Protein AF-A0A7C6CAZ0-F1 (afdb_monomer_lite)

Structure (mmCIF, N/CA/C/O backbone):
data_AF-A0A7C6CAZ0-F1
#
_entry.id   AF-A0A7C6CAZ0-F1
#
loop_
_atom_site.group_PDB
_atom_site.id
_atom_site.type_symbol
_atom_site.label_atom_id
_atom_site.label_alt_id
_atom_site.label_comp_id
_atom_site.label_asym_id
_atom_site.label_entity_id
_atom_site.label_seq_id
_atom_site.pdbx_PDB_ins_code
_atom_site.Cartn_x
_atom_site.Cartn_y
_atom_site.Cartn_z
_atom_site.occupancy
_atom_site.B_iso_or_equiv
_atom_site.auth_seq_id
_atom_site.auth_comp_id
_atom_site.auth_asym_id
_atom_site.auth_atom_id
_atom_site.pdbx_PDB_model_num
ATOM 1 N N . MET A 1 1 ? -10.155 5.302 -15.483 1.00 59.91 1 MET A N 1
ATOM 2 C CA . MET A 1 1 ? -9.581 3.969 -15.195 1.00 59.91 1 MET A CA 1
ATOM 3 C C . MET A 1 1 ? -8.285 4.154 -14.426 1.00 59.91 1 MET A C 1
ATOM 5 O O . MET A 1 1 ? -7.528 5.058 -14.760 1.00 59.91 1 MET A O 1
ATOM 9 N N . LYS A 1 2 ? -8.072 3.362 -13.373 1.00 79.25 2 LYS A N 1
ATOM 10 C CA . LYS A 1 2 ? -6.857 3.361 -12.543 1.00 79.25 2 LYS A CA 1
ATOM 11 C C . LYS A 1 2 ? -5.691 2.712 -13.308 1.00 79.25 2 LYS A C 1
ATOM 13 O O . LYS A 1 2 ? -5.922 1.847 -14.146 1.00 79.25 2 LYS A O 1
ATOM 18 N N . LYS A 1 3 ? -4.447 3.109 -13.013 1.00 86.25 3 LYS A N 1
ATOM 19 C CA . LYS A 1 3 ? -3.251 2.341 -13.405 1.00 86.25 3 LYS A CA 1
ATOM 20 C C . LYS A 1 3 ? -3.133 1.128 -12.485 1.00 86.25 3 LYS A C 1
ATOM 22 O O . LYS A 1 3 ? -2.878 1.273 -11.290 1.00 86.25 3 LYS A O 1
ATOM 27 N N . ASN A 1 4 ? -3.337 -0.053 -13.039 1.00 91.75 4 ASN A N 1
ATOM 28 C CA . ASN A 1 4 ? -3.312 -1.313 -12.319 1.00 91.75 4 ASN A CA 1
ATOM 29 C C . ASN A 1 4 ? -1.864 -1.787 -12.148 1.00 91.75 4 ASN A C 1
ATOM 31 O O . ASN A 1 4 ? -1.300 -2.415 -13.039 1.00 91.75 4 ASN A O 1
ATOM 35 N N . VAL A 1 5 ? -1.234 -1.469 -11.020 1.00 94.25 5 VAL A N 1
ATOM 36 C CA . VAL A 1 5 ? 0.117 -1.950 -10.690 1.00 94.25 5 VAL A CA 1
ATOM 37 C C . VAL A 1 5 ? 0.124 -3.471 -10.677 1.00 94.25 5 VAL A C 1
ATOM 39 O O . VAL A 1 5 ? -0.687 -4.097 -9.999 1.00 94.25 5 VAL A O 1
ATOM 42 N N . LEU A 1 6 ? 1.045 -4.047 -11.444 1.00 94.88 6 LEU A N 1
ATOM 43 C CA . LEU A 1 6 ? 1.251 -5.486 -11.555 1.00 94.88 6 LEU A CA 1
ATOM 44 C C . LEU A 1 6 ? 2.452 -5.923 -10.721 1.00 94.88 6 LEU A C 1
ATOM 46 O O . LEU A 1 6 ? 2.400 -6.957 -10.064 1.00 94.88 6 LEU A O 1
ATOM 50 N N . LYS A 1 7 ? 3.545 -5.151 -10.755 1.00 95.81 7 LYS A N 1
ATOM 51 C CA . LYS A 1 7 ? 4.794 -5.506 -10.077 1.00 95.81 7 LYS A CA 1
ATOM 52 C C . LYS A 1 7 ? 5.660 -4.287 -9.798 1.00 95.81 7 LYS A C 1
ATOM 54 O O . LYS A 1 7 ? 5.768 -3.395 -10.639 1.00 95.81 7 LYS A O 1
ATOM 59 N N . ILE A 1 8 ? 6.314 -4.299 -8.642 1.00 96.94 8 ILE A N 1
ATOM 60 C CA . ILE A 1 8 ? 7.331 -3.324 -8.249 1.00 96.94 8 ILE A CA 1
ATOM 61 C C . ILE A 1 8 ? 8.593 -4.086 -7.860 1.00 96.94 8 ILE A C 1
ATOM 63 O O . ILE A 1 8 ? 8.530 -5.078 -7.132 1.00 96.94 8 ILE A O 1
ATOM 67 N N . ILE A 1 9 ? 9.735 -3.611 -8.342 1.00 96.75 9 ILE A N 1
ATOM 68 C CA . ILE A 1 9 ? 11.057 -4.075 -7.930 1.00 96.75 9 ILE A CA 1
ATOM 69 C C . ILE A 1 9 ? 11.899 -2.848 -7.607 1.00 96.75 9 ILE A C 1
ATOM 71 O O . ILE A 1 9 ? 11.939 -1.904 -8.395 1.00 96.75 9 ILE A O 1
ATOM 75 N N . VAL A 1 10 ? 12.575 -2.873 -6.469 1.00 94.81 10 VAL A N 1
ATOM 76 C CA . VAL A 1 10 ? 13.517 -1.848 -6.031 1.00 94.81 10 VAL A CA 1
ATOM 77 C C . VAL A 1 10 ? 14.834 -2.547 -5.720 1.00 94.81 10 VAL A C 1
ATOM 79 O O . VAL A 1 10 ? 14.896 -3.384 -4.826 1.00 94.81 10 VAL A O 1
ATOM 82 N N . GLU A 1 11 ? 15.867 -2.251 -6.496 1.00 93.94 11 GLU A N 1
ATOM 83 C CA . GLU A 1 11 ? 17.212 -2.818 -6.384 1.00 93.94 11 GLU A CA 1
ATOM 84 C C . GLU A 1 11 ? 18.188 -1.759 -5.859 1.00 93.94 11 GLU A C 1
ATOM 86 O O . GLU A 1 11 ? 17.946 -0.555 -5.991 1.00 93.94 11 GLU A O 1
ATOM 91 N N . ASN A 1 12 ? 19.311 -2.219 -5.306 1.00 90.19 12 ASN A N 1
ATOM 92 C CA . ASN A 1 12 ? 20.301 -1.395 -4.607 1.00 90.19 12 ASN A CA 1
ATOM 93 C C . ASN A 1 12 ? 19.714 -0.710 -3.364 1.00 90.19 12 ASN A C 1
ATOM 95 O O . ASN A 1 12 ? 20.025 0.440 -3.055 1.00 90.19 12 ASN A O 1
ATOM 99 N N . ILE A 1 13 ? 18.844 -1.433 -2.653 1.00 88.00 13 ILE A N 1
ATOM 100 C CA . ILE A 1 13 ? 18.227 -0.973 -1.414 1.00 88.00 13 ILE A CA 1
ATOM 101 C C . ILE A 1 13 ? 18.873 -1.641 -0.199 1.00 88.00 13 ILE A C 1
ATOM 103 O O . ILE A 1 13 ? 18.902 -2.864 -0.075 1.00 88.00 13 ILE A O 1
ATOM 107 N N . ASN A 1 14 ? 19.385 -0.823 0.715 1.00 84.62 14 ASN A N 1
ATOM 108 C CA . ASN A 1 14 ? 20.040 -1.285 1.930 1.00 84.62 14 ASN A CA 1
ATOM 109 C C . ASN A 1 14 ? 19.057 -1.998 2.859 1.00 84.62 14 ASN A C 1
ATOM 111 O O . ASN A 1 14 ? 17.861 -1.706 2.879 1.00 84.62 14 ASN A O 1
ATOM 115 N N . PHE A 1 15 ? 19.602 -2.865 3.711 1.00 86.62 15 PHE A N 1
ATOM 116 C CA . PHE A 1 15 ? 18.874 -3.644 4.715 1.00 86.62 15 PHE A CA 1
ATOM 117 C C . PHE A 1 15 ? 17.953 -4.728 4.166 1.00 86.62 15 PHE A C 1
ATOM 119 O O . PHE A 1 15 ? 17.386 -5.429 4.991 1.00 86.62 15 PHE A O 1
ATOM 126 N N . PHE A 1 16 ? 17.799 -4.898 2.852 1.00 91.75 16 PHE A N 1
ATOM 127 C CA . PHE A 1 16 ? 17.069 -6.028 2.273 1.00 91.75 16 PHE A CA 1
ATOM 128 C C . PHE A 1 16 ? 18.027 -7.133 1.842 1.00 91.75 16 PHE A C 1
ATOM 130 O O . PHE A 1 16 ? 19.149 -6.859 1.415 1.00 91.75 16 PHE A O 1
ATOM 137 N N . GLU A 1 17 ? 17.570 -8.381 1.930 1.00 92.00 17 GLU A N 1
ATOM 138 C CA . GLU A 1 17 ? 18.291 -9.515 1.349 1.00 92.00 17 GLU A CA 1
ATOM 139 C C . GLU A 1 17 ? 18.523 -9.267 -0.153 1.00 92.00 17 GLU A C 1
ATOM 141 O O . GLU A 1 17 ? 17.668 -8.709 -0.846 1.00 92.00 17 GLU A O 1
ATOM 146 N N . ASP A 1 18 ? 19.716 -9.614 -0.640 1.00 92.44 18 ASP A N 1
ATOM 147 C CA . ASP A 1 18 ? 20.167 -9.366 -2.019 1.00 92.44 18 ASP A CA 1
ATOM 148 C C . ASP A 1 18 ? 20.097 -7.887 -2.467 1.00 92.44 18 ASP A C 1
ATOM 150 O O . ASP A 1 18 ? 20.113 -7.592 -3.663 1.00 92.44 18 ASP A O 1
ATOM 154 N N . ASN A 1 19 ? 20.024 -6.943 -1.516 1.00 91.88 19 ASN A N 1
ATOM 155 C CA . ASN A 1 19 ? 19.787 -5.514 -1.752 1.00 91.88 19 ASN A CA 1
ATOM 156 C C . ASN A 1 19 ? 18.566 -5.247 -2.648 1.00 91.88 19 ASN A C 1
ATOM 158 O O . ASN A 1 19 ? 18.587 -4.344 -3.495 1.00 91.88 19 ASN A O 1
ATOM 162 N N . LYS A 1 20 ? 17.509 -6.056 -2.495 1.00 93.50 20 LYS A N 1
ATOM 163 C CA . LYS A 1 20 ? 16.346 -6.041 -3.382 1.00 93.50 20 LYS A CA 1
ATOM 164 C C . LYS A 1 20 ? 15.032 -6.185 -2.617 1.00 93.50 20 LYS A C 1
ATOM 166 O O . LYS A 1 20 ? 14.824 -7.122 -1.855 1.00 93.50 20 LYS A O 1
ATOM 171 N N . PHE A 1 21 ? 14.091 -5.296 -2.912 1.00 93.94 21 PHE A N 1
ATOM 172 C CA . PHE A 1 21 ? 12.690 -5.417 -2.527 1.00 93.94 21 PHE A CA 1
ATOM 173 C C . PHE A 1 21 ? 11.834 -5.702 -3.765 1.00 93.94 21 PHE A C 1
ATOM 175 O O . PHE A 1 21 ? 11.963 -5.040 -4.794 1.00 93.94 21 PHE A O 1
ATOM 182 N N . GLU A 1 22 ? 10.951 -6.695 -3.679 1.00 95.00 22 GLU A N 1
ATOM 183 C CA . GLU A 1 22 ? 10.066 -7.092 -4.773 1.00 95.00 22 GLU A CA 1
ATOM 184 C C . GLU A 1 22 ? 8.658 -7.374 -4.253 1.00 95.00 22 GLU A C 1
ATOM 186 O O . GLU A 1 22 ? 8.478 -8.044 -3.234 1.00 95.00 22 GLU A O 1
ATOM 191 N N . ILE A 1 23 ? 7.659 -6.892 -4.994 1.00 94.81 23 ILE A N 1
ATOM 192 C CA . ILE A 1 23 ? 6.258 -7.216 -4.754 1.00 94.81 23 ILE A CA 1
ATOM 193 C C . ILE A 1 23 ? 5.491 -7.422 -6.059 1.00 94.81 23 ILE A C 1
ATOM 195 O O . ILE A 1 23 ? 5.600 -6.642 -7.006 1.00 94.81 23 ILE A O 1
ATOM 199 N N . ASP A 1 24 ? 4.703 -8.492 -6.089 1.00 93.06 24 ASP A N 1
ATOM 200 C CA . ASP A 1 24 ? 3.818 -8.867 -7.187 1.00 93.06 24 ASP A CA 1
ATOM 201 C C . ASP A 1 24 ? 2.364 -8.708 -6.724 1.00 93.06 24 ASP A C 1
ATOM 203 O O . ASP A 1 24 ? 1.963 -9.260 -5.699 1.00 93.06 24 ASP A O 1
ATOM 207 N N . PHE A 1 25 ? 1.589 -7.926 -7.471 1.00 93.50 25 PHE A N 1
ATOM 208 C CA . PHE A 1 25 ? 0.182 -7.634 -7.191 1.00 93.50 25 PHE A CA 1
ATOM 209 C C . PHE A 1 25 ? -0.766 -8.627 -7.879 1.00 93.50 25 PHE A C 1
ATOM 211 O O . PHE A 1 25 ? -1.982 -8.576 -7.669 1.00 93.50 25 PHE A O 1
ATOM 218 N N . THR A 1 26 ? -0.233 -9.524 -8.711 1.00 91.44 26 THR A N 1
ATOM 219 C CA . THR A 1 26 ? -1.006 -10.537 -9.428 1.00 91.44 26 THR A CA 1
ATOM 220 C C . THR A 1 26 ? -1.245 -11.786 -8.575 1.00 91.44 26 THR A C 1
ATOM 222 O O . THR A 1 26 ? -0.488 -12.103 -7.654 1.00 91.44 26 THR A O 1
ATOM 225 N N . ASN A 1 27 ? -2.310 -12.530 -8.881 1.00 88.19 27 ASN A N 1
ATOM 226 C CA . ASN A 1 27 ? -2.658 -13.775 -8.193 1.00 88.19 27 ASN A CA 1
ATOM 227 C C . ASN A 1 27 ? -1.542 -14.811 -8.293 1.00 88.19 27 ASN A C 1
ATOM 229 O O . ASN A 1 27 ? -1.218 -15.221 -9.398 1.00 88.19 27 ASN A O 1
ATOM 233 N N . GLN A 1 28 ? -0.995 -15.312 -7.186 1.00 83.81 28 GLN A N 1
ATOM 234 C CA . GLN A 1 28 ? 0.051 -16.347 -7.215 1.00 83.81 28 GLN A CA 1
ATOM 235 C C . GLN A 1 28 ? -0.533 -17.752 -7.352 1.00 83.81 28 GLN A C 1
ATOM 237 O O . GLN A 1 28 ? 0.041 -18.594 -8.041 1.00 83.81 28 GLN A O 1
ATOM 242 N N . LEU A 1 29 ? -1.713 -17.974 -6.780 1.00 82.31 29 LEU A N 1
ATOM 243 C CA . LEU A 1 29 ? -2.457 -19.221 -6.891 1.00 82.31 29 LEU A CA 1
ATOM 244 C C . LEU A 1 29 ? -3.486 -19.144 -8.026 1.00 82.31 29 LEU A C 1
ATOM 246 O O . LEU A 1 29 ? -3.957 -18.065 -8.409 1.00 82.31 29 LEU A O 1
ATOM 250 N N . GLN A 1 30 ? -3.877 -20.306 -8.552 1.00 79.56 30 GLN A N 1
ATOM 251 C CA . GLN A 1 30 ? -4.957 -20.389 -9.532 1.00 79.56 30 GLN A CA 1
ATOM 252 C C . GLN A 1 30 ? -6.262 -19.832 -8.935 1.00 79.56 30 GLN A C 1
ATOM 254 O O . GLN A 1 30 ? -6.552 -19.984 -7.746 1.00 79.56 30 GLN A O 1
ATOM 259 N N . VAL A 1 31 ? -7.036 -19.141 -9.765 1.00 77.00 31 VAL A N 1
ATOM 260 C CA . VAL A 1 31 ? -8.363 -18.628 -9.417 1.00 77.00 31 VAL A CA 1
ATOM 261 C C . VAL A 1 31 ? -9.386 -19.514 -10.118 1.00 77.00 31 VAL A C 1
ATOM 263 O O . VAL A 1 31 ? -9.344 -19.635 -11.342 1.00 77.00 31 VAL A O 1
ATOM 266 N N . THR A 1 32 ? -10.230 -20.193 -9.340 1.00 68.50 32 THR A N 1
ATOM 267 C CA . THR A 1 32 ? -11.207 -21.179 -9.836 1.00 68.50 32 THR A CA 1
ATOM 268 C C . THR A 1 32 ? -12.660 -20.759 -9.627 1.00 68.50 32 THR A C 1
ATOM 270 O O . THR A 1 32 ? -13.518 -21.257 -10.345 1.00 68.50 32 THR A O 1
ATOM 273 N N . ASN A 1 33 ? -12.933 -19.844 -8.690 1.00 62.81 33 ASN A N 1
ATOM 274 C CA . ASN A 1 33 ? -14.274 -19.327 -8.406 1.00 62.81 33 ASN A CA 1
ATOM 275 C C . ASN A 1 33 ? -14.365 -17.858 -8.839 1.00 62.81 33 ASN A C 1
ATOM 277 O O . ASN A 1 33 ? -13.387 -17.119 -8.726 1.00 62.81 33 ASN A O 1
ATOM 281 N N . HIS A 1 34 ? -15.531 -17.444 -9.335 1.00 58.00 34 HIS A N 1
ATOM 282 C CA . HIS A 1 34 ? -15.759 -16.125 -9.942 1.00 58.00 34 HIS A CA 1
ATOM 283 C C . HIS A 1 34 ? -16.915 -15.356 -9.282 1.00 58.00 34 HIS A C 1
ATOM 285 O O . HIS A 1 34 ? -17.530 -14.508 -9.923 1.00 58.00 34 HIS A O 1
ATOM 291 N N . ASP A 1 35 ? -17.228 -15.661 -8.021 1.00 55.44 35 ASP A N 1
ATOM 292 C CA . ASP A 1 35 ? -18.330 -15.016 -7.303 1.00 55.44 35 ASP A CA 1
ATOM 293 C C . ASP A 1 35 ? -18.059 -13.521 -7.060 1.00 55.44 35 ASP A C 1
ATOM 295 O O . ASP A 1 35 ? -16.911 -13.074 -7.004 1.00 55.44 35 ASP A O 1
ATOM 299 N N . SER A 1 36 ? -19.125 -12.740 -6.872 1.00 52.75 36 SER A N 1
ATOM 300 C CA . SER A 1 36 ? -19.076 -11.282 -6.666 1.00 52.75 36 SER A CA 1
ATOM 301 C C . SER A 1 36 ? -18.347 -10.834 -5.386 1.00 52.75 36 SER A C 1
ATOM 303 O O . SER A 1 36 ? -18.092 -9.648 -5.198 1.00 52.75 36 SER A O 1
ATOM 305 N N . THR A 1 37 ? -17.969 -11.765 -4.515 1.00 57.31 37 THR A N 1
ATOM 306 C CA . THR A 1 37 ? -17.176 -11.518 -3.301 1.00 57.31 37 THR A CA 1
ATOM 307 C C . THR A 1 37 ? -15.724 -11.971 -3.448 1.00 57.31 37 THR A C 1
ATOM 309 O O . THR A 1 37 ? -14.979 -12.025 -2.471 1.00 57.31 37 THR A O 1
ATOM 312 N N . HIS A 1 38 ? -15.286 -12.325 -4.662 1.00 69.69 38 HIS A N 1
ATOM 313 C CA . HIS A 1 38 ? -13.930 -12.812 -4.861 1.00 69.69 38 HIS A CA 1
ATOM 314 C C . HIS A 1 38 ? -12.911 -11.701 -4.518 1.00 69.69 38 HIS A C 1
ATOM 316 O O . HIS A 1 38 ? -13.009 -10.586 -5.047 1.00 69.69 38 HIS A O 1
ATOM 322 N N . PRO A 1 39 ? -11.870 -11.979 -3.704 1.00 73.38 39 PRO A N 1
ATOM 323 C CA . PRO A 1 39 ? -10.922 -10.969 -3.205 1.00 73.38 39 PRO A CA 1
ATOM 324 C C . PRO A 1 39 ? -9.915 -10.494 -4.272 1.00 73.38 39 PRO A C 1
ATOM 326 O O . PRO A 1 39 ? -8.884 -9.888 -3.973 1.00 73.38 39 PRO A O 1
ATOM 329 N N . TYR A 1 40 ? -10.229 -10.754 -5.541 1.00 80.50 40 TYR A N 1
ATOM 330 C CA . TYR A 1 40 ? -9.456 -10.321 -6.688 1.00 80.50 40 TYR A CA 1
ATOM 331 C C . TYR A 1 40 ? -10.313 -9.531 -7.662 1.00 80.50 40 TYR A C 1
ATOM 333 O O . TYR A 1 40 ? -11.500 -9.788 -7.833 1.00 80.50 40 TYR A O 1
ATOM 341 N N . TYR A 1 41 ? -9.658 -8.627 -8.370 1.00 84.62 41 TYR A N 1
ATOM 342 C CA . TYR A 1 41 ? -10.178 -8.023 -9.580 1.00 84.62 41 TYR A CA 1
ATOM 343 C C . TYR A 1 41 ? -9.687 -8.793 -10.803 1.00 84.62 41 TYR A C 1
ATOM 345 O O . TYR A 1 41 ? -8.490 -9.052 -10.940 1.00 84.62 41 TYR A O 1
ATOM 353 N N . HIS A 1 42 ? -10.605 -9.179 -11.687 1.00 88.44 42 HIS A N 1
ATOM 354 C CA . HIS A 1 42 ? -10.253 -9.794 -12.964 1.00 88.44 42 HIS A CA 1
ATOM 355 C C . HIS A 1 42 ? -9.706 -8.723 -13.910 1.00 88.44 42 HIS A C 1
ATOM 357 O O . HIS A 1 42 ? -10.401 -7.759 -14.212 1.00 88.44 42 HIS A O 1
ATOM 363 N N . LEU A 1 43 ? -8.450 -8.880 -14.335 1.00 86.12 43 LEU A N 1
ATOM 364 C CA . LEU A 1 43 ? -7.800 -7.936 -15.241 1.00 86.12 43 LEU A CA 1
ATOM 365 C C . LEU A 1 43 ? -8.061 -8.315 -16.703 1.00 86.12 43 LEU A C 1
ATOM 367 O O . LEU A 1 43 ? -8.657 -7.550 -17.449 1.00 86.12 43 LEU A O 1
ATOM 371 N N . GLU A 1 44 ? -7.581 -9.491 -17.111 1.00 84.75 44 GLU A N 1
ATOM 372 C CA . GLU A 1 44 ? -7.793 -10.086 -18.435 1.00 84.75 44 GLU A CA 1
ATOM 373 C C . GLU A 1 44 ? -7.338 -11.554 -18.395 1.00 84.75 44 GLU A C 1
ATOM 375 O O . GLU A 1 44 ? -6.404 -11.913 -17.670 1.00 84.75 44 GLU A O 1
ATOM 380 N N . SER A 1 45 ? -7.950 -12.421 -19.206 1.00 81.25 45 SER A N 1
ATOM 381 C CA . SER A 1 45 ? -7.591 -13.846 -19.280 1.00 81.25 45 SER A CA 1
ATOM 382 C C . SER A 1 45 ? -7.582 -14.527 -17.892 1.00 81.25 45 SER A C 1
ATOM 384 O O . SER A 1 45 ? -8.591 -14.496 -17.191 1.00 81.25 45 SER A O 1
ATOM 386 N N . ARG A 1 46 ? -6.473 -15.155 -17.471 1.00 82.19 46 ARG A N 1
ATOM 387 C CA . ARG A 1 46 ? -6.293 -15.753 -16.128 1.00 82.19 46 ARG A CA 1
ATOM 388 C C . ARG A 1 46 ? -5.478 -14.874 -15.170 1.00 82.19 46 ARG A C 1
ATOM 390 O O . ARG A 1 46 ? -4.853 -15.399 -14.246 1.00 82.19 46 ARG A O 1
ATOM 397 N N . ILE A 1 47 ? -5.437 -13.568 -15.418 1.00 87.00 47 ILE A N 1
ATOM 398 C CA . ILE A 1 47 ? -4.681 -12.605 -14.621 1.00 87.00 47 ILE A CA 1
ATOM 399 C C . ILE A 1 47 ? -5.654 -11.850 -13.725 1.00 87.00 47 ILE A C 1
ATOM 401 O O . ILE A 1 47 ? -6.621 -11.246 -14.188 1.00 87.00 47 ILE A O 1
ATOM 405 N N . TYR A 1 48 ? -5.363 -11.886 -12.435 1.00 89.81 48 TYR A N 1
ATOM 406 C CA . TYR A 1 48 ? -6.174 -11.282 -11.398 1.00 89.81 48 TYR A CA 1
ATOM 407 C C . TYR A 1 48 ? -5.292 -10.418 -10.503 1.00 89.81 48 TYR A C 1
ATOM 409 O O . TYR A 1 48 ? -4.149 -10.783 -10.232 1.00 89.81 48 TYR A O 1
ATOM 417 N N . LEU A 1 49 ? -5.829 -9.300 -10.019 1.00 91.19 49 LEU A N 1
ATOM 418 C CA . LEU A 1 49 ? -5.139 -8.367 -9.129 1.00 91.19 49 LEU A CA 1
ATOM 419 C C . LEU A 1 49 ? -5.701 -8.422 -7.720 1.00 91.19 49 LEU A C 1
ATOM 421 O O . LEU A 1 49 ? -6.916 -8.476 -7.536 1.00 91.19 49 LEU A O 1
ATOM 425 N N . ALA A 1 50 ? -4.809 -8.408 -6.737 1.00 90.75 50 ALA A N 1
ATOM 426 C CA . ALA A 1 50 ? -5.185 -8.409 -5.336 1.00 90.75 50 ALA A CA 1
ATOM 427 C C . ALA A 1 50 ? -5.956 -7.122 -4.979 1.00 90.75 50 ALA A C 1
ATOM 429 O O . ALA A 1 50 ? -5.486 -6.013 -5.250 1.00 90.75 50 ALA A O 1
ATOM 430 N N . LYS A 1 51 ? -7.127 -7.262 -4.341 1.00 91.19 51 LYS A N 1
ATOM 431 C CA . LYS A 1 51 ? -7.882 -6.125 -3.771 1.00 91.19 51 LYS A CA 1
ATOM 432 C C . LYS A 1 51 ? -7.280 -5.641 -2.449 1.00 91.19 51 LYS A C 1
ATOM 434 O O . LYS A 1 51 ? -7.466 -4.491 -2.061 1.00 91.19 51 LYS A O 1
ATOM 439 N N . TYR A 1 52 ? -6.502 -6.495 -1.791 1.00 92.12 52 TYR A N 1
ATOM 440 C CA . TYR A 1 52 ? -5.695 -6.131 -0.635 1.00 92.12 52 TYR A CA 1
ATOM 441 C C . TYR A 1 52 ? -4.382 -6.922 -0.571 1.00 92.12 52 TYR A C 1
ATOM 443 O O . TYR A 1 52 ? -4.302 -8.033 -1.099 1.00 92.12 52 TYR A O 1
ATOM 451 N N . LEU A 1 53 ? -3.370 -6.358 0.090 1.00 93.62 53 LEU A N 1
ATOM 452 C CA . LEU A 1 53 ? -2.090 -6.989 0.410 1.00 93.62 53 LEU A CA 1
ATOM 453 C C . LEU A 1 53 ? -1.751 -6.728 1.879 1.00 93.62 53 LEU A C 1
ATOM 455 O O . LEU A 1 53 ? -1.621 -5.576 2.296 1.00 93.62 53 LEU A O 1
ATOM 459 N N . ALA A 1 54 ? -1.607 -7.808 2.644 1.00 94.00 54 ALA A N 1
ATOM 460 C CA . ALA A 1 54 ? -1.325 -7.766 4.070 1.00 94.00 54 ALA A CA 1
ATOM 461 C C . ALA A 1 54 ? 0.141 -8.117 4.338 1.00 94.00 54 ALA A C 1
ATOM 463 O O . ALA A 1 54 ? 0.587 -9.238 4.083 1.00 94.00 54 ALA A O 1
ATOM 464 N N . PHE A 1 55 ? 0.876 -7.164 4.893 1.00 93.81 55 PHE A N 1
ATOM 465 C CA . PHE A 1 55 ? 2.253 -7.320 5.331 1.00 93.81 55 PHE A CA 1
ATOM 466 C C . PHE A 1 55 ? 2.308 -7.644 6.821 1.00 93.81 55 PHE A C 1
ATOM 468 O O . PHE A 1 55 ? 2.041 -6.788 7.666 1.00 93.81 55 PHE A O 1
ATOM 475 N N . VAL A 1 56 ? 2.676 -8.877 7.159 1.00 91.38 56 VAL A N 1
ATOM 476 C CA . VAL A 1 56 ? 2.640 -9.361 8.544 1.00 91.38 56 VAL A CA 1
ATOM 477 C C . VAL A 1 56 ? 4.030 -9.674 9.054 1.00 91.38 56 VAL A C 1
ATOM 479 O O . VAL A 1 56 ? 4.823 -10.326 8.385 1.00 91.38 56 VAL A O 1
ATOM 482 N N . GLY A 1 57 ? 4.342 -9.218 10.258 1.00 87.25 57 GLY A N 1
ATOM 483 C CA . GLY A 1 57 ? 5.635 -9.469 10.877 1.00 87.25 57 GLY A CA 1
ATOM 484 C C . GLY A 1 57 ? 5.702 -8.927 12.295 1.00 87.25 57 GLY A C 1
ATOM 485 O O . GLY A 1 57 ? 4.868 -8.122 12.717 1.00 87.25 57 GLY A O 1
ATOM 486 N N . VAL A 1 58 ? 6.713 -9.357 13.044 1.00 82.94 58 VAL A N 1
ATOM 487 C CA . VAL A 1 58 ? 6.944 -8.892 14.417 1.00 82.94 58 VAL A CA 1
ATOM 488 C C . VAL A 1 58 ? 7.359 -7.424 14.453 1.00 82.94 58 VAL A C 1
ATOM 490 O O . VAL A 1 58 ? 7.616 -6.783 13.427 1.00 82.94 58 VAL A O 1
ATOM 493 N N . ASN A 1 59 ? 7.409 -6.849 15.649 1.00 79.06 59 ASN A N 1
ATOM 494 C CA . ASN A 1 59 ? 7.918 -5.494 15.826 1.00 79.06 59 ASN A CA 1
ATOM 495 C C . ASN A 1 59 ? 9.361 -5.398 15.314 1.00 79.06 59 ASN A C 1
ATOM 497 O O . ASN A 1 59 ? 10.149 -6.329 15.464 1.00 79.06 59 ASN A O 1
ATOM 501 N N . ALA A 1 60 ? 9.684 -4.274 14.668 1.00 78.62 60 ALA A N 1
ATOM 502 C CA . ALA A 1 60 ? 10.985 -4.018 14.042 1.00 78.62 60 ALA A CA 1
ATOM 503 C C . ALA A 1 60 ? 11.416 -5.003 12.923 1.00 78.62 60 ALA A C 1
ATOM 505 O O . ALA A 1 60 ? 12.589 -5.010 12.525 1.00 78.62 60 ALA A O 1
ATOM 506 N N . SER A 1 61 ? 10.488 -5.787 12.352 1.00 85.00 61 SER A N 1
ATOM 507 C CA . SER A 1 61 ? 10.789 -6.683 11.224 1.00 85.00 61 SER A CA 1
ATOM 508 C C . SER A 1 61 ? 11.044 -5.957 9.897 1.00 85.00 61 SER A C 1
ATOM 510 O O . SER A 1 61 ? 11.719 -6.509 9.038 1.00 85.00 61 SER A O 1
ATOM 512 N N . GLY A 1 62 ? 10.548 -4.723 9.737 1.00 87.31 62 GLY A N 1
ATOM 513 C CA . GLY A 1 62 ? 10.642 -3.950 8.487 1.00 87.31 62 GLY A CA 1
ATOM 514 C C . GLY A 1 62 ? 9.298 -3.531 7.875 1.00 87.31 62 GLY A C 1
ATOM 515 O O . GLY A 1 62 ? 9.285 -3.016 6.764 1.00 87.31 62 GLY A O 1
ATOM 516 N N . LYS A 1 63 ? 8.177 -3.724 8.588 1.00 90.00 63 LYS A N 1
ATOM 517 C CA . LYS A 1 63 ? 6.813 -3.341 8.164 1.00 90.00 63 LYS A CA 1
ATOM 518 C C . LYS A 1 63 ? 6.705 -1.889 7.682 1.00 90.00 63 LYS A C 1
ATOM 520 O O . LYS A 1 63 ? 6.456 -1.663 6.501 1.00 90.00 63 LYS A O 1
ATOM 525 N N . THR A 1 64 ? 6.998 -0.932 8.561 1.00 88.25 64 THR A N 1
ATOM 526 C CA . THR A 1 64 ? 6.966 0.503 8.243 1.00 88.25 64 THR A CA 1
ATOM 527 C C . THR A 1 64 ? 7.898 0.857 7.087 1.00 88.25 64 THR A C 1
ATOM 529 O O . THR A 1 64 ? 7.518 1.602 6.194 1.00 88.25 64 THR A O 1
ATOM 532 N N . THR A 1 65 ? 9.096 0.263 7.047 1.00 89.12 65 THR A N 1
ATOM 533 C CA . THR A 1 65 ? 10.056 0.449 5.946 1.00 89.12 65 THR A CA 1
ATOM 534 C C . THR A 1 65 ? 9.446 0.093 4.590 1.00 89.12 65 THR A C 1
ATOM 536 O O . THR A 1 65 ? 9.633 0.825 3.625 1.00 89.12 65 THR A O 1
ATOM 539 N N . ILE A 1 66 ? 8.701 -1.010 4.501 1.00 91.50 66 ILE A N 1
ATOM 540 C CA . ILE A 1 66 ? 8.064 -1.425 3.247 1.00 91.50 66 ILE A CA 1
ATOM 541 C C . ILE A 1 66 ? 6.961 -0.447 2.824 1.00 91.50 66 ILE A C 1
ATOM 543 O O . ILE A 1 66 ? 6.877 -0.127 1.638 1.00 91.50 66 ILE A O 1
ATOM 547 N N . ILE A 1 67 ? 6.157 0.066 3.762 1.00 90.19 67 ILE A N 1
ATOM 548 C CA . ILE A 1 67 ? 5.153 1.100 3.461 1.00 90.19 67 ILE A CA 1
ATOM 549 C C . ILE A 1 67 ? 5.821 2.390 2.977 1.00 90.19 67 ILE A C 1
ATOM 551 O O . ILE A 1 67 ? 5.413 2.910 1.942 1.00 90.19 67 ILE A O 1
ATOM 555 N N . GLU A 1 68 ? 6.890 2.844 3.638 1.00 87.19 68 GLU A N 1
ATOM 556 C CA . GLU A 1 68 ? 7.659 4.026 3.219 1.00 87.19 68 GLU A CA 1
ATOM 557 C C . GLU A 1 68 ? 8.217 3.864 1.789 1.00 87.19 68 GLU A C 1
ATOM 559 O O . GLU A 1 68 ? 8.139 4.789 0.982 1.00 87.19 68 GLU A O 1
ATOM 564 N N . ILE A 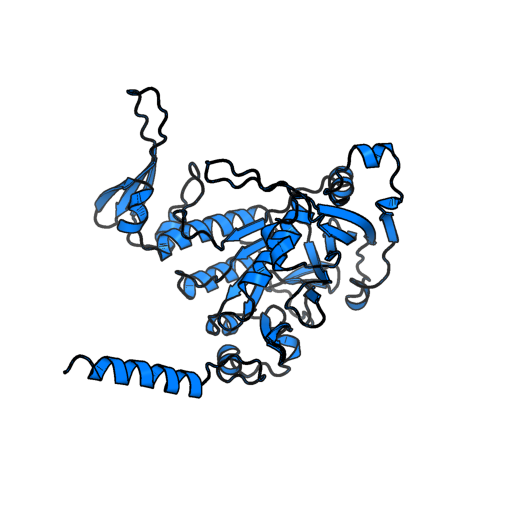1 69 ? 8.746 2.682 1.441 1.00 89.81 69 ILE A N 1
ATOM 565 C CA . ILE A 1 69 ? 9.262 2.398 0.089 1.00 89.81 69 ILE A CA 1
ATOM 566 C C . ILE A 1 69 ? 8.137 2.409 -0.946 1.00 89.81 69 ILE A C 1
ATOM 568 O O . ILE A 1 69 ? 8.288 3.012 -2.008 1.00 89.81 69 ILE A O 1
ATOM 572 N N . LEU A 1 70 ? 7.013 1.743 -0.664 1.00 91.69 70 LEU A N 1
ATOM 573 C CA . LEU A 1 70 ? 5.870 1.710 -1.578 1.00 91.69 70 LEU A CA 1
ATOM 574 C C . LEU A 1 70 ? 5.278 3.103 -1.787 1.00 91.69 70 LEU A C 1
ATOM 576 O O . LEU A 1 70 ? 4.986 3.461 -2.927 1.00 91.69 70 LEU A O 1
ATOM 580 N N . SER A 1 71 ? 5.161 3.888 -0.715 1.00 87.81 71 SER A N 1
ATOM 581 C CA . SER A 1 71 ? 4.723 5.280 -0.778 1.00 87.81 71 SER A CA 1
ATOM 582 C C . SER A 1 71 ? 5.651 6.101 -1.673 1.00 87.81 71 SER A C 1
ATOM 584 O O . SER A 1 71 ? 5.184 6.708 -2.632 1.00 87.81 71 SER A O 1
ATOM 586 N N . ALA A 1 72 ? 6.972 6.002 -1.481 1.00 86.75 72 ALA A N 1
ATOM 587 C CA . ALA A 1 72 ? 7.951 6.707 -2.310 1.00 86.75 72 ALA A CA 1
ATOM 588 C C . ALA A 1 72 ? 7.870 6.332 -3.797 1.00 86.75 72 ALA A C 1
ATOM 590 O O . ALA A 1 72 ? 7.907 7.199 -4.667 1.00 86.75 72 ALA A O 1
ATOM 591 N N . VAL A 1 73 ? 7.738 5.036 -4.099 1.00 91.31 73 VAL A N 1
ATOM 592 C CA . VAL A 1 73 ? 7.590 4.548 -5.478 1.00 91.31 73 VAL A CA 1
ATOM 593 C C . VAL A 1 73 ? 6.292 5.067 -6.101 1.00 91.31 73 VAL A C 1
ATOM 595 O O . VAL A 1 73 ? 6.280 5.460 -7.268 1.00 91.31 73 VAL A O 1
ATOM 598 N N . PHE A 1 74 ? 5.195 5.085 -5.346 1.00 89.69 74 PHE A N 1
ATOM 599 C CA . PHE A 1 74 ? 3.923 5.613 -5.824 1.00 89.69 74 PHE A CA 1
ATOM 600 C C . PHE A 1 74 ? 3.937 7.131 -6.004 1.00 89.69 74 PHE A C 1
ATOM 602 O O . PHE A 1 74 ? 3.453 7.606 -7.029 1.00 89.69 74 PHE A O 1
ATOM 609 N N . ASP A 1 75 ? 4.530 7.885 -5.083 1.00 84.44 75 ASP A N 1
ATOM 610 C CA . ASP A 1 75 ? 4.770 9.320 -5.238 1.00 84.44 75 ASP A CA 1
ATOM 611 C C . ASP A 1 75 ? 5.563 9.603 -6.523 1.00 84.44 75 ASP A C 1
ATOM 613 O O . ASP A 1 75 ? 5.145 10.423 -7.350 1.00 84.44 75 ASP A O 1
ATOM 617 N N . PHE A 1 76 ? 6.632 8.840 -6.756 1.00 87.19 76 PHE A N 1
ATOM 618 C CA . PHE A 1 76 ? 7.471 8.965 -7.942 1.00 87.19 76 PHE A CA 1
ATOM 619 C C . PHE A 1 76 ? 6.715 8.702 -9.247 1.00 87.19 76 PHE A C 1
ATOM 621 O O . PHE A 1 76 ? 6.706 9.553 -10.136 1.00 87.19 76 PHE A O 1
ATOM 628 N N . TYR A 1 77 ? 6.026 7.567 -9.379 1.00 90.06 77 TYR A N 1
ATOM 629 C CA . TYR A 1 77 ? 5.384 7.212 -10.650 1.00 90.06 77 TYR A CA 1
ATOM 630 C C . TYR A 1 77 ? 3.988 7.820 -10.846 1.00 90.06 77 TYR A C 1
ATOM 632 O O . TYR A 1 77 ? 3.587 8.088 -11.981 1.00 90.06 77 TYR A O 1
ATOM 640 N N . PHE A 1 78 ? 3.203 8.035 -9.789 1.00 85.69 78 PHE A N 1
ATOM 641 C CA . PHE A 1 78 ? 1.831 8.537 -9.929 1.00 85.69 78 PHE A CA 1
ATOM 642 C C . PHE A 1 78 ? 1.708 10.044 -9.813 1.00 85.69 78 PHE A C 1
ATOM 644 O O . PHE A 1 78 ? 0.864 10.612 -10.509 1.00 85.69 78 PHE A O 1
ATOM 651 N N . TYR A 1 79 ? 2.542 10.678 -8.992 1.00 80.62 79 TYR A N 1
ATOM 652 C CA . TYR A 1 79 ? 2.494 12.119 -8.762 1.00 80.62 79 TYR A CA 1
ATOM 653 C C . TYR A 1 79 ? 3.674 12.866 -9.376 1.00 80.62 79 TYR A C 1
ATOM 655 O O . TYR A 1 79 ? 3.718 14.089 -9.264 1.00 80.62 79 TYR A O 1
ATOM 663 N N . ASN A 1 80 ? 4.609 12.149 -10.017 1.00 78.38 80 ASN A N 1
ATOM 664 C CA . ASN A 1 80 ? 5.881 12.703 -10.481 1.00 78.38 80 ASN A CA 1
ATOM 665 C C . ASN A 1 80 ? 6.595 13.463 -9.355 1.00 78.38 80 ASN A C 1
ATOM 667 O O . ASN A 1 80 ? 7.173 14.530 -9.557 1.00 78.38 80 ASN A O 1
ATOM 671 N N . ARG A 1 81 ? 6.468 12.941 -8.132 1.00 79.38 81 ARG A N 1
ATOM 672 C CA . ARG A 1 81 ? 7.074 13.543 -6.961 1.00 79.38 81 ARG A CA 1
ATOM 673 C C . ARG A 1 81 ? 8.446 12.953 -6.731 1.00 79.38 81 ARG A C 1
ATOM 675 O O . ARG A 1 81 ? 8.620 11.740 -6.826 1.00 79.38 81 ARG A O 1
ATOM 682 N N . PRO A 1 82 ? 9.408 13.795 -6.369 1.00 73.25 82 PRO A N 1
ATOM 683 C CA . PRO A 1 82 ? 10.719 13.305 -6.065 1.00 73.25 82 PRO A CA 1
ATOM 684 C C . PRO A 1 82 ? 10.757 12.316 -4.899 1.00 73.25 82 PRO A C 1
ATOM 686 O O . PRO A 1 82 ? 10.062 12.509 -3.903 1.00 73.25 82 PRO A O 1
ATOM 689 N N . PHE A 1 83 ? 11.593 11.270 -5.012 1.00 73.88 83 PHE A N 1
ATOM 690 C CA . PHE A 1 83 ? 11.975 10.464 -3.851 1.00 73.88 83 PHE A CA 1
ATOM 691 C C . PHE A 1 83 ? 12.480 11.410 -2.759 1.00 73.88 83 PHE A C 1
ATOM 693 O O . PHE A 1 83 ? 13.397 12.197 -2.986 1.00 73.88 83 PHE A O 1
ATOM 700 N N . ASN A 1 84 ? 11.863 11.339 -1.583 1.00 68.56 84 ASN A N 1
ATOM 701 C CA . ASN A 1 84 ? 12.230 12.173 -0.445 1.00 68.56 84 ASN A CA 1
ATOM 702 C C . ASN A 1 84 ? 13.674 11.864 -0.008 1.00 68.56 84 ASN A C 1
ATOM 704 O O . ASN A 1 84 ? 14.019 10.691 0.155 1.00 68.56 84 ASN A O 1
ATOM 708 N N . GLU A 1 85 ? 14.495 12.890 0.239 1.00 65.44 85 GLU A N 1
ATOM 709 C CA . GLU A 1 85 ? 15.863 12.747 0.752 1.00 65.44 85 GLU A CA 1
ATOM 710 C C . GLU A 1 85 ? 15.946 11.854 1.999 1.00 65.44 85 GLU A C 1
ATOM 712 O O . GLU A 1 85 ? 16.858 11.039 2.127 1.00 65.44 85 GLU A O 1
ATOM 717 N N . ARG A 1 86 ? 14.963 11.915 2.904 1.00 68.00 86 ARG A N 1
ATOM 718 C CA . ARG A 1 86 ? 14.892 11.020 4.068 1.00 68.00 86 ARG A CA 1
ATOM 719 C C . ARG A 1 86 ? 14.844 9.551 3.654 1.00 68.00 86 ARG A C 1
ATOM 721 O O . ARG A 1 86 ? 15.447 8.713 4.312 1.00 68.00 86 ARG A O 1
ATOM 728 N N . ILE A 1 87 ? 14.124 9.228 2.585 1.00 70.00 87 ILE A N 1
ATOM 729 C CA . ILE A 1 87 ? 14.001 7.865 2.057 1.00 70.00 87 ILE A CA 1
ATOM 730 C C . ILE A 1 87 ? 15.291 7.509 1.304 1.00 70.00 87 ILE A C 1
ATOM 732 O O . ILE A 1 87 ? 15.851 6.441 1.553 1.00 70.00 87 ILE A O 1
ATOM 736 N N . LEU A 1 88 ? 15.811 8.436 0.484 1.00 70.69 88 LEU A N 1
ATOM 737 C CA . LEU A 1 88 ? 17.092 8.322 -0.226 1.00 70.69 88 LEU A CA 1
ATOM 738 C C . LEU A 1 88 ? 18.262 8.016 0.728 1.00 70.69 88 LEU A C 1
ATOM 740 O O . LEU A 1 88 ? 18.897 6.973 0.634 1.00 70.69 88 LEU A O 1
ATOM 744 N N . SER A 1 89 ? 18.490 8.867 1.721 1.00 69.88 89 SER A N 1
ATOM 745 C CA . SER A 1 89 ? 19.565 8.737 2.715 1.00 69.88 89 SER A CA 1
ATOM 746 C C . SER A 1 89 ? 19.418 7.524 3.643 1.00 69.88 89 SER A C 1
ATOM 748 O O . SER A 1 89 ? 20.423 6.925 4.054 1.00 69.88 89 SER A O 1
ATOM 750 N N . LYS A 1 90 ? 18.175 7.149 3.983 1.00 73.31 90 LYS A N 1
ATOM 751 C CA . LYS A 1 90 ? 17.880 6.008 4.859 1.00 73.31 90 LYS A CA 1
ATOM 752 C C . LYS A 1 90 ? 18.127 4.684 4.151 1.00 73.31 90 LYS A C 1
ATOM 754 O O . LYS A 1 90 ? 18.732 3.803 4.753 1.00 73.31 90 LYS A O 1
ATOM 759 N N . PHE A 1 91 ? 17.694 4.536 2.901 1.00 72.44 91 PHE A N 1
ATOM 760 C CA . PHE A 1 91 ? 17.672 3.233 2.233 1.00 72.44 91 PHE A CA 1
ATOM 761 C C . PHE A 1 91 ? 18.668 3.082 1.083 1.00 72.44 91 PHE A C 1
ATOM 763 O O . PHE A 1 91 ? 18.951 1.954 0.692 1.00 72.44 91 PHE A O 1
ATOM 770 N N . PHE A 1 92 ? 19.256 4.164 0.576 1.00 72.50 92 PHE A N 1
ATOM 771 C CA . PHE A 1 92 ? 20.047 4.137 -0.654 1.00 72.50 92 PHE A CA 1
ATOM 772 C C . PHE A 1 92 ? 21.386 4.852 -0.428 1.00 72.50 92 PHE A C 1
ATOM 774 O O . PHE A 1 92 ? 21.510 6.066 -0.565 1.00 72.50 92 PHE A O 1
ATOM 781 N N . ARG A 1 93 ? 22.416 4.095 -0.024 1.00 67.06 93 ARG A N 1
ATOM 782 C CA . ARG A 1 93 ? 23.772 4.636 0.195 1.00 67.06 93 ARG A CA 1
ATOM 783 C C . ARG A 1 93 ? 24.741 4.109 -0.853 1.00 67.06 93 ARG A C 1
ATOM 785 O O . ARG A 1 93 ? 24.874 2.903 -1.020 1.00 67.06 93 ARG A O 1
ATOM 792 N N . GLY A 1 94 ? 25.462 5.024 -1.500 1.00 66.25 94 GLY A N 1
ATOM 793 C CA . GLY A 1 94 ? 26.672 4.719 -2.270 1.00 66.25 94 GLY A CA 1
ATOM 794 C C . GLY A 1 94 ? 26.476 4.038 -3.629 1.00 66.25 94 GLY A C 1
ATOM 795 O O . GLY A 1 94 ? 27.466 3.796 -4.309 1.00 66.25 94 GLY A O 1
ATOM 796 N N . SER A 1 95 ? 25.242 3.749 -4.053 1.00 77.69 95 SER A N 1
ATOM 797 C CA . SER A 1 95 ? 24.954 3.213 -5.389 1.00 77.69 95 SER A CA 1
ATOM 798 C C . SER A 1 95 ? 23.655 3.794 -5.960 1.00 77.69 95 SER A C 1
ATOM 800 O O . SER A 1 95 ? 22.757 4.130 -5.183 1.00 77.69 95 SER A O 1
ATOM 802 N N . PRO A 1 96 ? 23.540 3.939 -7.296 1.00 87.12 96 PRO A N 1
ATOM 803 C CA . PRO A 1 96 ? 22.298 4.378 -7.918 1.00 87.12 96 PRO A CA 1
ATOM 804 C C . PRO A 1 96 ? 21.163 3.399 -7.622 1.00 87.12 96 PRO A C 1
ATOM 806 O O . PRO A 1 96 ? 21.299 2.194 -7.833 1.00 87.12 96 PRO A O 1
ATOM 809 N N . LEU A 1 97 ? 20.030 3.926 -7.180 1.00 90.06 97 LEU A N 1
ATOM 810 C CA . LEU A 1 97 ? 18.792 3.185 -7.011 1.00 90.06 97 LEU A CA 1
ATOM 811 C C . LEU A 1 97 ? 18.275 2.733 -8.379 1.00 90.06 97 LEU A C 1
ATOM 813 O O . LEU A 1 97 ? 18.232 3.522 -9.323 1.00 90.06 97 LEU A O 1
ATOM 817 N N . LYS A 1 98 ? 17.833 1.479 -8.490 1.00 93.62 98 LYS A N 1
ATOM 818 C CA . LYS A 1 98 ? 17.157 0.987 -9.694 1.00 93.62 98 LYS A CA 1
ATOM 819 C C . LYS A 1 98 ? 15.742 0.542 -9.355 1.00 93.62 98 LYS A C 1
ATOM 821 O O . LYS A 1 98 ? 15.545 -0.361 -8.548 1.00 93.62 98 LYS A O 1
ATOM 826 N N . THR A 1 99 ? 14.754 1.144 -10.002 1.00 95.50 99 THR A N 1
ATOM 827 C CA . THR A 1 99 ? 13.341 0.791 -9.839 1.00 95.50 99 THR A CA 1
ATOM 828 C C . THR A 1 99 ? 12.797 0.180 -11.121 1.00 95.50 99 THR A C 1
ATOM 830 O O . THR A 1 99 ? 13.062 0.659 -12.220 1.00 95.50 99 THR A O 1
ATOM 833 N N . THR A 1 100 ? 12.024 -0.896 -10.991 1.00 97.56 100 THR A N 1
ATOM 834 C CA . THR A 1 100 ? 11.207 -1.458 -12.070 1.00 97.56 100 THR A CA 1
ATOM 835 C C . THR A 1 100 ? 9.745 -1.376 -11.664 1.00 97.56 100 THR A C 1
ATOM 837 O O . THR A 1 100 ? 9.333 -2.004 -10.690 1.00 97.56 100 THR A O 1
ATOM 840 N N . PHE A 1 101 ? 8.959 -0.628 -12.427 1.00 96.75 101 PHE A N 1
ATOM 841 C CA . PHE A 1 101 ? 7.539 -0.411 -12.188 1.00 96.75 101 PHE A CA 1
ATOM 842 C C . PHE A 1 101 ? 6.728 -0.935 -13.366 1.00 96.75 101 PHE A C 1
ATOM 844 O O . PHE A 1 101 ? 6.876 -0.465 -14.496 1.00 96.75 101 PHE A O 1
ATOM 851 N N . ILE A 1 102 ? 5.896 -1.943 -13.111 1.00 96.00 102 ILE A N 1
ATOM 852 C CA . ILE A 1 102 ? 5.064 -2.582 -14.128 1.00 96.00 102 ILE A CA 1
ATOM 853 C C . ILE A 1 102 ? 3.604 -2.336 -13.784 1.00 96.00 102 ILE A C 1
ATOM 855 O O . ILE A 1 102 ? 3.150 -2.713 -12.703 1.00 96.00 102 ILE A O 1
ATOM 859 N N . TYR A 1 103 ? 2.861 -1.744 -14.713 1.00 94.19 103 TYR A N 1
ATOM 860 C CA . TYR A 1 103 ? 1.438 -1.471 -14.548 1.00 94.19 103 TYR A CA 1
ATOM 861 C C . TYR A 1 103 ? 0.664 -1.719 -15.841 1.00 94.19 103 TYR A C 1
ATOM 863 O O . TYR A 1 103 ? 1.209 -1.644 -16.942 1.00 94.19 103 TYR A O 1
ATOM 871 N N . GLU A 1 104 ? -0.619 -2.015 -15.699 1.00 92.81 104 GLU A N 1
ATOM 872 C CA . GLU A 1 104 ? -1.582 -2.081 -16.786 1.00 92.81 104 GLU A CA 1
ATOM 873 C C . GLU A 1 104 ? -2.416 -0.795 -16.833 1.00 92.81 104 GLU A C 1
ATOM 875 O O . GLU A 1 104 ? -2.770 -0.213 -15.803 1.00 92.81 104 GLU A O 1
ATOM 880 N N . TYR A 1 105 ? -2.690 -0.327 -18.049 1.00 90.06 105 TYR A N 1
ATOM 881 C CA . TYR A 1 105 ? -3.653 0.729 -18.315 1.00 90.06 105 TYR A CA 1
ATOM 882 C C . TYR A 1 105 ? -4.243 0.572 -19.723 1.00 90.06 105 TYR A C 1
ATOM 884 O O . TYR A 1 105 ? -3.502 0.554 -20.709 1.00 90.06 105 TYR A O 1
ATOM 892 N N . ASN A 1 106 ? -5.574 0.526 -19.826 1.00 87.75 106 ASN A N 1
ATOM 893 C CA . ASN A 1 106 ? -6.321 0.401 -21.085 1.00 87.75 106 ASN A CA 1
ATOM 894 C C . ASN A 1 106 ? -5.840 -0.764 -21.979 1.00 87.75 106 ASN A C 1
ATOM 896 O O . ASN A 1 106 ? -5.527 -0.569 -23.156 1.00 87.75 106 ASN A O 1
ATOM 900 N N . ALA A 1 107 ? -5.772 -1.974 -21.418 1.00 88.69 107 ALA A N 1
ATOM 901 C CA . ALA A 1 107 ? -5.327 -3.211 -22.066 1.00 88.69 107 ALA A CA 1
ATOM 902 C C . ALA A 1 107 ? -3.880 -3.169 -22.598 1.00 88.69 107 ALA A C 1
ATOM 904 O O . ALA A 1 107 ? -3.491 -3.940 -23.481 1.00 88.69 107 ALA A O 1
ATOM 905 N N . LYS A 1 108 ? -3.050 -2.275 -22.056 1.00 91.19 108 LYS A N 1
ATOM 906 C CA . LYS A 1 108 ? -1.611 -2.219 -22.316 1.00 91.19 108 LYS A CA 1
ATOM 907 C C . LYS A 1 108 ? -0.846 -2.386 -21.021 1.00 91.19 108 LYS A C 1
ATOM 909 O O . LYS A 1 108 ? -1.221 -1.819 -20.003 1.00 91.19 108 LYS A O 1
ATOM 914 N N . VAL A 1 109 ? 0.254 -3.123 -21.084 1.00 93.94 109 VAL A N 1
ATOM 915 C CA . VAL A 1 109 ? 1.188 -3.278 -19.973 1.00 93.94 109 VAL A CA 1
ATOM 916 C C . VAL A 1 109 ? 2.419 -2.438 -20.258 1.00 93.94 109 VAL A C 1
ATOM 918 O O . VAL A 1 109 ? 3.084 -2.617 -21.281 1.00 93.94 109 VAL A O 1
ATOM 921 N N . PHE A 1 110 ? 2.729 -1.546 -19.330 1.00 94.44 110 PHE A N 1
ATOM 922 C CA . PHE A 1 110 ? 3.914 -0.709 -19.355 1.00 94.44 110 PHE A CA 1
ATOM 923 C C . PHE A 1 110 ? 4.913 -1.224 -18.327 1.00 94.44 110 PHE A C 1
ATOM 925 O O . PHE A 1 110 ? 4.536 -1.592 -17.216 1.00 94.44 110 PHE A O 1
ATOM 932 N N . LYS A 1 111 ? 6.190 -1.244 -18.701 1.00 96.88 111 LYS A N 1
ATOM 933 C CA . LYS A 1 111 ? 7.313 -1.523 -17.803 1.00 96.88 111 LYS A CA 1
ATOM 934 C C . LYS A 1 111 ? 8.261 -0.339 -17.863 1.00 96.88 111 LYS A C 1
ATOM 936 O O . LYS A 1 111 ? 8.813 -0.063 -18.924 1.00 96.88 111 LYS A O 1
ATOM 941 N N . ILE A 1 112 ? 8.456 0.329 -16.737 1.00 96.38 112 ILE A N 1
ATOM 942 C CA . ILE A 1 112 ? 9.384 1.449 -16.602 1.00 96.38 112 ILE A CA 1
ATOM 943 C C . ILE A 1 112 ? 10.556 0.986 -15.749 1.00 96.38 112 ILE A C 1
ATOM 945 O O . ILE A 1 112 ? 10.346 0.451 -14.663 1.00 96.38 112 ILE A O 1
ATOM 949 N N . ILE A 1 113 ? 11.773 1.150 -16.260 1.00 97.62 113 ILE A N 1
ATOM 950 C CA . ILE A 1 113 ? 13.009 0.896 -15.519 1.00 97.62 113 ILE A CA 1
ATOM 951 C C . ILE A 1 113 ? 13.712 2.236 -15.352 1.00 97.62 113 ILE A C 1
ATOM 953 O O . ILE A 1 113 ? 14.120 2.811 -16.359 1.00 97.62 113 ILE A O 1
ATOM 957 N N . SER A 1 114 ? 13.858 2.709 -14.117 1.00 95.44 114 SER A N 1
ATOM 958 C CA . SER A 1 114 ? 14.481 3.998 -13.794 1.00 95.44 114 SER A CA 1
ATOM 959 C C . SER A 1 114 ? 15.758 3.761 -12.979 1.00 95.44 114 SER A C 1
ATOM 961 O O . SER A 1 114 ? 15.754 2.972 -12.035 1.00 95.44 114 SER A O 1
ATOM 963 N N . ILE A 1 115 ? 16.855 4.420 -13.356 1.00 94.06 115 ILE A N 1
ATOM 964 C CA . ILE A 1 115 ? 18.124 4.450 -12.618 1.00 94.06 115 ILE A CA 1
ATOM 965 C C . ILE A 1 115 ? 18.275 5.850 -12.033 1.00 94.06 115 ILE A C 1
ATOM 967 O O . ILE A 1 115 ? 18.340 6.829 -12.773 1.00 94.06 115 ILE A O 1
ATOM 971 N N . ILE A 1 116 ? 18.315 5.942 -10.711 1.00 89.25 116 ILE A N 1
ATOM 972 C CA . ILE A 1 116 ? 18.200 7.185 -9.952 1.00 89.25 116 ILE A CA 1
ATOM 973 C C . ILE A 1 116 ? 19.453 7.343 -9.097 1.00 89.25 116 ILE A C 1
ATOM 975 O O . ILE A 1 116 ? 19.817 6.437 -8.353 1.00 89.25 116 ILE A O 1
ATOM 979 N N . THR A 1 117 ? 20.119 8.489 -9.193 1.00 85.69 117 THR A N 1
ATOM 980 C CA . THR A 1 117 ? 21.295 8.803 -8.375 1.00 85.69 117 THR A CA 1
ATOM 981 C C . THR A 1 117 ? 21.003 9.976 -7.460 1.00 85.69 117 THR A C 1
ATOM 983 O O . THR A 1 117 ? 20.337 10.919 -7.874 1.00 85.69 117 THR A O 1
ATOM 986 N N . ASN A 1 118 ? 21.529 9.924 -6.239 1.00 78.00 118 ASN A N 1
ATOM 987 C CA . ASN A 1 118 ? 21.554 11.063 -5.330 1.00 78.00 118 ASN A CA 1
ATOM 988 C C . ASN A 1 118 ? 22.889 11.804 -5.497 1.00 78.00 118 ASN A C 1
ATOM 990 O O . ASN A 1 118 ? 23.943 11.165 -5.529 1.00 78.00 118 ASN A O 1
ATOM 994 N N . HIS A 1 119 ? 22.850 13.126 -5.612 1.00 71.00 119 HIS A N 1
ATOM 995 C CA . HIS A 1 119 ? 24.019 13.998 -5.634 1.00 71.00 119 HIS A CA 1
ATOM 996 C C . HIS A 1 119 ? 24.234 14.494 -4.207 1.00 71.00 119 HIS A C 1
ATOM 998 O O . HIS A 1 119 ? 23.435 15.257 -3.675 1.00 71.00 119 HIS A O 1
ATOM 1004 N N . ASN A 1 120 ? 25.304 14.029 -3.566 1.00 55.12 120 ASN A N 1
ATOM 1005 C CA . ASN A 1 120 ? 25.583 14.261 -2.142 1.00 55.12 120 ASN A CA 1
ATOM 1006 C C . ASN A 1 120 ? 25.993 15.712 -1.788 1.00 55.12 120 ASN A C 1
ATOM 1008 O O . ASN A 1 120 ? 26.616 15.921 -0.751 1.00 55.12 120 ASN A O 1
ATOM 1012 N N . GLU A 1 121 ? 25.678 16.710 -2.614 1.00 50.19 121 GLU A N 1
ATOM 1013 C CA . GLU A 1 121 ? 26.044 18.111 -2.376 1.00 50.19 121 GLU A CA 1
ATOM 1014 C C . GLU A 1 121 ? 24.816 19.019 -2.510 1.00 50.19 121 GLU A C 1
ATOM 1016 O O . GLU A 1 121 ? 24.484 19.451 -3.609 1.00 50.19 121 GLU A O 1
ATOM 1021 N N . ALA A 1 122 ? 24.132 19.318 -1.402 1.00 46.44 122 ALA A N 1
ATOM 1022 C CA . ALA A 1 122 ? 23.369 20.559 -1.245 1.00 46.44 122 ALA A CA 1
ATOM 1023 C C . ALA A 1 122 ? 23.301 20.976 0.226 1.00 46.44 122 ALA A C 1
ATOM 1025 O O . ALA A 1 122 ? 23.038 20.165 1.114 1.00 46.44 122 ALA A O 1
ATOM 1026 N N . ASP A 1 123 ? 23.535 22.268 0.443 1.00 41.53 123 ASP A N 1
ATOM 1027 C CA . ASP A 1 123 ? 23.411 22.965 1.714 1.00 41.53 123 ASP A CA 1
ATOM 1028 C C . ASP A 1 123 ? 21.994 22.850 2.289 1.00 41.53 123 ASP A C 1
ATOM 1030 O O . ASP A 1 123 ? 20.990 23.086 1.612 1.00 41.53 123 ASP A O 1
ATOM 1034 N N . VAL A 1 124 ? 21.920 22.529 3.580 1.00 43.53 124 VAL A N 1
ATOM 1035 C CA . VAL A 1 124 ? 20.680 22.561 4.355 1.00 43.53 124 VAL A CA 1
ATOM 1036 C C . VAL A 1 124 ? 20.250 24.021 4.506 1.00 43.53 124 VAL A C 1
ATOM 1038 O O . VAL A 1 124 ? 20.840 24.762 5.293 1.00 43.53 124 VAL A O 1
ATOM 1041 N N . ILE A 1 125 ? 19.209 24.449 3.793 1.00 45.97 125 ILE A N 1
ATOM 1042 C CA . ILE A 1 125 ? 18.549 25.724 4.092 1.00 45.97 125 ILE A CA 1
ATOM 1043 C C . ILE A 1 125 ? 17.448 25.443 5.117 1.00 45.97 125 ILE A C 1
ATOM 1045 O O . ILE A 1 125 ? 16.349 25.016 4.772 1.00 45.97 1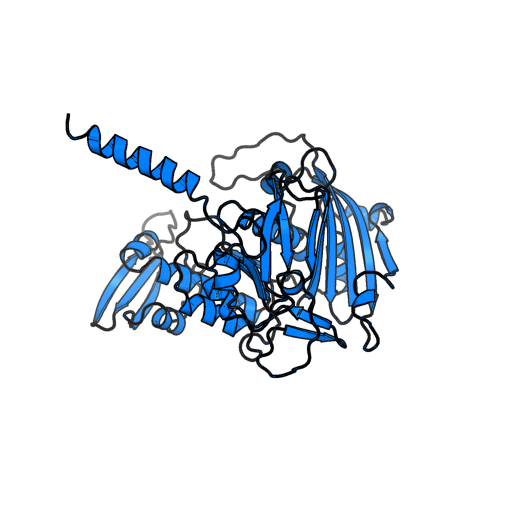25 ILE A O 1
ATOM 1049 N N . LEU A 1 126 ? 17.765 25.653 6.396 1.00 38.09 126 LEU A N 1
ATOM 1050 C CA . LEU A 1 126 ? 16.777 25.652 7.473 1.00 38.09 126 LEU A CA 1
ATOM 1051 C C . LEU A 1 126 ? 15.945 26.938 7.369 1.00 38.09 126 LEU A C 1
ATOM 1053 O O . LEU A 1 126 ? 16.488 28.032 7.524 1.00 38.09 126 LEU A O 1
ATOM 1057 N N . PHE A 1 127 ? 14.640 26.821 7.134 1.00 41.09 127 PHE A N 1
ATOM 1058 C CA . PHE A 1 127 ? 13.694 27.909 7.387 1.00 41.09 127 PHE A CA 1
ATOM 1059 C C . PHE A 1 127 ? 12.920 27.602 8.675 1.00 41.09 127 PHE A C 1
ATOM 1061 O O . PHE A 1 127 ? 12.533 26.463 8.907 1.00 41.09 127 PHE A O 1
ATOM 1068 N N . GLU A 1 128 ? 12.712 28.615 9.521 1.00 39.91 128 GLU A N 1
ATOM 1069 C CA . GLU A 1 128 ? 12.134 28.508 10.877 1.00 39.91 128 GLU A CA 1
ATOM 1070 C C . GLU A 1 128 ? 10.618 28.212 10.938 1.00 39.91 128 GLU A C 1
ATOM 1072 O O . GLU A 1 128 ? 10.015 28.331 12.002 1.00 39.91 128 GLU A O 1
ATOM 1077 N N . ASP A 1 129 ? 9.988 27.785 9.845 1.00 41.50 129 ASP A N 1
ATOM 1078 C CA . ASP A 1 129 ? 8.596 27.328 9.855 1.00 41.50 129 ASP A CA 1
ATOM 1079 C C . ASP A 1 129 ? 8.568 25.815 9.607 1.00 41.50 129 ASP A C 1
ATOM 1081 O O . ASP A 1 129 ? 9.295 25.341 8.745 1.00 41.50 129 ASP A O 1
ATOM 1085 N N . ASP A 1 130 ? 7.713 25.080 10.337 1.00 45.38 130 ASP A N 1
ATOM 1086 C CA . ASP A 1 130 ? 7.522 23.607 10.426 1.00 45.38 130 ASP A CA 1
ATOM 1087 C C . ASP A 1 130 ? 7.402 22.794 9.095 1.00 45.38 130 ASP A C 1
ATOM 1089 O O . ASP A 1 130 ? 6.971 21.637 9.099 1.00 45.38 130 ASP A O 1
ATOM 1093 N N . ASN A 1 131 ? 7.754 23.361 7.942 1.00 42.28 131 ASN A N 1
ATOM 1094 C CA . ASN A 1 131 ? 7.934 22.689 6.664 1.00 42.28 131 ASN A CA 1
ATOM 1095 C C . ASN A 1 131 ? 9.416 22.720 6.256 1.00 42.28 131 ASN A C 1
ATOM 1097 O O . ASN A 1 131 ? 9.851 23.640 5.562 1.00 42.28 131 ASN A O 1
ATOM 1101 N N . ASP A 1 132 ? 10.167 21.679 6.619 1.00 42.16 132 ASP A N 1
ATOM 1102 C CA . ASP A 1 132 ? 11.490 21.426 6.041 1.00 42.16 132 ASP A CA 1
ATOM 1103 C C . ASP A 1 132 ? 11.357 21.282 4.508 1.00 42.16 132 ASP A C 1
ATOM 1105 O O . ASP A 1 132 ? 10.869 20.268 3.996 1.00 42.16 132 ASP A O 1
ATOM 1109 N N . TYR A 1 133 ? 11.757 22.310 3.754 1.00 42.00 133 TYR A N 1
ATOM 1110 C CA . TYR A 1 133 ? 11.903 22.239 2.299 1.00 42.00 133 TYR A CA 1
ATOM 1111 C C . TYR A 1 133 ? 13.297 21.702 1.974 1.00 42.00 133 TYR A C 1
ATOM 1113 O O . TYR A 1 133 ? 14.257 22.455 1.837 1.00 42.00 133 TYR A O 1
ATOM 1121 N N . TYR A 1 134 ? 13.409 20.383 1.840 1.00 47.56 134 TYR A N 1
ATOM 1122 C CA . TYR A 1 134 ? 14.621 19.754 1.319 1.00 47.56 134 TYR A CA 1
ATOM 1123 C C . TYR A 1 134 ? 14.758 20.058 -0.180 1.00 47.56 134 TYR A C 1
ATOM 1125 O O . TYR A 1 134 ? 13.847 19.776 -0.968 1.00 47.56 134 TYR A O 1
ATOM 1133 N N . ILE A 1 135 ? 15.898 20.619 -0.594 1.00 49.59 135 ILE A N 1
ATOM 1134 C CA . ILE A 1 135 ? 16.274 20.675 -2.010 1.00 49.59 135 ILE A CA 1
ATOM 1135 C C . ILE A 1 135 ? 16.723 19.262 -2.390 1.00 49.59 135 ILE A C 1
ATOM 1137 O O . ILE A 1 135 ? 17.840 18.843 -2.106 1.00 49.59 135 ILE A O 1
ATOM 1141 N N . ASN A 1 136 ? 15.809 18.495 -2.987 1.00 54.59 136 ASN A N 1
ATOM 1142 C CA . ASN A 1 136 ? 16.094 17.139 -3.447 1.00 54.59 136 ASN A CA 1
ATOM 1143 C C . ASN A 1 136 ? 17.112 17.175 -4.595 1.00 54.59 136 ASN A C 1
ATOM 1145 O O . ASN A 1 136 ? 16.751 17.457 -5.738 1.00 54.59 136 ASN A O 1
ATOM 1149 N N . ASN A 1 137 ? 18.355 16.808 -4.304 1.00 66.50 137 ASN A N 1
ATOM 1150 C CA . ASN A 1 137 ? 19.431 16.712 -5.284 1.00 66.50 137 ASN A CA 1
ATOM 1151 C C . ASN A 1 137 ? 19.563 15.294 -5.854 1.00 66.50 137 ASN A C 1
ATOM 1153 O O . ASN A 1 137 ? 20.632 14.705 -5.826 1.00 66.50 137 ASN A O 1
ATOM 1157 N N . TYR A 1 138 ? 18.495 14.714 -6.405 1.00 79.31 138 TYR A N 1
ATOM 1158 C CA . TYR A 1 138 ? 18.628 13.483 -7.197 1.00 79.31 138 TYR A CA 1
ATOM 1159 C C . TYR A 1 138 ? 18.373 13.757 -8.678 1.00 79.31 138 TYR A C 1
ATOM 1161 O O . TYR A 1 138 ? 17.602 14.646 -9.038 1.00 79.31 138 TYR A O 1
ATOM 1169 N N . SER A 1 139 ? 18.965 12.937 -9.544 1.00 86.38 139 SER A N 1
ATOM 1170 C CA . SER A 1 139 ? 18.611 12.901 -10.962 1.00 86.38 139 SER A CA 1
ATOM 1171 C C . SER A 1 139 ? 18.372 11.477 -11.455 1.00 86.38 139 SER A C 1
ATOM 1173 O O . SER A 1 139 ? 18.891 10.492 -10.922 1.00 86.38 139 SER A O 1
ATOM 1175 N N . ILE A 1 140 ? 17.539 11.359 -12.484 1.00 90.62 140 ILE A N 1
ATOM 1176 C CA . ILE A 1 140 ? 17.303 10.104 -13.192 1.00 90.62 140 ILE A CA 1
ATOM 1177 C C . ILE A 1 140 ? 18.395 9.969 -14.258 1.00 90.62 140 ILE A C 1
ATOM 1179 O O . ILE A 1 140 ? 18.358 10.632 -15.294 1.00 90.62 140 ILE A O 1
ATOM 1183 N N . VAL A 1 141 ? 19.379 9.110 -14.010 1.00 91.44 141 VAL A N 1
ATOM 1184 C CA . VAL A 1 141 ? 20.531 8.895 -14.901 1.00 91.44 141 VAL A CA 1
ATOM 1185 C C . VAL A 1 141 ? 20.090 8.283 -16.229 1.00 91.44 141 VAL A C 1
ATOM 1187 O O . VAL A 1 141 ? 20.525 8.695 -17.299 1.00 91.44 141 VAL A O 1
ATOM 1190 N N . GLU A 1 142 ? 19.201 7.298 -16.165 1.00 95.06 142 GLU A N 1
ATOM 1191 C CA . GLU A 1 142 ? 18.598 6.672 -17.334 1.00 95.06 142 GLU A CA 1
ATOM 1192 C C . GLU A 1 142 ? 17.206 6.185 -16.957 1.00 95.06 142 GLU A C 1
ATOM 1194 O O . GLU A 1 142 ? 16.953 5.761 -15.829 1.00 95.06 142 GLU A O 1
ATOM 1199 N N . GLU A 1 143 ? 16.300 6.217 -17.921 1.00 96.38 143 GLU A N 1
ATOM 1200 C CA . GLU A 1 143 ? 14.996 5.599 -17.768 1.00 96.38 143 GLU A CA 1
ATOM 1201 C C . GLU A 1 143 ? 14.563 5.011 -19.102 1.00 96.38 143 GLU A C 1
ATOM 1203 O O . GLU A 1 143 ? 14.772 5.608 -20.160 1.00 96.38 143 GLU A O 1
ATOM 1208 N N . VAL A 1 144 ? 13.980 3.818 -19.062 1.00 97.50 144 VAL A N 1
ATOM 1209 C CA . VAL A 1 144 ? 13.505 3.119 -20.254 1.00 97.50 144 VAL A CA 1
ATOM 1210 C C . VAL A 1 144 ? 12.075 2.672 -20.026 1.00 97.50 144 VAL A C 1
ATOM 1212 O O . VAL A 1 144 ? 11.777 1.983 -19.050 1.00 97.50 144 VAL A O 1
ATOM 1215 N N . ILE A 1 145 ? 11.197 3.050 -20.948 1.00 96.50 145 ILE A N 1
ATOM 1216 C CA . ILE A 1 145 ? 9.796 2.652 -20.949 1.00 96.50 145 ILE A CA 1
ATOM 1217 C C . ILE A 1 145 ? 9.598 1.623 -22.049 1.00 96.50 145 ILE A C 1
ATOM 1219 O O . ILE A 1 145 ? 9.885 1.874 -23.222 1.00 96.50 145 ILE A O 1
ATOM 1223 N N . TYR A 1 146 ? 9.033 0.489 -21.660 1.00 96.44 146 TYR A N 1
ATOM 1224 C CA . TYR A 1 146 ? 8.580 -0.552 -22.558 1.00 96.44 146 TYR A CA 1
ATOM 1225 C C . TYR A 1 146 ? 7.058 -0.669 -22.533 1.00 96.44 146 TYR A C 1
ATOM 1227 O O . TYR A 1 146 ? 6.430 -0.466 -21.494 1.00 96.44 146 TYR A O 1
ATOM 1235 N N . GLU A 1 147 ? 6.475 -1.070 -23.656 1.00 94.94 147 GLU A N 1
ATOM 1236 C CA . GLU A 1 147 ? 5.045 -1.331 -23.816 1.00 94.94 147 GLU A CA 1
ATOM 1237 C C . GLU A 1 147 ? 4.820 -2.733 -24.392 1.00 94.94 147 GLU A C 1
ATOM 1239 O O . GLU A 1 147 ? 5.600 -3.221 -25.213 1.00 94.94 147 GLU A O 1
ATOM 1244 N N . LYS A 1 148 ? 3.713 -3.365 -24.000 1.00 93.38 148 LYS A N 1
ATOM 1245 C CA . LYS A 1 148 ? 3.088 -4.448 -24.761 1.00 93.38 148 LYS A CA 1
ATOM 1246 C C . LYS A 1 148 ? 1.570 -4.428 -24.630 1.00 93.38 148 LYS A C 1
ATOM 1248 O O . LYS A 1 148 ? 1.025 -3.821 -23.710 1.00 93.38 148 LYS A O 1
ATOM 1253 N N . ARG A 1 149 ? 0.876 -5.130 -25.526 1.00 90.25 149 ARG A N 1
ATOM 1254 C CA . ARG A 1 149 ? -0.581 -5.313 -25.445 1.00 90.25 149 ARG A CA 1
ATOM 1255 C C . ARG A 1 149 ? -0.947 -6.511 -24.580 1.00 90.25 149 ARG A C 1
ATOM 1257 O O . ARG A 1 149 ? -0.276 -7.543 -24.622 1.00 90.25 149 ARG A O 1
ATOM 1264 N N . LEU A 1 150 ? -2.021 -6.353 -23.817 1.00 87.19 150 LEU A N 1
ATOM 1265 C CA . LEU A 1 150 ? -2.660 -7.416 -23.065 1.00 87.19 150 LEU A CA 1
ATOM 1266 C C . LEU A 1 150 ? -3.776 -8.009 -23.926 1.00 87.19 150 LEU A C 1
ATOM 1268 O O . LEU A 1 150 ? -4.697 -7.302 -24.327 1.00 87.19 150 LEU A O 1
ATOM 1272 N N . ASN A 1 151 ? -3.678 -9.301 -24.228 1.00 82.12 151 ASN A N 1
ATOM 1273 C CA . ASN A 1 151 ? -4.638 -10.005 -25.071 1.00 82.12 151 ASN A CA 1
ATOM 1274 C C . ASN A 1 151 ? -5.208 -11.212 -24.311 1.00 82.12 151 ASN A C 1
ATOM 1276 O O . ASN A 1 151 ? -4.593 -11.728 -23.381 1.00 82.12 151 ASN A O 1
ATOM 1280 N N . LYS A 1 152 ? -6.341 -11.755 -24.773 1.00 80.06 152 LYS A N 1
ATOM 1281 C CA . LYS A 1 152 ? -6.969 -12.948 -24.168 1.00 80.06 152 LYS A CA 1
ATOM 1282 C C . LYS A 1 152 ? -6.047 -14.176 -24.105 1.00 80.06 152 LYS A C 1
ATOM 1284 O O . LYS A 1 152 ? -6.195 -15.011 -23.216 1.00 80.06 152 LYS A O 1
ATOM 1289 N N . SER A 1 153 ? -5.089 -14.281 -25.027 1.00 78.38 153 SER A N 1
ATOM 1290 C CA . SER A 1 153 ? -4.084 -15.350 -25.073 1.00 78.38 153 SER A CA 1
ATOM 1291 C C . SER A 1 153 ? -2.858 -15.101 -24.185 1.00 78.38 153 SER A C 1
ATOM 1293 O O . SER A 1 153 ? -1.981 -15.961 -24.121 1.00 78.38 153 SER A O 1
ATOM 1295 N N . THR A 1 154 ? -2.756 -13.947 -23.515 1.00 78.69 154 THR A N 1
ATOM 1296 C CA . THR A 1 154 ? -1.608 -13.632 -22.661 1.00 78.69 154 THR A CA 1
ATOM 1297 C C . THR A 1 154 ? -1.536 -14.605 -21.486 1.00 78.69 154 THR A C 1
ATOM 1299 O O . THR A 1 154 ? -2.443 -14.690 -20.659 1.00 78.69 154 THR A O 1
ATOM 1302 N N . VAL A 1 155 ? -0.421 -15.330 -21.401 1.00 79.56 155 VAL A N 1
ATOM 1303 C CA . VAL A 1 155 ? -0.139 -16.262 -20.307 1.00 79.56 155 VAL A CA 1
ATOM 1304 C C . VAL A 1 155 ? 0.497 -15.502 -19.145 1.00 79.56 155 VAL A C 1
ATOM 1306 O O . VAL A 1 155 ? 1.379 -14.668 -19.342 1.00 79.56 155 VAL A O 1
ATOM 1309 N N . LYS A 1 156 ? 0.090 -15.818 -17.910 1.00 78.50 156 LYS A N 1
ATOM 1310 C CA . LYS A 1 156 ? 0.615 -15.169 -16.697 1.00 78.50 156 LYS A CA 1
ATOM 1311 C C . LYS A 1 156 ? 2.150 -15.227 -16.608 1.00 78.50 156 LYS A C 1
ATOM 1313 O O . LYS A 1 156 ? 2.767 -14.236 -16.235 1.00 78.50 156 LYS A O 1
ATOM 1318 N N . SER A 1 157 ? 2.771 -16.347 -16.990 1.00 78.38 157 SER A N 1
ATOM 1319 C CA . SER A 1 157 ? 4.233 -16.513 -16.947 1.00 78.38 157 SER A CA 1
ATOM 1320 C C . SER A 1 157 ? 4.985 -15.532 -17.850 1.00 78.38 157 SER A C 1
ATOM 1322 O O . SER A 1 157 ? 6.075 -15.101 -17.489 1.00 78.38 157 SER A O 1
ATOM 1324 N N . SER A 1 158 ? 4.404 -15.126 -18.984 1.00 81.19 158 SER A N 1
ATOM 1325 C CA . SER A 1 158 ? 5.021 -14.150 -19.886 1.00 81.19 158 SER A CA 1
ATOM 1326 C C . SER A 1 158 ? 4.600 -12.709 -19.592 1.00 81.19 158 SER A C 1
ATOM 1328 O O . SER A 1 158 ? 5.237 -11.780 -20.089 1.00 81.19 158 SER A O 1
ATOM 1330 N N . LEU A 1 159 ? 3.569 -12.480 -18.764 1.00 84.44 159 LEU A N 1
ATOM 1331 C CA . LEU A 1 159 ? 3.023 -11.149 -18.460 1.00 84.44 159 LEU A CA 1
ATOM 1332 C C . LEU A 1 159 ? 4.092 -10.163 -17.974 1.00 84.44 159 LEU A C 1
ATOM 1334 O O . LEU A 1 159 ? 4.092 -9.012 -18.400 1.00 84.44 159 LEU A O 1
ATOM 1338 N N . LEU A 1 160 ? 5.026 -10.617 -17.145 1.00 85.50 160 LEU A N 1
ATOM 1339 C CA . LEU A 1 160 ? 6.010 -9.750 -16.492 1.00 85.50 160 LEU A CA 1
ATOM 1340 C C . LEU A 1 160 ? 7.420 -9.866 -17.094 1.00 85.50 160 LEU A C 1
ATOM 1342 O O . LEU A 1 160 ? 8.310 -9.126 -16.685 1.00 85.50 160 LEU A O 1
ATOM 1346 N N . VAL A 1 161 ? 7.617 -10.763 -18.067 1.00 82.31 161 VAL A N 1
ATOM 1347 C CA . VAL A 1 161 ? 8.948 -11.143 -18.571 1.00 82.31 161 VAL A CA 1
ATOM 1348 C C . VAL A 1 161 ? 9.128 -10.732 -20.034 1.00 82.31 161 VAL A C 1
ATOM 1350 O O . VAL A 1 161 ? 9.953 -9.867 -20.331 1.00 82.31 161 VAL A O 1
ATOM 1353 N N . ASP A 1 162 ? 8.285 -11.254 -20.930 1.00 82.25 162 ASP A N 1
ATOM 1354 C CA . ASP A 1 162 ? 8.524 -11.218 -22.379 1.00 82.25 162 ASP A CA 1
ATOM 1355 C C . ASP A 1 162 ? 7.546 -10.319 -23.149 1.00 82.25 162 ASP A C 1
ATOM 1357 O O . ASP A 1 162 ? 6.533 -9.848 -22.622 1.00 82.25 162 ASP A O 1
ATOM 1361 N N . GLY A 1 163 ? 7.840 -10.101 -24.437 1.00 86.12 163 GLY A N 1
ATOM 1362 C CA . GLY A 1 163 ? 6.947 -9.429 -25.392 1.00 86.12 163 GLY A CA 1
ATOM 1363 C C . GLY A 1 163 ? 6.896 -7.905 -25.273 1.00 86.12 163 GLY A C 1
ATOM 1364 O O . GLY A 1 163 ? 6.016 -7.281 -25.856 1.00 86.12 163 GLY A O 1
ATOM 1365 N N . PHE A 1 164 ? 7.811 -7.315 -24.506 1.00 93.12 164 PHE A N 1
ATOM 1366 C CA . PHE A 1 164 ? 7.941 -5.873 -24.323 1.00 93.12 164 PHE A CA 1
ATOM 1367 C C . PHE A 1 164 ? 8.734 -5.226 -25.461 1.00 93.12 164 PHE A C 1
ATOM 1369 O O . PHE A 1 164 ? 9.804 -5.707 -25.825 1.00 93.12 164 PHE A O 1
ATOM 1376 N N . VAL A 1 165 ? 8.240 -4.094 -25.960 1.00 95.44 165 VAL A N 1
ATOM 1377 C CA . VAL A 1 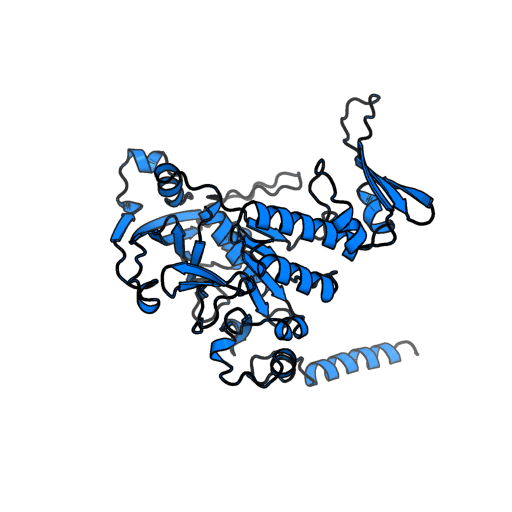165 ? 8.908 -3.258 -26.967 1.00 95.44 165 VAL A CA 1
ATOM 1378 C C . VAL A 1 165 ? 9.324 -1.938 -26.320 1.00 95.44 165 VAL A C 1
ATOM 1380 O O . VAL A 1 165 ? 8.514 -1.315 -25.638 1.00 95.44 165 VAL A O 1
ATOM 1383 N N . GLU A 1 166 ? 10.577 -1.514 -26.506 1.00 96.62 166 GLU A N 1
ATOM 1384 C CA . GLU A 1 166 ? 11.070 -0.205 -26.039 1.00 96.62 166 GLU A CA 1
ATOM 1385 C C . GLU A 1 166 ? 10.351 0.916 -26.803 1.00 96.62 166 GLU A C 1
ATOM 1387 O O . GLU A 1 166 ? 10.372 0.934 -28.032 1.00 96.62 166 GLU A O 1
ATOM 1392 N N . ILE A 1 167 ? 9.720 1.844 -26.079 1.00 94.62 167 ILE A N 1
ATOM 1393 C CA . ILE A 1 167 ? 9.014 2.994 -26.669 1.00 94.62 167 ILE A CA 1
ATOM 1394 C C . ILE A 1 167 ? 9.669 4.334 -26.336 1.00 94.62 167 ILE A C 1
ATOM 1396 O O . ILE A 1 167 ? 9.604 5.255 -27.147 1.00 94.62 167 ILE A O 1
ATOM 1400 N N . PHE A 1 168 ? 10.327 4.446 -25.180 1.00 94.50 168 PHE A N 1
ATOM 1401 C CA . PHE A 1 168 ? 11.132 5.612 -24.823 1.00 94.50 168 PHE A CA 1
ATOM 1402 C C . PHE A 1 168 ? 12.389 5.190 -24.083 1.00 94.50 168 PHE A C 1
ATOM 1404 O O . PHE A 1 168 ? 12.377 4.244 -23.294 1.00 94.50 168 PHE A O 1
ATOM 1411 N N . ARG A 1 169 ? 13.448 5.966 -24.290 1.00 95.88 169 ARG A N 1
ATOM 1412 C CA . ARG A 1 169 ? 14.686 5.901 -23.527 1.00 95.88 169 ARG A CA 1
ATOM 1413 C C . ARG A 1 169 ? 15.186 7.316 -23.295 1.00 95.88 169 ARG A C 1
ATOM 1415 O O . ARG A 1 169 ? 15.345 8.055 -24.267 1.00 95.88 169 ARG A O 1
ATOM 1422 N N . ARG A 1 170 ? 15.459 7.666 -22.039 1.00 94.00 170 ARG A N 1
ATOM 1423 C CA . ARG A 1 170 ? 15.806 9.031 -21.625 1.00 94.00 170 ARG A CA 1
ATOM 1424 C C . ARG A 1 170 ? 17.026 9.559 -22.372 1.00 94.00 170 ARG A C 1
ATOM 1426 O O . ARG A 1 170 ? 16.973 10.646 -22.947 1.00 94.00 170 ARG A O 1
ATOM 1433 N N . SER A 1 171 ? 18.086 8.756 -22.470 1.00 93.94 171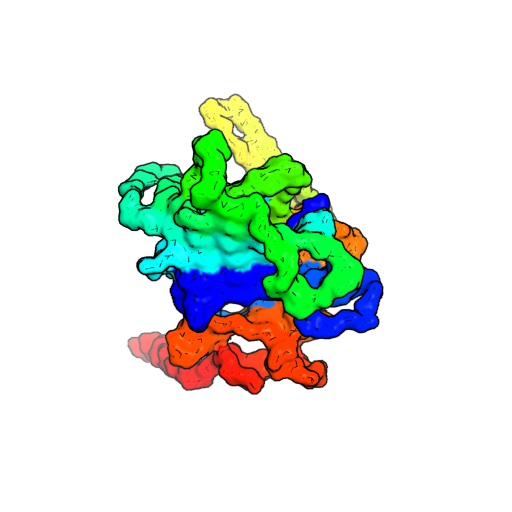 SER A N 1
ATOM 1434 C CA . SER A 1 171 ? 19.311 9.120 -23.202 1.00 93.94 171 SER A CA 1
ATOM 1435 C C . SER A 1 171 ? 19.081 9.436 -24.691 1.00 93.94 171 SER A C 1
ATOM 1437 O O . SER A 1 171 ? 19.767 10.297 -25.251 1.00 93.94 171 SER A O 1
ATOM 1439 N N . LYS A 1 172 ? 18.070 8.817 -25.318 1.00 94.81 172 LYS A N 1
ATOM 1440 C CA . LYS A 1 172 ? 17.720 8.965 -26.743 1.00 94.81 172 LYS A CA 1
ATOM 1441 C C . LYS A 1 172 ? 16.605 9.983 -27.021 1.00 94.81 172 LYS A C 1
ATOM 1443 O O . LYS A 1 172 ? 16.186 10.098 -28.170 1.00 94.81 172 LYS A O 1
ATOM 1448 N N . LEU A 1 173 ? 16.106 10.699 -26.010 1.00 90.50 173 LEU A N 1
ATOM 1449 C CA . LEU A 1 173 ? 15.120 11.761 -26.229 1.00 90.50 173 LEU A CA 1
ATOM 1450 C C . LEU A 1 173 ? 15.721 12.901 -27.067 1.00 90.50 173 LEU A C 1
ATOM 1452 O O . LEU A 1 173 ? 16.907 13.226 -26.934 1.00 90.50 173 LEU A O 1
ATOM 1456 N N . ASP A 1 174 ? 14.889 13.510 -27.910 1.00 87.88 174 ASP A N 1
ATOM 1457 C CA . ASP A 1 174 ? 15.246 14.706 -28.668 1.00 87.88 174 ASP A CA 1
ATOM 1458 C C . ASP A 1 174 ? 15.455 15.913 -27.737 1.00 87.88 174 ASP A C 1
ATOM 1460 O O . ASP A 1 174 ? 14.930 15.957 -26.622 1.00 87.88 174 ASP A O 1
ATOM 1464 N N . GLU A 1 175 ? 16.223 16.905 -28.193 1.00 83.62 175 GLU A N 1
ATOM 1465 C CA . GLU A 1 175 ? 16.582 18.069 -27.373 1.00 83.62 175 GLU A CA 1
ATOM 1466 C C . GLU A 1 175 ? 15.364 18.850 -26.878 1.00 83.62 175 GLU A C 1
ATOM 1468 O O . GLU A 1 175 ? 15.354 19.287 -25.730 1.00 83.62 175 GLU A O 1
ATOM 1473 N N . LYS A 1 176 ? 14.306 18.979 -27.692 1.00 83.69 176 LYS A N 1
ATOM 1474 C CA . LYS A 1 176 ? 13.099 19.699 -27.271 1.00 83.69 176 LYS A CA 1
ATOM 1475 C C . LYS A 1 176 ? 12.442 18.981 -26.099 1.00 83.69 176 LYS A C 1
ATOM 1477 O O . LYS A 1 176 ? 12.156 19.618 -25.094 1.00 83.69 176 LYS A O 1
ATOM 1482 N N . THR A 1 177 ? 12.251 17.665 -26.192 1.00 81.38 177 THR A N 1
ATOM 1483 C CA . THR A 1 177 ? 11.672 16.879 -25.092 1.00 81.38 177 THR A CA 1
ATOM 1484 C C . THR A 1 177 ? 12.554 16.904 -23.838 1.00 81.38 177 THR A C 1
ATOM 1486 O O . THR A 1 177 ? 12.021 16.993 -22.735 1.00 81.38 177 THR A O 1
ATOM 1489 N N . LYS A 1 178 ? 13.888 16.885 -23.985 1.00 79.31 178 LYS A N 1
ATOM 1490 C CA . LYS A 1 178 ? 14.832 16.983 -22.855 1.00 79.31 178 LYS A CA 1
ATOM 1491 C C . LYS A 1 178 ? 14.730 18.309 -22.100 1.00 79.31 178 LYS A C 1
ATOM 1493 O O . LYS A 1 178 ? 14.841 18.302 -20.885 1.00 79.31 178 LYS A O 1
ATOM 1498 N N . VAL A 1 179 ? 14.483 19.422 -22.793 1.00 79.38 179 VAL A N 1
ATOM 1499 C CA . VAL A 1 179 ? 14.331 20.745 -22.156 1.00 79.38 179 VAL A CA 1
ATOM 1500 C C . VAL A 1 179 ? 13.066 20.831 -21.291 1.00 79.38 179 VAL A C 1
ATOM 1502 O O . VAL A 1 179 ? 13.062 21.538 -20.289 1.00 79.38 179 VAL A O 1
ATOM 1505 N N . PHE A 1 180 ? 11.998 20.113 -21.654 1.00 81.50 180 PHE A N 1
ATOM 1506 C CA . PHE A 1 180 ? 10.720 20.145 -20.927 1.00 81.50 180 PHE A CA 1
ATOM 1507 C C . PHE A 1 180 ? 10.561 19.048 -19.866 1.00 81.50 180 PHE A C 1
ATOM 1509 O O . PHE A 1 180 ? 9.564 19.067 -19.150 1.00 81.50 180 PHE A O 1
ATOM 1516 N N . LEU A 1 181 ? 11.492 18.095 -19.778 1.00 85.69 181 LEU A N 1
ATOM 1517 C CA . LEU A 1 181 ? 11.485 17.044 -18.762 1.00 85.69 181 LEU A CA 1
ATOM 1518 C C . LEU A 1 181 ? 12.608 17.315 -17.759 1.00 85.69 181 LEU A C 1
ATOM 1520 O O . LEU A 1 181 ? 13.781 17.146 -18.092 1.00 85.69 181 LEU A O 1
ATOM 1524 N N . GLY A 1 182 ? 12.253 17.710 -16.536 1.00 83.56 182 GLY A N 1
ATOM 1525 C CA . GLY A 1 182 ? 13.233 18.000 -15.488 1.00 83.56 182 GLY A CA 1
ATOM 1526 C C . GLY A 1 182 ? 14.126 16.796 -15.176 1.00 83.56 182 GLY A C 1
ATOM 1527 O O . GLY A 1 182 ? 13.721 15.645 -15.332 1.00 83.56 182 GLY A O 1
ATOM 1528 N N . GLU A 1 183 ? 15.357 17.016 -14.709 1.00 85.50 183 GLU A N 1
ATOM 1529 C CA . GLU A 1 183 ? 16.329 15.933 -14.473 1.00 85.50 183 GLU A CA 1
ATOM 1530 C C . GLU A 1 183 ? 15.863 14.879 -13.457 1.00 85.50 183 GLU A C 1
ATOM 1532 O O . GLU A 1 183 ? 16.297 13.727 -13.524 1.00 85.50 183 GLU A O 1
ATOM 1537 N N . ASN A 1 184 ? 14.946 15.259 -12.573 1.00 83.88 184 ASN A N 1
ATOM 1538 C CA . ASN A 1 184 ? 14.327 14.446 -11.534 1.00 83.88 184 ASN A CA 1
ATOM 1539 C C . ASN A 1 184 ? 12.919 13.933 -11.906 1.00 83.88 184 ASN A C 1
ATOM 1541 O O . ASN A 1 184 ? 12.328 13.184 -11.127 1.00 83.88 184 ASN A O 1
ATOM 1545 N N . GLU A 1 185 ? 12.392 14.290 -13.080 1.00 87.50 185 GLU A N 1
ATOM 1546 C CA . GLU A 1 185 ? 11.050 13.916 -13.534 1.00 87.50 185 GLU A CA 1
ATOM 1547 C C . GLU A 1 185 ? 11.053 12.650 -14.394 1.00 87.50 185 GLU A C 1
ATOM 1549 O O . GLU A 1 185 ? 11.839 12.507 -15.343 1.00 87.50 185 GLU A O 1
ATOM 1554 N N . SER A 1 186 ? 10.127 11.739 -14.089 1.00 90.94 186 SER A N 1
ATOM 1555 C CA . SER A 1 186 ? 9.966 10.497 -14.842 1.00 90.94 186 SER A CA 1
ATOM 1556 C C . SER A 1 186 ? 9.289 10.755 -16.192 1.00 90.94 186 SER A C 1
ATOM 1558 O O . SER A 1 186 ? 8.290 11.470 -16.313 1.00 90.94 186 SER A O 1
ATOM 1560 N N . MET A 1 187 ? 9.769 10.067 -17.228 1.00 91.69 187 MET A N 1
ATOM 1561 C CA . MET A 1 187 ? 9.162 9.984 -18.555 1.00 91.69 187 MET A CA 1
ATOM 1562 C C . MET A 1 187 ? 7.743 9.398 -18.525 1.00 91.69 187 MET A C 1
ATOM 1564 O O . MET A 1 187 ? 7.039 9.468 -19.537 1.00 91.69 187 MET A O 1
ATOM 1568 N N . ILE A 1 188 ? 7.267 8.861 -17.392 1.00 88.50 188 ILE A N 1
ATOM 1569 C CA . ILE A 1 188 ? 5.850 8.521 -17.236 1.00 88.50 188 ILE A CA 1
ATOM 1570 C C . ILE A 1 188 ? 4.943 9.742 -17.454 1.00 88.50 188 ILE A C 1
ATOM 1572 O O . ILE A 1 188 ? 3.824 9.572 -17.928 1.00 88.50 188 ILE A O 1
ATOM 1576 N N . ASN A 1 189 ? 5.415 10.975 -17.229 1.00 84.75 189 ASN A N 1
ATOM 1577 C CA . ASN A 1 189 ? 4.667 12.185 -17.586 1.00 84.75 189 ASN A CA 1
ATOM 1578 C C . ASN A 1 189 ? 4.380 12.274 -19.086 1.00 84.75 189 ASN A C 1
ATOM 1580 O O . ASN A 1 189 ? 3.259 12.597 -19.483 1.00 84.75 189 ASN A O 1
ATOM 1584 N N . ILE A 1 190 ? 5.352 11.909 -19.927 1.00 84.88 190 ILE A N 1
ATOM 1585 C CA . ILE A 1 190 ? 5.176 11.858 -21.384 1.00 84.88 190 ILE A CA 1
ATOM 1586 C C . ILE A 1 190 ? 4.057 10.868 -21.725 1.00 84.88 190 ILE A C 1
ATOM 1588 O O . ILE A 1 190 ? 3.180 11.175 -22.539 1.00 84.88 190 ILE A O 1
ATOM 1592 N N . LEU A 1 191 ? 4.040 9.699 -21.071 1.00 83.25 191 LEU A N 1
ATOM 1593 C CA . LEU A 1 191 ? 2.949 8.735 -21.222 1.00 83.25 191 LEU A CA 1
ATOM 1594 C C . LEU A 1 191 ? 1.621 9.303 -20.731 1.00 83.25 191 LEU A C 1
ATOM 1596 O O . LEU A 1 191 ? 0.629 9.195 -21.450 1.00 83.25 191 LEU A O 1
ATOM 1600 N N . ASN A 1 192 ? 1.589 9.913 -19.546 1.00 82.38 192 ASN A N 1
ATOM 1601 C CA . ASN A 1 192 ? 0.375 10.443 -18.936 1.00 82.38 192 ASN A CA 1
ATOM 1602 C C . ASN A 1 192 ? -0.285 11.487 -19.839 1.00 82.38 192 ASN A C 1
ATOM 1604 O O . ASN A 1 192 ? -1.480 11.381 -20.113 1.00 82.38 192 ASN A O 1
ATOM 1608 N N . HIS A 1 193 ? 0.499 12.419 -20.388 1.00 77.81 193 HIS A N 1
ATOM 1609 C CA . HIS A 1 193 ? 0.020 13.405 -21.355 1.00 77.81 193 HIS A CA 1
ATOM 1610 C C . HIS A 1 193 ? -0.473 12.755 -22.652 1.00 77.81 193 HIS A C 1
ATOM 1612 O O . HIS A 1 193 ? -1.577 13.060 -23.106 1.00 77.81 193 HIS A O 1
ATOM 1618 N N . LYS A 1 194 ? 0.297 11.824 -23.236 1.00 72.94 194 LYS A N 1
ATOM 1619 C CA . LYS A 1 194 ? -0.089 11.150 -24.491 1.00 72.94 194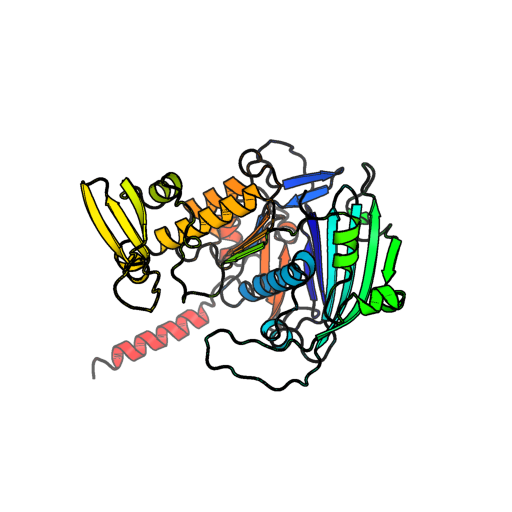 LYS A CA 1
ATOM 1620 C C . LYS A 1 194 ? -1.353 10.304 -24.354 1.00 72.94 194 LYS A C 1
ATOM 1622 O O . LYS A 1 194 ? -2.126 10.196 -25.301 1.00 72.94 194 LYS A O 1
ATOM 1627 N N . THR A 1 195 ? -1.557 9.687 -23.196 1.00 65.62 195 THR A N 1
ATOM 1628 C CA . THR A 1 195 ? -2.641 8.720 -22.960 1.00 65.62 195 THR A CA 1
ATOM 1629 C C . THR A 1 195 ? -3.802 9.284 -22.142 1.00 65.62 195 THR A C 1
ATOM 1631 O O . THR A 1 195 ? -4.777 8.569 -21.925 1.00 65.62 195 THR A O 1
ATOM 1634 N N . LYS A 1 196 ? -3.718 10.551 -21.708 1.00 62.72 196 LYS A N 1
ATOM 1635 C CA . LYS A 1 196 ? -4.683 11.209 -20.809 1.00 62.72 196 LYS A CA 1
ATOM 1636 C C . LYS A 1 196 ? -4.934 10.404 -19.522 1.00 62.72 196 LYS A C 1
ATOM 1638 O O . LYS A 1 196 ? -6.059 10.340 -19.030 1.00 62.72 196 LYS A O 1
ATOM 1643 N N . GLN A 1 197 ? -3.888 9.768 -18.989 1.00 63.16 197 GLN A N 1
ATOM 1644 C CA . GLN A 1 197 ? -3.964 9.021 -17.731 1.00 63.16 197 GLN A CA 1
ATOM 1645 C C . GLN A 1 197 ? -4.186 9.988 -16.564 1.00 63.16 197 GLN A C 1
ATOM 1647 O O . GLN A 1 197 ? -3.442 10.953 -16.401 1.00 63.16 197 GLN A O 1
ATOM 1652 N N . THR A 1 198 ? -5.189 9.713 -15.730 1.00 56.50 198 THR A N 1
ATOM 1653 C CA . THR A 1 198 ? -5.418 10.460 -14.490 1.00 56.50 198 THR A CA 1
ATOM 1654 C C . THR A 1 198 ? -4.406 10.057 -13.418 1.00 56.50 198 THR A C 1
ATOM 1656 O O . THR A 1 198 ? -3.879 8.938 -13.414 1.00 56.50 198 THR A O 1
ATOM 1659 N N . VAL A 1 199 ? -4.139 10.980 -12.495 1.00 58.47 199 VAL A N 1
ATOM 1660 C CA . VAL A 1 199 ? -3.374 10.703 -11.275 1.00 58.47 199 VAL A CA 1
ATOM 1661 C C . VAL A 1 199 ? -4.129 9.650 -10.461 1.00 58.47 199 VAL A C 1
ATOM 1663 O O . VAL A 1 199 ? -5.350 9.722 -10.326 1.00 58.47 199 VAL A O 1
ATOM 1666 N N . VAL A 1 200 ? -3.412 8.637 -9.979 1.00 64.25 200 VAL A N 1
ATOM 1667 C CA . VAL A 1 200 ? -3.975 7.580 -9.131 1.00 64.25 200 VAL A CA 1
ATOM 1668 C C . VAL A 1 200 ? -4.002 8.100 -7.703 1.00 64.25 200 VAL A C 1
ATOM 1670 O O . VAL A 1 200 ? -2.994 8.636 -7.256 1.00 64.25 200 VAL A O 1
ATOM 1673 N N . SER A 1 201 ? -5.124 7.955 -6.993 1.00 60.38 201 SER A N 1
ATOM 1674 C CA . SER A 1 201 ? -5.174 8.330 -5.582 1.00 60.38 201 SER A CA 1
ATOM 1675 C C . SER A 1 201 ? -4.334 7.357 -4.754 1.00 60.38 201 SER A C 1
ATOM 1677 O O . SER A 1 201 ? -4.484 6.135 -4.834 1.00 60.38 201 SER A O 1
ATOM 1679 N N . VAL A 1 202 ? -3.414 7.916 -3.981 1.00 63.34 202 VAL A N 1
ATOM 1680 C CA . VAL A 1 202 ? -2.605 7.226 -2.989 1.00 63.34 202 VAL A CA 1
ATOM 1681 C C . VAL A 1 202 ? -2.815 7.976 -1.695 1.00 63.34 202 VAL A C 1
ATOM 1683 O O . VAL A 1 202 ? -2.531 9.171 -1.608 1.00 63.34 202 VAL A O 1
ATOM 1686 N N . ILE A 1 203 ? -3.374 7.288 -0.711 1.00 64.69 203 ILE A N 1
ATOM 1687 C CA . ILE A 1 203 ? -3.519 7.833 0.633 1.00 64.69 203 ILE A CA 1
ATOM 1688 C C . ILE A 1 203 ? -2.601 7.025 1.536 1.00 64.69 203 ILE A C 1
ATOM 1690 O O . ILE A 1 203 ? -2.645 5.798 1.508 1.00 64.69 203 ILE A O 1
ATOM 1694 N N . GLU A 1 204 ? -1.769 7.711 2.312 1.00 58.62 204 GLU A N 1
ATOM 1695 C CA . GLU A 1 204 ? -0.897 7.097 3.307 1.00 58.62 204 GLU A CA 1
ATOM 1696 C C . GLU A 1 204 ? -1.345 7.508 4.711 1.00 58.62 204 GLU A C 1
ATOM 1698 O O . GLU A 1 204 ? -1.490 8.697 5.016 1.00 58.62 204 GLU A O 1
ATOM 1703 N N . ASN A 1 205 ? -1.544 6.518 5.577 1.00 58.69 205 ASN A N 1
ATOM 1704 C CA . ASN A 1 205 ? -1.806 6.732 6.991 1.00 58.69 205 ASN A CA 1
ATOM 1705 C C . ASN A 1 205 ? -0.734 6.026 7.826 1.00 58.69 205 ASN A C 1
ATOM 1707 O O . ASN A 1 205 ? -0.842 4.850 8.167 1.00 58.69 205 ASN A O 1
ATOM 1711 N N . GLY A 1 206 ? 0.322 6.774 8.124 1.00 51.75 206 GLY A N 1
ATOM 1712 C CA . GLY A 1 206 ? 1.413 6.380 9.001 1.00 51.75 206 GLY A CA 1
ATOM 1713 C C . GLY A 1 206 ? 2.206 7.620 9.412 1.00 51.75 206 GLY A C 1
ATOM 1714 O O . GLY A 1 206 ? 2.343 8.565 8.645 1.00 51.75 206 GLY A O 1
ATOM 1715 N N . ILE A 1 207 ? 2.740 7.625 10.634 1.00 44.62 207 ILE A N 1
ATOM 1716 C CA . ILE A 1 207 ? 3.835 8.499 11.109 1.00 44.62 207 ILE A CA 1
ATOM 1717 C C . ILE A 1 207 ? 3.469 9.846 11.778 1.00 44.62 207 ILE A C 1
ATOM 1719 O O . ILE A 1 207 ? 4.266 10.312 12.591 1.00 44.62 207 ILE A O 1
ATOM 1723 N N . SER A 1 208 ? 2.291 10.464 11.608 1.00 39.94 208 SER A N 1
ATOM 1724 C CA . SER A 1 208 ? 1.995 11.724 12.338 1.00 39.94 208 SER A CA 1
ATOM 1725 C C . SER A 1 208 ? 0.940 11.594 13.439 1.00 39.94 208 SER A C 1
ATOM 1727 O O . SER A 1 208 ? -0.219 11.957 13.260 1.00 39.94 208 SER A O 1
ATOM 1729 N N . LEU A 1 209 ? 1.390 11.189 14.634 1.00 37.72 209 LEU A N 1
ATOM 1730 C CA . LEU A 1 209 ? 0.674 11.374 15.911 1.00 37.72 209 LEU A CA 1
ATOM 1731 C C . LEU A 1 209 ? 0.483 12.862 16.286 1.00 37.72 209 LEU A C 1
ATOM 1733 O O . LEU A 1 209 ? -0.174 13.169 17.276 1.00 37.72 209 LEU A O 1
ATOM 1737 N N . LYS A 1 210 ? 1.068 13.801 15.523 1.00 40.59 210 LYS A N 1
ATOM 1738 C CA . LYS A 1 210 ? 1.026 15.244 15.814 1.00 40.59 210 LYS A CA 1
ATOM 1739 C C . LYS A 1 210 ? -0.191 15.965 15.226 1.00 40.59 210 LYS A C 1
ATOM 1741 O O . LYS A 1 210 ? -0.442 17.108 15.598 1.00 40.59 210 LYS A O 1
ATOM 1746 N N . LYS A 1 211 ? -0.958 15.330 14.332 1.00 53.78 211 LYS A N 1
ATOM 1747 C CA . LYS A 1 211 ? -2.213 15.887 13.803 1.00 53.78 211 LYS A CA 1
ATOM 1748 C C . LYS A 1 211 ? -3.382 15.068 14.327 1.00 53.78 211 LYS A C 1
ATOM 1750 O O . LYS A 1 211 ? -3.366 13.843 14.258 1.00 53.78 211 LYS A O 1
ATOM 1755 N N . ILE A 1 212 ? -4.390 15.759 14.852 1.00 57.12 212 ILE A N 1
ATOM 1756 C CA . ILE A 1 212 ? -5.634 15.135 15.311 1.00 57.12 212 ILE A CA 1
ATOM 1757 C C . ILE A 1 212 ? -6.202 14.355 14.122 1.00 57.12 212 ILE A C 1
ATOM 1759 O O . ILE A 1 212 ? -6.318 14.945 13.044 1.00 57.12 212 ILE A O 1
ATOM 1763 N N . PRO A 1 213 ? -6.469 13.043 14.263 1.00 62.97 213 PRO A N 1
ATOM 1764 C CA . PRO A 1 213 ? -6.806 12.182 13.141 1.00 62.97 213 PRO A CA 1
ATOM 1765 C C . PRO A 1 213 ? -8.256 12.436 12.737 1.00 62.97 213 PRO A C 1
ATOM 1767 O O . PRO A 1 213 ? -9.139 11.644 13.017 1.00 62.97 213 PRO A O 1
ATOM 1770 N N . LEU A 1 214 ? -8.503 13.579 12.113 1.00 65.81 214 LEU A N 1
ATOM 1771 C CA . LEU A 1 214 ? -9.799 13.976 11.593 1.00 65.81 214 LEU A CA 1
ATOM 1772 C C . LEU A 1 214 ? -9.740 14.047 10.070 1.00 65.81 214 LEU A C 1
ATOM 1774 O O . LEU A 1 214 ? -8.658 14.256 9.508 1.00 65.81 214 LEU A O 1
ATOM 1778 N N . PRO A 1 215 ? -10.892 13.891 9.397 1.00 64.12 215 PRO A N 1
ATOM 1779 C CA . PRO A 1 215 ? -11.017 14.241 7.992 1.00 64.12 215 PRO A CA 1
ATOM 1780 C C . PRO A 1 215 ? -10.526 15.679 7.730 1.00 64.12 215 PRO A C 1
ATOM 1782 O O . PRO A 1 215 ? -10.575 16.522 8.634 1.00 64.12 215 PRO A O 1
ATOM 1785 N N . PRO A 1 216 ? -10.060 15.988 6.507 1.00 67.00 216 PRO A N 1
ATOM 1786 C CA . PRO A 1 216 ? -9.708 17.352 6.127 1.00 67.00 216 PRO A CA 1
ATOM 1787 C C . PRO A 1 216 ? -10.838 18.351 6.437 1.00 67.00 216 PRO A C 1
ATOM 1789 O O . PRO A 1 216 ? -12.014 18.057 6.229 1.00 67.00 216 PRO A O 1
ATOM 1792 N N . LEU A 1 217 ? -10.469 19.540 6.923 1.00 65.38 217 LEU A N 1
ATOM 1793 C CA . LEU A 1 217 ? -11.405 20.611 7.289 1.00 65.38 217 LEU A CA 1
ATOM 1794 C C . LEU A 1 217 ? -12.345 20.976 6.129 1.00 65.38 217 LEU A C 1
ATOM 1796 O O . LEU A 1 217 ? -11.907 21.078 4.982 1.00 65.38 217 LEU A O 1
ATOM 1800 N N . GLY A 1 218 ? -13.614 21.265 6.437 1.00 63.38 218 GLY A N 1
ATOM 1801 C CA . GLY A 1 218 ? -14.611 21.661 5.440 1.00 63.38 218 GLY A CA 1
ATOM 1802 C C . GLY A 1 218 ? -15.214 20.497 4.652 1.00 63.38 218 GLY A C 1
ATOM 1803 O O . GLY A 1 218 ? -16.008 20.729 3.739 1.00 63.38 218 GLY A O 1
ATOM 1804 N N . ILE A 1 219 ? -14.866 19.258 5.002 1.00 69.38 219 ILE A N 1
ATOM 1805 C CA . ILE A 1 219 ? -15.503 18.055 4.475 1.00 69.38 219 ILE A CA 1
ATOM 1806 C C . ILE A 1 219 ? -16.645 17.645 5.404 1.00 69.38 219 ILE A C 1
ATOM 1808 O O . ILE A 1 219 ? -16.489 17.571 6.621 1.00 69.38 219 ILE A O 1
ATOM 1812 N N . LYS A 1 220 ? -17.807 17.347 4.814 1.00 73.88 220 LYS A N 1
ATOM 1813 C CA . LYS A 1 220 ? -18.970 16.848 5.550 1.00 73.88 220 LYS A CA 1
ATOM 1814 C C . LYS A 1 220 ? -18.616 15.532 6.250 1.00 73.88 220 LYS A C 1
ATOM 1816 O O . LYS A 1 220 ? -18.259 14.560 5.590 1.00 73.88 220 LYS A O 1
ATOM 1821 N N . ILE A 1 221 ? -18.774 15.499 7.570 1.00 77.62 221 ILE A N 1
ATOM 1822 C CA . ILE A 1 221 ? -18.661 14.271 8.356 1.00 77.62 221 ILE A CA 1
ATOM 1823 C C . ILE A 1 221 ? -19.895 13.399 8.086 1.00 77.62 221 ILE A C 1
ATOM 1825 O O . ILE A 1 221 ? -21.033 13.852 8.224 1.00 77.62 221 ILE A O 1
ATOM 1829 N N . ASP A 1 222 ? -19.672 12.147 7.692 1.00 87.44 222 ASP A N 1
ATOM 1830 C CA . ASP A 1 222 ? -20.739 11.169 7.486 1.00 87.44 222 ASP A CA 1
ATOM 1831 C C . ASP A 1 222 ? -21.225 10.624 8.835 1.00 87.44 222 ASP A C 1
ATOM 1833 O O . ASP A 1 222 ? -20.531 9.848 9.495 1.00 87.44 222 ASP A O 1
ATOM 1837 N N . LEU A 1 223 ? -22.435 11.016 9.240 1.00 89.62 223 LEU A N 1
ATOM 1838 C CA . LEU A 1 223 ? -23.008 10.631 10.531 1.00 89.62 223 LEU A CA 1
ATOM 1839 C C . LEU A 1 223 ? -23.127 9.109 10.705 1.00 89.62 223 LEU A C 1
ATOM 1841 O O . LEU A 1 223 ? -22.891 8.612 11.797 1.00 89.62 223 LEU A O 1
ATOM 1845 N N . GLU A 1 224 ? -23.423 8.368 9.636 1.00 92.44 224 GLU A N 1
ATOM 1846 C CA . GLU A 1 224 ? -23.502 6.899 9.677 1.00 92.44 224 GLU A CA 1
ATOM 1847 C C . GLU A 1 224 ? -22.164 6.255 10.068 1.00 92.44 224 GLU A C 1
ATOM 1849 O O . GLU A 1 224 ? -22.131 5.321 10.865 1.00 92.44 224 GLU A O 1
ATOM 1854 N N . ILE A 1 225 ? -21.042 6.797 9.576 1.00 91.00 225 ILE A N 1
ATOM 1855 C CA . ILE A 1 225 ? -19.700 6.340 9.966 1.00 91.00 225 ILE A CA 1
ATOM 1856 C C . ILE A 1 225 ? -19.460 6.647 11.446 1.00 91.00 225 ILE A C 1
ATOM 1858 O O . ILE A 1 225 ? -18.958 5.802 12.183 1.00 91.00 225 ILE A O 1
ATOM 1862 N N . VAL A 1 226 ? -19.837 7.847 11.892 1.00 91.25 226 VAL A N 1
ATOM 1863 C CA . VAL A 1 226 ? -19.673 8.265 13.290 1.00 91.25 226 VAL A CA 1
ATOM 1864 C C . VAL A 1 226 ? -20.489 7.378 14.227 1.00 91.25 226 VAL A C 1
ATOM 1866 O O . VAL A 1 226 ? -19.938 6.900 15.209 1.00 91.25 226 VAL A O 1
ATOM 1869 N N . LYS A 1 227 ? -21.750 7.087 13.892 1.00 92.88 227 LYS A N 1
ATOM 1870 C CA . LYS A 1 227 ? -22.630 6.205 14.672 1.00 92.88 227 LYS A CA 1
ATOM 1871 C C . LYS A 1 227 ? -22.159 4.757 14.690 1.00 92.88 227 LYS A C 1
ATOM 1873 O O . LYS A 1 227 ? -22.269 4.098 15.718 1.00 92.88 227 LYS A O 1
ATOM 1878 N N . TYR A 1 228 ? -21.617 4.260 13.579 1.00 93.44 228 TYR A N 1
ATOM 1879 C CA . TYR A 1 228 ? -21.019 2.926 13.534 1.00 93.44 228 TYR A CA 1
ATOM 1880 C C . TYR A 1 228 ? -19.798 2.812 14.466 1.00 93.44 228 TYR A C 1
ATOM 1882 O O . TYR A 1 228 ? -19.607 1.785 15.115 1.00 93.44 228 TYR A O 1
ATOM 1890 N N . LEU A 1 229 ? -18.988 3.872 14.560 1.00 91.69 229 LEU A N 1
ATOM 1891 C CA . LEU A 1 229 ? -17.806 3.924 15.428 1.00 91.69 229 LEU A CA 1
ATOM 1892 C C . LEU A 1 229 ? -18.146 4.186 16.899 1.00 91.69 229 LEU A C 1
ATOM 1894 O O . LEU A 1 229 ? -17.510 3.622 17.788 1.00 91.69 229 LEU A O 1
ATOM 1898 N N . ASP A 1 230 ? -19.114 5.062 17.148 1.00 92.38 230 ASP A N 1
ATOM 1899 C CA . ASP A 1 230 ? -19.569 5.469 18.471 1.00 92.38 230 ASP A CA 1
ATOM 1900 C C . ASP A 1 230 ? -21.097 5.667 18.464 1.00 92.38 230 ASP A C 1
ATOM 1902 O O . ASP A 1 230 ? -21.595 6.761 18.173 1.00 92.38 230 ASP A O 1
ATOM 1906 N N . PRO A 1 231 ? -21.861 4.614 18.809 1.00 93.12 231 PRO A N 1
ATOM 1907 C CA . PRO A 1 231 ? -23.321 4.660 18.826 1.00 93.12 231 PRO A CA 1
ATOM 1908 C C . PRO A 1 231 ? -23.916 5.646 19.839 1.00 93.12 231 PRO A C 1
ATOM 1910 O O . PRO A 1 231 ? -25.123 5.870 19.819 1.00 93.12 231 PRO A O 1
ATOM 1913 N N . SER A 1 232 ? -23.112 6.210 20.751 1.00 93.69 232 SER A N 1
ATOM 1914 C CA . SER A 1 232 ? -23.595 7.200 21.720 1.00 93.69 232 SER A CA 1
ATOM 1915 C C . SER A 1 232 ? -23.797 8.589 21.107 1.00 93.69 232 SER A C 1
ATOM 1917 O O . SER A 1 232 ? -24.480 9.426 21.703 1.00 93.69 232 SER A O 1
ATOM 1919 N N . ILE A 1 233 ? -23.219 8.839 19.928 1.00 93.38 233 ILE A N 1
ATOM 1920 C CA . ILE A 1 233 ? -23.294 10.120 19.228 1.00 93.38 233 ILE A CA 1
ATOM 1921 C C . ILE A 1 233 ? -24.557 10.156 18.374 1.00 93.38 233 ILE A C 1
ATOM 1923 O O . ILE A 1 233 ? -24.712 9.399 17.417 1.00 93.38 233 ILE A O 1
ATOM 1927 N N . LYS A 1 234 ? -25.437 11.103 18.677 1.00 93.31 234 LYS A N 1
ATOM 1928 C CA . LYS A 1 234 ? -26.640 11.364 17.894 1.00 93.31 234 LYS A CA 1
ATOM 1929 C C . LYS A 1 234 ? -26.334 12.210 16.666 1.00 93.31 234 LYS A C 1
ATOM 1931 O O . LYS A 1 234 ? -26.830 11.899 15.583 1.00 93.31 234 LYS A O 1
ATOM 1936 N N . GLU A 1 235 ? -25.515 13.250 16.825 1.00 91.19 235 GLU A N 1
ATOM 1937 C CA . GLU A 1 235 ? -25.150 14.173 15.750 1.00 91.19 235 GLU A CA 1
ATOM 1938 C C . GLU A 1 235 ? -23.777 14.827 15.983 1.00 91.19 235 GLU A C 1
ATOM 1940 O O . GLU A 1 235 ? -23.360 15.045 17.120 1.00 91.19 235 GLU A O 1
ATOM 1945 N N . ILE A 1 236 ? -23.075 15.168 14.897 1.00 88.88 236 ILE A N 1
ATOM 1946 C CA . ILE A 1 236 ? -21.847 15.972 14.923 1.00 88.88 236 ILE A CA 1
ATOM 1947 C C . ILE A 1 236 ? -21.862 17.008 13.793 1.00 88.88 236 ILE A C 1
ATOM 1949 O O . ILE A 1 236 ? -22.117 16.674 12.634 1.00 88.88 236 ILE A O 1
ATOM 1953 N N . LYS A 1 237 ? -21.581 18.273 14.119 1.00 86.56 237 LYS A N 1
ATOM 1954 C CA . LYS A 1 237 ? -21.592 19.400 13.171 1.00 86.56 237 LYS A CA 1
ATOM 1955 C C . LYS A 1 237 ? -20.327 20.240 13.294 1.00 86.56 237 LYS A C 1
ATOM 1957 O O . LYS A 1 237 ? -19.988 20.669 14.391 1.00 86.56 237 LYS A O 1
ATOM 1962 N N . GLU A 1 238 ? -19.665 20.519 12.171 1.00 84.25 238 GLU A N 1
ATOM 1963 C CA . GLU A 1 238 ? -18.583 21.512 12.105 1.00 84.25 238 GLU A CA 1
ATOM 1964 C C . GLU A 1 238 ? -19.175 22.929 12.191 1.00 84.25 238 GLU A C 1
ATOM 1966 O O . GLU A 1 238 ? -20.104 23.269 11.455 1.00 84.25 238 GLU A O 1
ATOM 1971 N N . ILE A 1 239 ? -18.619 23.766 13.067 1.00 83.69 239 ILE A N 1
ATOM 1972 C CA . ILE A 1 239 ? -18.991 25.170 13.249 1.00 83.69 239 ILE A CA 1
ATOM 1973 C C . ILE A 1 239 ? -17.744 26.033 13.031 1.00 83.69 239 ILE A C 1
ATOM 1975 O O . ILE A 1 239 ? -16.704 25.839 13.665 1.00 83.69 239 ILE A O 1
ATOM 1979 N N . LYS A 1 240 ? -17.847 27.017 12.131 1.00 74.25 240 LYS A N 1
ATOM 1980 C CA . LYS A 1 240 ? -16.795 28.015 11.898 1.00 74.25 240 LYS A CA 1
ATOM 1981 C C . LYS A 1 240 ? -17.056 29.241 12.767 1.00 74.25 240 LYS A C 1
ATOM 1983 O O . LYS A 1 240 ? -18.064 29.916 12.569 1.00 74.25 240 LYS A O 1
ATOM 1988 N N . LEU A 1 241 ? -16.142 29.568 13.681 1.00 63.00 241 LEU A N 1
ATOM 1989 C CA . LEU A 1 241 ? -16.208 30.833 14.413 1.00 63.00 241 LEU A CA 1
ATOM 1990 C C . LEU A 1 241 ? -15.599 31.954 13.566 1.00 63.00 241 LEU A C 1
ATOM 1992 O O . LEU A 1 241 ? -14.382 32.055 13.422 1.00 63.00 241 LEU A O 1
ATOM 1996 N N . SER A 1 242 ? -16.438 32.828 13.012 1.00 53.78 242 SER A N 1
ATOM 1997 C CA . SER A 1 242 ? -15.983 34.078 12.401 1.00 53.78 242 SER A CA 1
ATOM 1998 C C . SER A 1 242 ? -15.849 35.164 13.473 1.00 53.78 242 SER A C 1
ATOM 2000 O O . SER A 1 242 ? -16.804 35.891 13.749 1.00 53.78 242 SER A O 1
ATOM 2002 N N . ASN A 1 243 ? -14.668 35.313 14.077 1.00 48.75 243 ASN A N 1
ATOM 2003 C CA . ASN A 1 243 ? -14.386 36.484 14.910 1.00 48.75 243 ASN A CA 1
ATOM 2004 C C . ASN A 1 243 ? -13.982 37.669 14.019 1.00 48.75 243 ASN A C 1
ATOM 2006 O O . ASN A 1 243 ? -12.839 37.784 13.592 1.00 48.75 243 ASN A O 1
ATOM 2010 N N . LEU A 1 244 ? -14.926 38.579 13.760 1.00 45.38 244 LEU A N 1
ATOM 2011 C CA . LEU A 1 244 ? -14.730 39.811 12.973 1.00 45.38 244 LEU A CA 1
ATOM 2012 C C . LEU A 1 244 ? -13.984 40.939 13.723 1.00 45.38 244 LEU A C 1
ATOM 2014 O O . LEU A 1 244 ? -13.923 42.059 13.220 1.00 45.38 244 LEU A O 1
ATOM 2018 N N . LYS A 1 245 ? -13.448 40.700 14.930 1.00 45.25 245 LYS A N 1
ATOM 2019 C CA . LYS A 1 245 ? -12.964 41.786 15.807 1.00 45.25 245 LYS A CA 1
ATOM 2020 C C . LYS A 1 245 ? -11.458 42.040 15.829 1.00 45.25 245 LYS A C 1
ATOM 2022 O O . LYS A 1 245 ? -11.064 43.088 16.323 1.00 45.25 245 LYS A O 1
ATOM 2027 N N . GLU A 1 246 ? -10.621 41.198 15.233 1.00 42.28 246 GLU A N 1
ATOM 2028 C CA . GLU A 1 246 ? -9.179 41.468 15.154 1.00 42.28 246 GLU A CA 1
ATOM 2029 C C . GLU A 1 246 ? -8.635 41.076 13.781 1.00 42.28 246 GLU A C 1
ATOM 2031 O O . GLU A 1 246 ? -9.013 40.055 13.214 1.00 42.28 246 GLU A O 1
ATOM 2036 N N . ARG A 1 247 ? -7.743 41.903 13.221 1.00 40.41 247 ARG A N 1
ATOM 2037 C CA . ARG A 1 247 ? -7.102 41.735 11.902 1.00 40.41 247 ARG A CA 1
ATOM 2038 C C . ARG A 1 247 ? -6.095 40.564 11.857 1.00 40.41 247 ARG A C 1
ATOM 2040 O O . ARG A 1 247 ? -5.004 40.700 11.312 1.00 40.41 247 ARG A O 1
ATOM 2047 N N . LYS A 1 248 ? -6.457 39.411 12.418 1.00 40.47 248 LYS A N 1
ATOM 2048 C CA . LYS A 1 248 ? -5.824 38.106 12.213 1.00 40.47 248 LYS A CA 1
ATOM 2049 C C . LYS A 1 248 ? -6.945 37.091 12.024 1.00 40.47 248 LYS A C 1
ATOM 2051 O O . LYS A 1 248 ? -7.614 36.721 12.983 1.00 40.47 248 LYS A O 1
ATOM 2056 N N . ILE A 1 249 ? -7.159 36.651 10.785 1.00 39.84 249 ILE A N 1
ATOM 2057 C CA . ILE A 1 249 ? -8.061 35.535 10.485 1.00 39.84 249 ILE A CA 1
ATOM 2058 C C . ILE A 1 249 ? -7.468 34.295 11.165 1.00 39.84 249 ILE A C 1
ATOM 2060 O O . ILE A 1 249 ? -6.564 33.658 10.635 1.00 39.84 249 ILE A O 1
ATOM 2064 N N . THR A 1 250 ? -7.935 33.975 12.369 1.00 45.03 250 THR A N 1
ATOM 2065 C CA . THR A 1 250 ? -7.736 32.657 12.968 1.00 45.03 250 THR A CA 1
ATOM 2066 C C . THR A 1 250 ? -9.010 31.878 12.683 1.00 45.03 250 THR A C 1
ATOM 2068 O O . THR A 1 250 ? -10.059 32.144 13.264 1.00 45.03 250 THR A O 1
ATOM 2071 N N . ASN A 1 251 ? -8.956 30.964 11.712 1.00 51.59 251 ASN A N 1
ATOM 2072 C CA . ASN A 1 251 ? -10.046 30.023 11.457 1.00 51.59 251 ASN A CA 1
ATOM 2073 C C . ASN A 1 251 ? -10.119 29.039 12.635 1.00 51.59 251 ASN A C 1
ATOM 2075 O O . ASN A 1 251 ? -9.607 27.923 12.551 1.00 51.59 251 ASN A O 1
ATOM 2079 N N . ASN A 1 252 ? -10.714 29.455 13.752 1.00 66.38 252 ASN A N 1
ATOM 2080 C CA . ASN A 1 252 ? -10.992 28.556 14.863 1.00 66.38 252 ASN A CA 1
ATOM 2081 C C . ASN A 1 252 ? -12.234 27.734 14.508 1.00 66.38 252 ASN A C 1
ATOM 2083 O O . ASN A 1 252 ? -13.346 28.255 14.414 1.00 66.38 252 ASN A O 1
ATOM 2087 N N . ILE A 1 253 ? -12.011 26.448 14.251 1.00 74.06 253 ILE A N 1
ATOM 2088 C CA . ILE A 1 253 ? -13.065 25.473 13.978 1.00 74.06 253 ILE A CA 1
ATOM 2089 C C . ILE A 1 253 ? -13.408 24.742 15.271 1.00 74.06 253 ILE A C 1
ATOM 2091 O O . ILE A 1 253 ? -12.520 24.219 15.958 1.00 74.06 253 ILE A O 1
ATOM 2095 N N . SER A 1 254 ? -14.706 24.695 15.554 1.00 83.50 254 SER A N 1
ATOM 2096 C CA . SER A 1 254 ? -15.314 23.923 16.632 1.00 83.50 254 SER A CA 1
ATOM 2097 C C . SER A 1 254 ? -16.266 22.877 16.058 1.00 83.50 254 SER A C 1
ATOM 2099 O O . SER A 1 254 ? -16.672 22.948 14.899 1.00 83.50 254 SER A O 1
ATOM 2101 N N . TYR A 1 255 ? -16.635 21.907 16.883 1.00 86.25 255 TYR A N 1
ATOM 2102 C CA . TYR A 1 255 ? -17.631 20.894 16.580 1.00 86.25 255 TYR A CA 1
ATOM 2103 C C . TYR A 1 255 ? -18.692 20.901 17.668 1.00 86.25 255 TYR A C 1
ATOM 2105 O O . TYR A 1 255 ? -18.357 20.892 18.850 1.00 86.25 255 TYR A O 1
ATOM 2113 N N . LEU A 1 256 ? -19.958 20.887 17.267 1.00 89.81 256 LEU A N 1
ATOM 2114 C CA . LEU A 1 256 ? -21.077 20.613 18.160 1.00 89.81 256 LEU A CA 1
ATOM 2115 C C . LEU A 1 256 ? -21.399 19.125 18.082 1.00 89.81 256 LEU A C 1
ATOM 2117 O O . LEU A 1 256 ? -21.649 18.610 16.991 1.00 89.81 256 LEU A O 1
ATOM 2121 N N . ILE A 1 257 ? -21.361 18.453 19.229 1.00 91.62 257 ILE A N 1
ATOM 2122 C CA . ILE A 1 257 ? -21.630 17.022 19.366 1.00 91.62 257 ILE A CA 1
ATOM 2123 C C . ILE A 1 257 ? -22.862 16.858 20.252 1.00 91.62 257 ILE A C 1
ATOM 2125 O O . ILE A 1 257 ? -22.844 17.259 21.417 1.00 91.62 257 ILE A O 1
ATOM 2129 N N . GLU A 1 258 ? -23.911 16.256 19.700 1.00 93.44 258 GLU A N 1
ATOM 2130 C CA . GLU A 1 258 ? -25.103 15.838 20.434 1.00 93.44 258 GLU A CA 1
ATOM 2131 C C . GLU A 1 258 ? -25.008 14.334 20.711 1.00 93.44 258 GLU A C 1
ATOM 2133 O O . GLU A 1 258 ? -24.761 13.538 19.803 1.00 93.44 258 GLU A O 1
ATOM 2138 N N . PHE A 1 259 ? -25.213 13.937 21.963 1.00 93.75 259 PHE A N 1
ATOM 2139 C CA . PHE A 1 259 ? -25.281 12.538 22.379 1.00 93.75 259 PHE A CA 1
ATOM 2140 C C . PHE A 1 259 ? -26.735 12.061 22.437 1.00 93.75 259 PHE A C 1
ATOM 2142 O O . PHE A 1 259 ? -27.639 12.845 22.715 1.00 93.75 259 PHE A O 1
ATOM 2149 N N . GLU A 1 260 ? -26.969 10.759 22.271 1.00 90.88 260 GLU A N 1
ATOM 2150 C CA . GLU A 1 260 ? -28.318 10.160 22.305 1.00 90.88 260 GLU A CA 1
ATOM 2151 C C . GLU A 1 260 ? -29.060 10.418 23.638 1.00 90.88 260 GLU A C 1
ATOM 2153 O O . GLU A 1 260 ? -30.286 10.460 23.682 1.00 90.88 260 GLU A O 1
ATOM 2158 N N . GLY A 1 261 ? -28.330 10.686 24.728 1.00 88.81 261 GLY A N 1
ATOM 2159 C CA . GLY A 1 261 ? -28.898 11.111 26.016 1.00 88.81 261 GLY A CA 1
ATOM 2160 C C . GLY A 1 261 ? -29.351 12.579 26.091 1.00 88.81 261 GLY A C 1
ATOM 2161 O O . GLY A 1 261 ? -29.691 13.040 27.177 1.00 88.81 261 GLY A O 1
ATOM 2162 N N . GLY A 1 262 ? -29.302 13.334 24.987 1.00 88.44 262 GLY A N 1
ATOM 2163 C CA . GLY A 1 262 ? -29.694 14.749 24.911 1.00 88.44 262 GLY A CA 1
ATOM 2164 C C . GLY A 1 262 ? -28.651 15.741 25.439 1.00 88.44 262 GLY A C 1
ATOM 2165 O O . GLY A 1 262 ? -28.932 16.931 25.554 1.00 88.44 262 GLY A O 1
ATOM 2166 N N . LYS A 1 263 ? -27.445 15.273 25.786 1.00 91.12 263 LYS A N 1
ATOM 2167 C CA . LYS A 1 263 ? -26.326 16.149 26.156 1.00 91.12 263 LYS A CA 1
ATOM 2168 C C . LYS A 1 263 ? -25.694 16.718 24.889 1.00 91.12 263 LYS A C 1
ATOM 2170 O O . LYS A 1 263 ? -25.331 15.955 24.000 1.00 91.12 263 LYS A O 1
ATOM 2175 N N . GLU A 1 264 ? -25.472 18.025 24.864 1.00 92.12 264 GLU A N 1
ATOM 2176 C CA . GLU A 1 264 ? -24.750 18.712 23.793 1.00 92.12 264 GLU A CA 1
ATOM 2177 C C . GLU A 1 264 ? -23.448 19.315 24.320 1.00 92.12 264 GLU A C 1
ATOM 2179 O O . GLU A 1 264 ? -23.390 19.822 25.444 1.00 92.12 264 GLU A O 1
ATOM 2184 N N . ILE A 1 265 ? -22.383 19.233 23.522 1.00 91.50 265 ILE A N 1
ATOM 2185 C CA . ILE A 1 265 ? -21.077 19.805 23.854 1.00 91.50 265 ILE A CA 1
ATOM 2186 C C . ILE A 1 265 ? -20.489 20.466 22.609 1.00 91.50 265 ILE A C 1
ATOM 2188 O O . ILE A 1 265 ? -20.377 19.835 21.559 1.00 91.50 265 ILE A O 1
ATOM 2192 N N . GLU A 1 266 ? -20.062 21.720 22.743 1.00 89.88 266 GLU A N 1
ATOM 2193 C CA . GLU A 1 266 ? -19.187 22.367 21.769 1.00 89.88 266 GLU A CA 1
ATOM 2194 C C . GLU A 1 266 ? -17.723 22.119 22.151 1.00 89.88 266 GLU A C 1
ATOM 2196 O O . GLU A 1 266 ? -17.305 22.387 23.280 1.00 89.88 266 GLU A O 1
ATOM 2201 N N . VAL A 1 267 ? -16.931 21.614 21.208 1.00 87.38 267 VAL A N 1
ATOM 2202 C CA . VAL A 1 267 ? -15.502 21.354 21.394 1.00 87.38 267 VAL A CA 1
ATOM 2203 C C . VAL A 1 267 ? -14.676 21.957 20.274 1.00 87.38 267 VAL A C 1
ATOM 2205 O O . VAL A 1 267 ? -14.989 21.803 19.097 1.00 87.38 267 VAL A O 1
ATOM 2208 N N . SER A 1 268 ? -13.564 22.600 20.624 1.00 83.19 268 SER A N 1
ATOM 2209 C CA . SER A 1 268 ? -12.578 23.001 19.617 1.00 83.19 268 SER A CA 1
ATOM 2210 C C . SER A 1 268 ? -11.892 21.778 19.000 1.00 83.19 268 SER A C 1
ATOM 2212 O O . SER A 1 268 ? -11.824 20.713 19.623 1.00 83.19 268 SER A O 1
ATOM 2214 N N . LEU A 1 269 ? -11.284 21.947 17.818 1.00 77.81 269 LEU A N 1
ATOM 2215 C CA . LEU A 1 269 ? -10.484 20.896 17.172 1.00 77.81 269 LEU A CA 1
ATOM 2216 C C . LEU A 1 269 ? -9.493 20.236 18.148 1.00 77.81 269 LEU A C 1
ATOM 2218 O O . LEU A 1 269 ? -9.392 19.017 18.193 1.00 77.81 269 LEU A O 1
ATOM 2222 N N . ARG A 1 270 ? -8.810 21.042 18.975 1.00 76.56 270 ARG A N 1
ATOM 2223 C CA . ARG A 1 270 ? -7.791 20.593 19.943 1.00 76.56 270 ARG A CA 1
ATOM 2224 C C . ARG A 1 270 ? -8.341 19.797 21.124 1.00 76.56 270 ARG A C 1
ATOM 2226 O O . ARG A 1 270 ? -7.565 19.125 21.789 1.00 76.56 270 ARG A O 1
ATOM 2233 N N . GLN A 1 271 ? -9.635 19.908 21.403 1.00 81.94 271 GLN A N 1
ATOM 2234 C CA . GLN A 1 271 ? -10.295 19.270 22.543 1.00 81.94 271 GLN A CA 1
ATOM 2235 C C . GLN A 1 271 ? -11.106 18.034 22.138 1.00 81.94 271 GLN A C 1
ATOM 2237 O O . GLN A 1 271 ? -11.662 17.370 23.008 1.00 81.94 271 GLN A O 1
ATOM 2242 N N . LEU A 1 272 ? -11.169 17.695 20.847 1.00 80.75 272 LEU A N 1
ATOM 2243 C CA . LEU A 1 272 ? -11.928 16.538 20.360 1.00 80.75 272 LEU A CA 1
ATOM 2244 C C . LEU A 1 272 ? -11.493 15.222 20.993 1.00 80.75 272 LEU A C 1
ATOM 2246 O O . LEU A 1 272 ? -12.341 14.404 21.320 1.00 80.75 272 LEU A O 1
ATOM 2250 N N . ASN A 1 273 ? -10.196 15.035 21.223 1.00 81.62 273 ASN A N 1
ATOM 2251 C CA . ASN A 1 273 ? -9.657 13.850 21.893 1.00 81.62 273 ASN A CA 1
ATOM 2252 C C . ASN A 1 273 ? -10.025 13.755 23.386 1.00 81.62 273 ASN A C 1
ATOM 2254 O O . ASN A 1 273 ? -9.835 12.699 23.980 1.00 81.62 273 ASN A O 1
ATOM 2258 N N . ASN A 1 274 ? -10.541 14.831 23.991 1.00 84.44 274 ASN A N 1
ATOM 2259 C CA . ASN A 1 274 ? -11.059 14.807 25.360 1.00 84.44 274 ASN A CA 1
ATOM 2260 C C . ASN A 1 274 ? -12.517 14.329 25.419 1.00 84.44 274 ASN A C 1
ATOM 2262 O O . ASN A 1 274 ? -13.000 14.001 26.500 1.00 84.44 274 ASN A O 1
ATOM 2266 N N . VAL A 1 275 ? -13.225 14.330 24.285 1.00 86.56 275 VAL A N 1
ATOM 2267 C CA . VAL A 1 275 ? -14.646 13.959 24.203 1.00 86.56 275 VAL A CA 1
ATOM 2268 C C . VAL A 1 275 ? -14.851 12.670 23.416 1.00 86.56 275 VAL A C 1
ATOM 2270 O O . VAL A 1 275 ? -15.639 11.830 23.833 1.00 86.56 275 VAL A O 1
ATOM 2273 N N . LEU A 1 276 ? -14.123 12.487 22.315 1.00 86.81 276 LEU A N 1
ATOM 2274 C CA . LEU A 1 276 ? -14.166 11.293 21.480 1.00 86.81 276 LEU A CA 1
ATOM 2275 C C . LEU A 1 276 ? -12.948 10.410 21.736 1.00 86.81 276 LEU A C 1
ATOM 2277 O O . LEU A 1 276 ? -11.824 10.896 21.887 1.00 86.81 276 LEU A O 1
ATOM 2281 N N . SER A 1 277 ? -13.166 9.094 21.731 1.00 86.88 277 SER A N 1
ATOM 2282 C CA . SER A 1 277 ? -12.072 8.136 21.866 1.00 86.88 277 SER A CA 1
ATOM 2283 C C . SER A 1 277 ? -11.091 8.249 20.690 1.00 86.88 277 SER A C 1
ATOM 2285 O O . SER A 1 277 ? -11.470 8.591 19.564 1.00 86.88 277 SER A O 1
ATOM 2287 N N . MET A 1 278 ? -9.821 7.899 20.920 1.00 82.81 278 MET A N 1
ATOM 2288 C CA . MET A 1 278 ? -8.817 7.863 19.848 1.00 82.81 278 MET A CA 1
ATOM 2289 C C . MET A 1 278 ? -9.233 6.917 18.709 1.00 82.81 278 MET A C 1
ATOM 2291 O O . MET A 1 278 ? -8.963 7.203 17.544 1.00 82.81 278 MET A O 1
ATOM 2295 N N . GLY A 1 279 ? -9.920 5.817 19.041 1.00 84.75 279 GLY A N 1
ATOM 2296 C CA . GLY A 1 279 ? -10.438 4.872 18.055 1.00 84.75 279 GLY A CA 1
ATOM 2297 C C . GLY A 1 279 ? -11.574 5.449 17.217 1.00 84.75 279 GLY A C 1
ATOM 2298 O O . GLY A 1 279 ? -11.590 5.238 16.009 1.00 84.75 279 GLY A O 1
ATOM 2299 N N . THR A 1 280 ? -12.458 6.256 17.812 1.00 87.94 280 THR A N 1
ATOM 2300 C CA . THR A 1 280 ? -13.515 6.975 17.084 1.00 87.94 280 THR A CA 1
ATOM 2301 C C . THR A 1 280 ? -12.900 7.974 16.108 1.00 87.94 280 THR A C 1
ATOM 2303 O O . THR A 1 280 ? -13.211 7.944 14.922 1.00 87.94 280 THR A O 1
ATOM 2306 N N . LEU A 1 281 ? -11.963 8.811 16.569 1.00 85.38 281 LEU A N 1
ATOM 2307 C CA . LEU A 1 281 ? -11.302 9.802 15.714 1.00 85.38 281 LEU A CA 1
ATOM 2308 C C . LEU A 1 281 ? -10.520 9.128 14.577 1.00 85.38 281 LEU A C 1
ATOM 2310 O O . LEU A 1 281 ? -10.764 9.406 13.402 1.00 85.38 281 LEU A O 1
ATOM 2314 N N . LYS A 1 282 ? -9.642 8.166 14.903 1.00 83.94 282 LYS A N 1
ATOM 2315 C CA . LYS A 1 282 ? -8.885 7.427 13.882 1.00 83.94 282 LYS A CA 1
ATOM 2316 C C . LYS A 1 282 ? -9.817 6.688 12.925 1.00 83.94 282 LYS A C 1
ATOM 2318 O O . LYS A 1 282 ? -9.569 6.704 11.720 1.00 83.94 282 LYS A O 1
ATOM 2323 N N . GLY A 1 283 ? -10.882 6.077 13.435 1.00 88.25 283 GLY A N 1
ATOM 2324 C CA . GLY A 1 283 ? -11.909 5.415 12.640 1.00 88.25 283 GLY A CA 1
ATOM 2325 C C . GLY A 1 283 ? -12.555 6.372 11.646 1.00 88.25 283 GLY A C 1
ATOM 2326 O O . GLY A 1 283 ? -12.585 6.066 10.459 1.00 88.25 283 GLY A O 1
ATOM 2327 N N . MET A 1 284 ? -12.980 7.560 12.087 1.00 86.38 284 MET A N 1
ATOM 2328 C CA . MET A 1 284 ? -13.598 8.569 11.219 1.00 86.38 284 MET A CA 1
ATOM 2329 C C . MET A 1 284 ? -12.671 8.954 10.068 1.00 86.38 284 MET A C 1
ATOM 2331 O O . MET A 1 284 ? -13.092 8.974 8.912 1.00 86.38 284 MET A O 1
ATOM 2335 N N . ARG A 1 285 ? -11.394 9.219 10.368 1.00 84.88 285 ARG A N 1
ATOM 2336 C CA . ARG A 1 285 ? -10.393 9.516 9.340 1.00 84.88 285 ARG A CA 1
ATOM 2337 C C . ARG A 1 285 ? -10.164 8.330 8.400 1.00 84.88 285 ARG A C 1
ATOM 2339 O O . ARG A 1 285 ? -10.155 8.520 7.190 1.00 84.88 285 ARG A O 1
ATOM 2346 N N . THR A 1 286 ? -10.013 7.125 8.942 1.00 87.75 286 THR A N 1
ATOM 2347 C CA . THR A 1 286 ? -9.763 5.906 8.154 1.00 87.75 286 THR A CA 1
ATOM 2348 C C . THR A 1 286 ? -10.928 5.631 7.207 1.00 87.75 286 THR A C 1
ATOM 2350 O O . THR A 1 286 ? -10.714 5.453 6.016 1.00 87.75 286 THR A O 1
ATOM 2353 N N . PHE A 1 287 ? -12.173 5.670 7.687 1.00 90.25 287 PHE A N 1
ATOM 2354 C CA . PHE A 1 287 ? -13.353 5.461 6.845 1.00 90.25 287 PHE A CA 1
ATOM 2355 C C . PHE A 1 287 ? -13.540 6.558 5.795 1.00 90.25 287 PHE A C 1
ATOM 2357 O O . PHE A 1 287 ? -13.959 6.258 4.678 1.00 90.25 287 PHE A O 1
ATOM 2364 N N . PHE A 1 288 ? -13.193 7.807 6.114 1.00 87.62 288 PHE A N 1
ATOM 2365 C CA . PHE A 1 288 ? -13.150 8.875 5.120 1.00 87.62 288 PHE A CA 1
ATOM 2366 C C . PHE A 1 288 ? -12.145 8.557 3.996 1.00 87.62 288 PHE A C 1
ATOM 2368 O O . PHE A 1 288 ? -12.497 8.601 2.818 1.00 87.62 288 PHE A O 1
ATOM 2375 N N . GLU A 1 289 ? -10.917 8.174 4.351 1.00 86.88 289 GLU A N 1
ATOM 2376 C CA . GLU A 1 289 ? -9.864 7.806 3.395 1.00 86.88 289 GLU A CA 1
ATOM 2377 C C . GLU A 1 289 ? -10.258 6.574 2.556 1.00 86.88 289 GLU A C 1
ATOM 2379 O O . GLU A 1 289 ? -10.102 6.577 1.332 1.00 86.88 289 GLU A O 1
ATOM 2384 N N . VAL A 1 290 ? -10.855 5.558 3.188 1.00 91.25 290 VAL A N 1
ATOM 2385 C CA . VAL A 1 290 ? -11.411 4.371 2.519 1.00 91.25 290 VAL A CA 1
ATOM 2386 C C . VAL A 1 290 ? -12.480 4.773 1.505 1.00 91.25 290 VAL A C 1
ATOM 2388 O O . VAL A 1 290 ? -12.391 4.381 0.343 1.00 91.25 290 VAL A O 1
ATOM 2391 N N . LYS A 1 291 ? -13.457 5.599 1.899 1.00 90.06 291 LYS A N 1
ATOM 2392 C CA . LYS A 1 291 ? -14.525 6.075 1.009 1.00 90.06 291 LYS A CA 1
ATOM 2393 C C . LYS A 1 291 ? -13.963 6.810 -0.210 1.00 90.06 291 LYS A C 1
ATOM 2395 O O . LYS A 1 291 ? -14.398 6.554 -1.332 1.00 90.06 291 LYS A O 1
ATOM 2400 N N . GLU A 1 292 ? -12.972 7.677 -0.016 1.00 86.81 292 GLU A N 1
ATOM 2401 C CA . GLU A 1 292 ? -12.340 8.421 -1.110 1.00 86.81 292 GLU A CA 1
ATOM 2402 C C . GLU A 1 292 ? -11.574 7.515 -2.084 1.00 86.81 292 GLU A C 1
ATOM 2404 O O . GLU A 1 292 ? -11.680 7.676 -3.307 1.00 86.81 292 GLU A O 1
ATOM 2409 N N . VAL A 1 293 ? -10.836 6.531 -1.568 1.00 89.94 293 VAL A N 1
ATOM 2410 C CA . VAL A 1 293 ? -10.067 5.592 -2.394 1.00 89.94 293 VAL A CA 1
ATOM 2411 C C . VAL A 1 293 ? -10.982 4.621 -3.146 1.00 89.94 293 VAL A C 1
ATOM 2413 O O . VAL A 1 293 ? -10.770 4.406 -4.339 1.00 89.94 293 VAL A O 1
ATOM 2416 N N . LEU A 1 294 ? -12.040 4.098 -2.517 1.00 91.38 294 LEU A N 1
ATOM 2417 C CA . LEU A 1 294 ? -13.055 3.270 -3.187 1.00 91.38 294 LEU A CA 1
ATOM 2418 C C . LEU A 1 294 ? -13.773 4.049 -4.308 1.00 91.38 294 LEU A C 1
ATOM 2420 O O . LEU A 1 294 ? -13.973 3.537 -5.414 1.00 91.38 294 LEU A O 1
ATOM 2424 N N . ARG A 1 295 ? -14.106 5.323 -4.054 1.00 87.94 295 ARG A N 1
ATOM 2425 C CA . ARG A 1 295 ? -14.779 6.208 -5.019 1.00 87.94 295 ARG A CA 1
ATOM 2426 C C . ARG A 1 295 ? -13.914 6.544 -6.228 1.00 87.94 295 ARG A C 1
ATOM 2428 O O . ARG A 1 295 ? -14.426 6.589 -7.341 1.00 87.94 295 ARG A O 1
ATOM 2435 N N . SER A 1 296 ? -12.633 6.830 -6.019 1.00 84.56 296 SER A N 1
ATOM 2436 C CA . SER A 1 296 ? -11.723 7.227 -7.104 1.00 84.56 296 SER A CA 1
ATOM 2437 C C . SER A 1 296 ? -11.087 6.034 -7.824 1.00 84.56 296 SER A C 1
ATOM 2439 O O . SER A 1 296 ? -10.728 6.144 -8.998 1.00 84.56 296 SER A O 1
ATOM 2441 N N . GLY A 1 297 ? -10.969 4.895 -7.138 1.00 84.94 297 GLY A N 1
ATOM 2442 C CA . GLY A 1 297 ? -10.029 3.843 -7.497 1.00 84.94 297 GLY A CA 1
ATOM 2443 C C . GLY A 1 297 ? -8.599 4.289 -7.182 1.00 84.94 297 GLY A C 1
ATOM 2444 O O . GLY A 1 297 ? -8.151 5.352 -7.602 1.00 84.94 297 GLY A O 1
ATOM 2445 N N . GLY A 1 298 ? -7.844 3.472 -6.453 1.00 90.25 298 GLY A N 1
ATOM 2446 C CA . GLY A 1 298 ? -6.487 3.853 -6.060 1.00 90.25 298 GLY A CA 1
ATOM 2447 C C . GLY A 1 298 ? -5.803 2.849 -5.153 1.00 90.25 298 GLY A C 1
ATOM 2448 O O . GLY A 1 298 ? -6.169 1.671 -5.139 1.00 90.25 298 GLY A O 1
ATOM 2449 N N . TYR A 1 299 ? -4.798 3.315 -4.423 1.00 92.50 299 TYR A N 1
ATOM 2450 C CA . TYR A 1 299 ? -4.060 2.538 -3.434 1.00 92.50 299 TYR A CA 1
ATOM 2451 C C . TYR A 1 299 ? -4.194 3.207 -2.067 1.00 92.50 299 TYR A C 1
ATOM 2453 O O . TYR A 1 299 ? -3.878 4.384 -1.922 1.00 92.50 299 TYR A O 1
ATOM 2461 N N . TYR A 1 300 ? -4.653 2.469 -1.061 1.00 92.94 300 TYR A N 1
ATOM 2462 C CA . TYR A 1 300 ? -4.656 2.946 0.319 1.00 92.94 300 TYR A CA 1
ATOM 2463 C C . TYR A 1 300 ? -3.554 2.237 1.096 1.00 92.94 300 TYR A C 1
ATOM 2465 O O . TYR A 1 300 ? -3.601 1.017 1.216 1.00 92.94 300 TYR A O 1
ATOM 2473 N N . LEU A 1 301 ? -2.554 2.983 1.566 1.00 91.81 301 LEU A N 1
ATOM 2474 C CA . LEU A 1 301 ? -1.417 2.470 2.321 1.00 91.81 301 LEU A CA 1
ATOM 2475 C C . LEU A 1 301 ? -1.623 2.816 3.791 1.00 91.81 301 LEU A C 1
ATOM 2477 O O . LEU A 1 301 ? -1.727 3.989 4.148 1.00 91.81 301 LEU A O 1
ATOM 2481 N N . ILE A 1 302 ? -1.661 1.808 4.651 1.00 89.44 302 ILE A N 1
ATOM 2482 C CA . ILE A 1 302 ? -1.834 2.011 6.089 1.00 89.44 302 ILE A CA 1
ATOM 2483 C C . ILE A 1 302 ? -0.817 1.185 6.870 1.00 89.44 302 ILE A C 1
ATOM 2485 O O . ILE A 1 302 ? -0.766 -0.041 6.769 1.00 89.44 302 ILE A O 1
ATOM 2489 N N . ASP A 1 303 ? 0.018 1.876 7.641 1.00 88.44 303 ASP A N 1
ATOM 2490 C CA . ASP A 1 303 ? 0.936 1.220 8.565 1.00 88.44 303 ASP A CA 1
ATOM 2491 C C . ASP A 1 303 ? 0.201 0.943 9.879 1.00 88.44 303 ASP A C 1
ATOM 2493 O O . ASP A 1 303 ? -0.528 1.801 10.378 1.00 88.44 303 ASP A O 1
ATOM 2497 N N . GLU A 1 304 ? 0.373 -0.264 10.412 1.00 86.81 304 GLU A N 1
ATOM 2498 C CA . GLU A 1 304 ? -0.276 -0.751 11.629 1.00 86.81 304 GLU A CA 1
ATOM 2499 C C . GLU A 1 304 ? -1.785 -0.472 11.600 1.00 86.81 304 GLU A C 1
ATOM 2501 O O . GLU A 1 304 ? -2.314 0.356 12.353 1.00 86.81 304 GLU A O 1
ATOM 2506 N N . ILE A 1 305 ? -2.497 -1.158 10.696 1.00 88.19 305 ILE A N 1
ATOM 2507 C CA . ILE A 1 305 ? -3.949 -0.978 10.510 1.00 88.19 305 ILE A CA 1
ATOM 2508 C C . ILE A 1 305 ? -4.721 -1.107 11.830 1.00 88.19 305 ILE A C 1
ATOM 2510 O O . ILE A 1 305 ? -5.713 -0.419 12.054 1.00 88.19 305 ILE A O 1
ATOM 2514 N N . GLU A 1 306 ? -4.213 -1.932 12.739 1.00 86.25 306 GLU A N 1
ATOM 2515 C CA . GLU A 1 306 ? -4.736 -2.167 14.074 1.00 86.25 306 GLU A CA 1
ATOM 2516 C C . GLU A 1 306 ? -4.550 -1.030 15.073 1.00 86.25 306 GLU A C 1
ATOM 2518 O O . GLU A 1 306 ? -5.250 -1.004 16.085 1.00 86.25 306 GLU A O 1
ATOM 2523 N N . ALA A 1 307 ? -3.631 -0.089 14.846 1.00 82.69 307 ALA A N 1
ATOM 2524 C CA . ALA A 1 307 ? -3.323 0.920 15.850 1.00 82.69 307 ALA A CA 1
ATOM 2525 C C . ALA A 1 307 ? -4.598 1.711 16.196 1.00 82.69 307 ALA A C 1
ATOM 2527 O O . ALA A 1 307 ? -5.139 2.408 15.351 1.00 82.69 307 ALA A O 1
ATOM 2528 N N . HIS A 1 308 ? -5.104 1.594 17.424 1.00 78.81 308 HIS A N 1
ATOM 2529 C CA . HIS A 1 308 ? -6.355 2.218 17.890 1.00 78.81 308 HIS A CA 1
ATOM 2530 C C . HIS A 1 308 ? -7.663 1.789 17.188 1.00 78.81 308 HIS A C 1
ATOM 2532 O O . HIS A 1 308 ? -8.698 2.381 17.484 1.00 78.81 308 HIS A O 1
ATOM 2538 N N . LEU A 1 309 ? -7.668 0.773 16.317 1.00 85.00 309 LEU A N 1
ATOM 2539 C CA . LEU A 1 309 ? -8.897 0.215 15.734 1.00 85.00 309 LEU A CA 1
ATOM 2540 C C . LEU A 1 309 ? -9.175 -1.176 16.302 1.00 85.00 309 LEU A C 1
ATOM 2542 O O . LEU A 1 309 ? -8.262 -1.966 16.535 1.00 85.00 309 LEU A O 1
ATOM 2546 N N . ASN A 1 310 ? -10.450 -1.493 16.528 1.00 86.56 310 ASN A N 1
ATOM 2547 C CA . ASN A 1 310 ? -10.819 -2.839 16.949 1.00 86.56 310 ASN A CA 1
ATOM 2548 C C . ASN A 1 310 ? -10.774 -3.813 15.754 1.00 86.56 310 ASN A C 1
ATOM 2550 O O . ASN A 1 310 ? -10.863 -3.420 14.589 1.00 86.56 310 ASN A O 1
ATOM 2554 N N . ARG A 1 311 ? -10.669 -5.113 16.049 1.00 88.81 311 ARG A N 1
ATOM 2555 C CA . ARG A 1 311 ? -10.599 -6.165 15.024 1.00 88.81 311 ARG A CA 1
ATOM 2556 C C . ARG A 1 311 ? -11.792 -6.136 14.062 1.00 88.81 311 ARG A C 1
ATOM 2558 O O . ARG A 1 311 ? -11.600 -6.336 12.869 1.00 88.81 311 ARG A O 1
ATOM 2565 N N . THR A 1 312 ? -13.002 -5.899 14.566 1.00 89.69 312 THR A N 1
ATOM 2566 C CA . THR A 1 312 ? -14.229 -5.892 13.752 1.00 89.69 312 THR A CA 1
ATOM 2567 C C . THR A 1 312 ? -14.191 -4.808 12.679 1.00 89.69 312 THR A C 1
ATOM 2569 O O . THR A 1 312 ? -14.412 -5.118 11.515 1.00 89.69 312 THR A O 1
ATOM 2572 N N . ILE A 1 313 ? -13.807 -3.581 13.042 1.00 91.19 313 ILE A N 1
ATOM 2573 C CA . ILE A 1 313 ? -13.671 -2.451 12.116 1.00 91.19 313 ILE A CA 1
ATOM 2574 C C . ILE A 1 313 ? -12.654 -2.777 11.019 1.00 91.19 313 ILE A C 1
ATOM 2576 O O . ILE A 1 313 ? -12.911 -2.517 9.849 1.00 91.19 313 ILE A O 1
ATOM 2580 N N . ILE A 1 314 ? -11.515 -3.380 11.374 1.00 91.31 314 ILE A N 1
ATOM 2581 C CA . ILE A 1 314 ? -10.484 -3.753 10.394 1.00 91.31 314 ILE A CA 1
ATOM 2582 C C . ILE A 1 314 ? -11.032 -4.779 9.397 1.00 91.31 314 ILE A C 1
ATOM 2584 O O . ILE A 1 314 ? -10.847 -4.629 8.191 1.00 91.31 314 ILE A O 1
ATOM 2588 N N . LEU A 1 315 ? -11.731 -5.806 9.885 1.00 91.69 315 LEU A N 1
ATOM 2589 C CA . LEU A 1 315 ? -12.352 -6.811 9.022 1.00 91.69 315 LEU A CA 1
ATOM 2590 C C . LEU A 1 315 ? -13.429 -6.208 8.123 1.00 91.69 315 LEU A C 1
ATOM 2592 O O . LEU A 1 315 ? -13.506 -6.570 6.954 1.00 91.69 315 LEU A O 1
ATOM 2596 N N . ASP A 1 316 ? -14.234 -5.285 8.641 1.00 93.06 316 ASP A N 1
ATOM 2597 C CA . ASP A 1 316 ? -15.265 -4.620 7.852 1.00 93.06 316 ASP A CA 1
ATOM 2598 C C . ASP A 1 316 ? -14.648 -3.703 6.786 1.00 93.06 316 ASP A C 1
ATOM 2600 O O . ASP A 1 316 ? -15.102 -3.727 5.646 1.00 93.06 316 ASP A O 1
ATOM 2604 N N . ILE A 1 317 ? -13.542 -3.005 7.080 1.00 93.44 317 ILE A N 1
ATOM 2605 C CA . ILE A 1 317 ? -12.763 -2.283 6.059 1.00 93.44 317 ILE A CA 1
ATOM 2606 C C . ILE A 1 317 ? -12.305 -3.243 4.958 1.00 93.44 317 ILE A C 1
ATOM 2608 O O . ILE A 1 317 ? -12.499 -2.949 3.784 1.00 93.44 317 ILE A O 1
ATOM 2612 N N . ILE A 1 318 ? -11.731 -4.397 5.305 1.00 92.31 318 ILE A N 1
ATOM 2613 C CA . ILE A 1 318 ? -11.256 -5.372 4.310 1.00 92.31 318 ILE A CA 1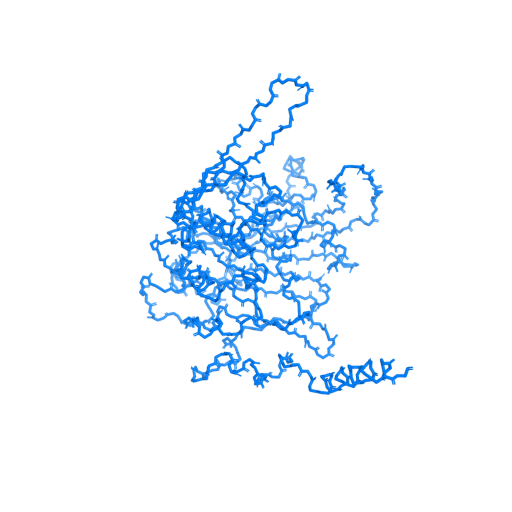
ATOM 2614 C C . ILE A 1 318 ? -12.413 -5.866 3.432 1.00 92.31 318 ILE A C 1
ATOM 2616 O O . ILE A 1 318 ? -12.271 -5.874 2.208 1.00 92.31 318 ILE A O 1
ATOM 2620 N N . LYS A 1 319 ? -13.581 -6.159 4.020 1.00 91.69 319 LYS A N 1
ATOM 2621 C CA . LYS A 1 319 ? -14.791 -6.534 3.267 1.00 91.69 319 LYS A CA 1
ATOM 2622 C C . LYS A 1 319 ? -15.227 -5.451 2.281 1.00 91.69 319 LYS A C 1
ATOM 2624 O O . LYS A 1 319 ? -15.596 -5.783 1.161 1.00 91.69 319 LYS A O 1
ATOM 2629 N N . LEU A 1 320 ? -15.134 -4.167 2.648 1.00 93.50 320 LEU A N 1
ATOM 2630 C CA . LEU A 1 320 ? -15.447 -3.062 1.729 1.00 93.50 320 LEU A CA 1
ATOM 2631 C C . LEU A 1 320 ? -14.522 -3.034 0.501 1.00 93.50 320 LEU A C 1
ATOM 2633 O O . LEU A 1 320 ? -14.937 -2.581 -0.564 1.00 93.50 320 LEU A O 1
ATOM 2637 N N . PHE A 1 321 ? -13.272 -3.490 0.625 1.00 92.75 321 PHE A N 1
ATOM 2638 C CA . PHE A 1 321 ? -12.379 -3.633 -0.529 1.00 92.75 321 PHE A CA 1
ATOM 2639 C C . PHE A 1 321 ? -12.659 -4.910 -1.325 1.00 92.75 321 PHE A C 1
ATOM 2641 O O . PHE A 1 321 ? -12.463 -4.895 -2.541 1.00 92.75 321 PHE A O 1
ATOM 2648 N N . GLU A 1 322 ? -13.081 -5.995 -0.670 1.00 88.88 322 GLU A N 1
ATOM 2649 C CA . GLU A 1 322 ? -13.425 -7.278 -1.298 1.00 88.88 322 GLU A CA 1
ATOM 2650 C C . GLU A 1 322 ? -14.713 -7.216 -2.125 1.00 88.88 322 GLU A C 1
ATOM 2652 O O . GLU A 1 322 ? -14.768 -7.815 -3.200 1.00 88.88 322 GLU A O 1
ATOM 2657 N N . ASP A 1 323 ? -15.724 -6.488 -1.665 1.00 88.50 323 ASP A N 1
ATOM 2658 C CA . ASP A 1 323 ? -17.033 -6.410 -2.308 1.00 88.50 323 ASP A CA 1
ATOM 2659 C C . ASP A 1 323 ? -17.008 -5.517 -3.567 1.00 88.50 323 ASP A C 1
ATOM 2661 O O . ASP A 1 323 ? -16.503 -4.394 -3.570 1.00 88.50 323 ASP A O 1
ATOM 2665 N N . HIS A 1 324 ? -17.531 -6.040 -4.680 1.00 86.88 324 HIS A N 1
ATOM 2666 C CA . HIS A 1 324 ? -17.616 -5.322 -5.951 1.00 86.88 324 HIS A CA 1
ATOM 2667 C C . HIS A 1 324 ? -18.631 -4.172 -5.941 1.00 86.88 324 HIS A C 1
ATOM 2669 O O . HIS A 1 324 ? -18.457 -3.231 -6.717 1.00 86.88 324 HIS A O 1
ATOM 2675 N N . GLU A 1 325 ? -19.656 -4.222 -5.086 1.00 89.44 325 GLU A N 1
ATOM 2676 C CA . GLU A 1 325 ? -20.637 -3.140 -4.957 1.00 89.44 325 GLU A CA 1
ATOM 2677 C C . GLU A 1 325 ? -20.020 -1.915 -4.277 1.00 89.44 325 GLU A C 1
ATOM 2679 O O . GLU A 1 325 ? -20.215 -0.782 -4.724 1.00 89.44 325 GLU A O 1
ATOM 2684 N N . THR A 1 326 ? -19.211 -2.136 -3.239 1.00 91.44 326 THR A N 1
ATOM 2685 C CA . THR A 1 326 ? -18.513 -1.066 -2.515 1.00 91.44 326 THR A CA 1
ATOM 2686 C C . THR A 1 326 ? -17.200 -0.655 -3.181 1.00 91.44 326 THR A C 1
ATOM 2688 O O . THR A 1 326 ? -16.792 0.499 -3.046 1.00 91.44 326 THR A O 1
ATOM 2691 N N . ASN A 1 327 ? -16.555 -1.549 -3.940 1.00 92.19 327 ASN A N 1
ATOM 2692 C CA . ASN A 1 327 ? -15.304 -1.301 -4.665 1.00 92.19 327 ASN A CA 1
ATOM 2693 C C . ASN A 1 327 ? -15.435 -1.447 -6.202 1.00 92.19 327 ASN A C 1
ATOM 2695 O O . ASN A 1 327 ? -14.724 -2.252 -6.822 1.00 92.19 327 ASN A O 1
ATOM 2699 N N . PRO A 1 328 ? -16.287 -0.645 -6.870 1.00 89.44 328 PRO A N 1
ATOM 2700 C CA . PRO A 1 328 ? -16.491 -0.748 -8.317 1.00 89.44 328 PRO A CA 1
ATOM 2701 C C . PRO A 1 328 ? -15.268 -0.298 -9.135 1.00 89.44 328 PRO A C 1
ATOM 2703 O O . PRO A 1 328 ? -15.112 -0.687 -10.291 1.00 89.44 328 PRO A O 1
ATOM 2706 N N . ASN A 1 329 ? -14.374 0.506 -8.544 1.00 88.94 329 ASN A N 1
ATOM 2707 C CA . ASN A 1 329 ? -13.215 1.096 -9.226 1.00 88.94 329 ASN A CA 1
ATOM 2708 C C . ASN A 1 329 ? -11.889 0.364 -8.965 1.00 88.94 329 ASN A C 1
ATOM 2710 O O . ASN A 1 329 ? -10.825 0.890 -9.304 1.00 88.94 329 ASN A O 1
ATOM 2714 N N . ASN A 1 330 ? -11.933 -0.834 -8.372 1.00 89.31 330 ASN A N 1
ATOM 2715 C CA . ASN A 1 330 ? -10.755 -1.653 -8.078 1.00 89.31 330 ASN A CA 1
ATOM 2716 C C . ASN A 1 330 ? -9.668 -0.911 -7.273 1.00 89.31 330 ASN A C 1
ATOM 2718 O O . ASN A 1 330 ? -8.477 -0.883 -7.612 1.00 89.31 330 ASN A O 1
ATOM 2722 N N . ALA A 1 331 ? -10.082 -0.265 -6.193 1.00 92.31 331 ALA A N 1
ATOM 2723 C CA . ALA A 1 331 ? -9.166 0.182 -5.167 1.00 92.31 331 ALA A CA 1
ATOM 2724 C C . ALA A 1 331 ? -8.429 -0.999 -4.523 1.00 92.31 331 ALA A C 1
ATOM 2726 O O . ALA A 1 331 ? -8.967 -2.101 -4.417 1.00 92.31 331 ALA A O 1
ATOM 2727 N N . THR A 1 332 ? -7.198 -0.747 -4.082 1.00 93.44 332 THR A N 1
ATOM 2728 C CA . THR A 1 332 ? -6.334 -1.745 -3.451 1.00 93.44 332 THR A CA 1
ATOM 2729 C C . THR A 1 332 ? -5.917 -1.265 -2.068 1.00 93.44 332 THR A C 1
ATOM 2731 O O . THR A 1 332 ? -5.334 -0.189 -1.947 1.00 93.44 332 THR A O 1
ATOM 2734 N N . LEU A 1 333 ? -6.172 -2.071 -1.043 1.00 94.62 333 LEU A N 1
ATOM 2735 C CA . LEU A 1 333 ? -5.702 -1.828 0.319 1.00 94.62 333 LEU A CA 1
ATOM 2736 C C . LEU A 1 333 ? -4.330 -2.480 0.528 1.00 94.62 333 LEU A C 1
ATOM 2738 O O . LEU A 1 333 ? -4.180 -3.686 0.380 1.00 94.62 333 LEU A O 1
ATOM 2742 N N . ILE A 1 334 ? -3.316 -1.715 0.899 1.00 94.94 334 ILE A N 1
ATOM 2743 C CA . ILE A 1 334 ? -1.995 -2.225 1.261 1.00 94.94 334 ILE A CA 1
ATOM 2744 C C . ILE A 1 334 ? -1.763 -1.859 2.713 1.00 94.94 334 ILE A C 1
ATOM 2746 O O . ILE A 1 334 ? -1.781 -0.684 3.067 1.00 94.94 334 ILE A O 1
ATOM 2750 N N . PHE A 1 335 ? -1.540 -2.848 3.564 1.00 93.56 335 PHE A N 1
ATOM 2751 C CA . PHE A 1 335 ? -1.402 -2.566 4.981 1.00 93.56 335 PHE A CA 1
ATOM 2752 C C . PHE A 1 335 ? -0.388 -3.444 5.665 1.00 93.56 335 PHE A C 1
ATOM 2754 O O . PHE A 1 335 ? -0.106 -4.556 5.218 1.00 93.56 335 PHE A O 1
ATOM 2761 N N . THR A 1 336 ? 0.122 -2.949 6.785 1.00 92.56 336 THR A N 1
ATOM 2762 C CA . THR A 1 336 ? 0.915 -3.751 7.704 1.00 92.56 336 THR A CA 1
ATOM 2763 C C . THR A 1 336 ? 0.110 -4.080 8.948 1.00 92.56 336 THR A C 1
ATOM 2765 O O . THR A 1 336 ? -0.782 -3.332 9.353 1.00 92.56 336 THR A O 1
ATOM 2768 N N . THR A 1 337 ? 0.416 -5.226 9.549 1.00 90.00 337 THR A N 1
ATOM 2769 C CA . THR A 1 337 ? -0.179 -5.610 10.823 1.00 90.00 337 THR A CA 1
ATOM 2770 C C . THR A 1 337 ? 0.732 -6.531 11.626 1.00 90.00 337 THR A C 1
ATOM 2772 O O . THR A 1 337 ? 1.543 -7.281 11.073 1.00 90.00 337 THR A O 1
ATOM 2775 N N . HIS A 1 338 ? 0.604 -6.478 12.948 1.00 84.00 338 HIS A N 1
ATOM 2776 C CA . HIS A 1 338 ? 1.075 -7.528 13.852 1.00 84.00 338 HIS A CA 1
ATOM 2777 C C . HIS A 1 338 ? -0.072 -8.363 14.455 1.00 84.00 338 HIS A C 1
ATOM 2779 O O . HIS A 1 338 ? 0.205 -9.288 15.217 1.00 84.00 338 HIS A O 1
ATOM 2785 N N . TYR A 1 339 ? -1.335 -8.079 14.108 1.00 82.81 339 TYR A N 1
ATOM 2786 C CA . TYR A 1 339 ? -2.516 -8.837 14.543 1.00 82.81 339 TYR A CA 1
ATOM 2787 C C . TYR A 1 339 ? -2.755 -10.038 13.631 1.00 82.81 339 TYR A C 1
ATOM 2789 O O . TYR A 1 339 ? -3.300 -9.946 12.528 1.00 82.81 339 TYR A O 1
ATOM 2797 N N . THR A 1 340 ? -2.328 -11.200 14.102 1.00 79.44 340 THR A N 1
ATOM 2798 C CA . THR A 1 340 ? -2.311 -12.441 13.325 1.00 79.44 340 THR A CA 1
ATOM 2799 C C . THR A 1 340 ? -3.708 -13.035 13.175 1.00 79.44 340 THR A C 1
ATOM 2801 O O . THR A 1 340 ? -3.977 -13.736 12.206 1.00 79.44 340 THR A O 1
ATOM 2804 N N . GLU A 1 341 ? -4.636 -12.698 14.071 1.00 78.69 341 GLU A N 1
ATOM 2805 C CA . GLU A 1 341 ? -6.032 -13.141 14.062 1.00 78.69 341 GLU A CA 1
ATOM 2806 C C . GLU A 1 341 ? -6.834 -12.545 12.897 1.00 78.69 341 GLU A C 1
ATOM 2808 O O . GLU A 1 341 ? -7.947 -12.998 12.605 1.00 78.69 341 GLU A O 1
ATOM 2813 N N . ILE A 1 342 ? -6.307 -11.503 12.245 1.00 83.75 342 ILE A N 1
ATOM 2814 C CA . ILE A 1 342 ? -6.868 -10.948 11.008 1.00 83.75 342 ILE A CA 1
ATOM 2815 C C . ILE A 1 342 ? -6.565 -11.890 9.832 1.00 83.75 342 ILE A C 1
ATOM 2817 O O . ILE A 1 342 ? -7.401 -12.042 8.944 1.00 83.75 342 ILE A O 1
ATOM 2821 N N . LEU A 1 343 ? -5.425 -12.598 9.854 1.00 83.00 343 LEU A N 1
ATOM 2822 C CA . LEU A 1 343 ? -5.027 -13.517 8.780 1.00 83.00 343 LEU A CA 1
ATOM 2823 C C . LEU A 1 343 ? -6.023 -14.658 8.575 1.00 83.00 343 LEU A C 1
ATOM 2825 O O . LEU A 1 343 ? -6.192 -15.139 7.455 1.00 83.00 343 LEU A O 1
ATOM 2829 N N . ASP A 1 344 ? -6.680 -15.105 9.644 1.00 82.94 344 ASP A N 1
ATOM 2830 C CA . ASP A 1 344 ? -7.664 -16.188 9.580 1.00 82.94 344 ASP A CA 1
ATOM 2831 C C . ASP A 1 344 ? -8.937 -15.782 8.830 1.00 82.94 344 ASP A C 1
ATOM 2833 O O . ASP A 1 344 ? -9.637 -16.645 8.309 1.00 82.94 344 ASP A O 1
ATOM 2837 N N . ALA A 1 345 ? -9.226 -14.481 8.740 1.00 81.50 345 ALA A N 1
ATOM 2838 C CA . ALA A 1 345 ? -10.379 -13.984 8.002 1.00 81.50 345 ALA A CA 1
ATOM 2839 C C . ALA A 1 345 ? -10.143 -13.938 6.487 1.00 81.50 345 ALA A C 1
ATOM 2841 O O . ALA A 1 345 ? -11.103 -13.847 5.728 1.00 81.50 345 ALA A O 1
ATOM 2842 N N . PHE A 1 346 ? -8.889 -14.008 6.026 1.00 82.38 346 PHE A N 1
ATOM 2843 C CA . PHE A 1 346 ? -8.609 -13.920 4.597 1.00 82.38 346 PHE A CA 1
ATOM 2844 C C . PHE A 1 346 ? -9.009 -15.196 3.875 1.00 82.38 346 PHE A C 1
ATOM 2846 O O . PHE A 1 346 ? -8.639 -16.310 4.254 1.00 82.38 346 PHE A O 1
ATOM 2853 N N . ILE A 1 347 ? -9.693 -15.022 2.752 1.00 77.88 347 ILE A N 1
ATOM 2854 C CA . ILE A 1 347 ? -10.086 -16.139 1.895 1.00 77.88 347 ILE A CA 1
ATOM 2855 C C . ILE A 1 347 ? -8.843 -16.743 1.223 1.00 77.88 347 ILE A C 1
ATOM 2857 O O . ILE A 1 347 ? -8.763 -17.955 1.021 1.00 77.88 347 ILE A O 1
ATOM 2861 N N . ARG A 1 348 ? -7.837 -15.915 0.904 1.00 80.12 348 ARG A N 1
ATOM 2862 C CA . ARG A 1 348 ? -6.692 -16.314 0.080 1.00 80.12 348 ARG A CA 1
ATOM 2863 C C . ARG A 1 348 ? -5.332 -16.085 0.729 1.00 80.12 348 ARG A C 1
ATOM 2865 O O . ARG A 1 348 ? -5.071 -15.075 1.372 1.00 80.12 348 ARG A O 1
ATOM 2872 N N . ASN A 1 349 ? -4.447 -17.053 0.500 1.00 83.75 349 ASN A N 1
ATOM 2873 C CA . ASN A 1 349 ? -3.091 -17.087 1.046 1.00 83.75 349 ASN A CA 1
ATOM 2874 C C . ASN A 1 349 ? -2.113 -16.201 0.273 1.00 83.75 349 ASN A C 1
ATOM 2876 O O . ASN A 1 349 ? -1.139 -15.717 0.837 1.00 83.75 349 ASN A O 1
ATOM 2880 N N . ASP A 1 350 ? -2.337 -16.007 -1.025 1.00 84.19 350 ASP A N 1
ATOM 2881 C CA . ASP A 1 350 ? -1.417 -15.285 -1.899 1.00 84.19 350 ASP A CA 1
ATOM 2882 C C . ASP A 1 350 ? -1.452 -13.760 -1.734 1.00 84.19 350 ASP A C 1
ATOM 2884 O O . ASP A 1 350 ? -0.652 -13.067 -2.358 1.00 84.19 350 ASP A O 1
ATOM 2888 N N . GLN A 1 351 ? -2.303 -13.255 -0.838 1.00 88.44 351 GLN A N 1
ATOM 2889 C CA . GLN A 1 351 ? -2.393 -11.847 -0.437 1.00 88.44 351 GLN A CA 1
ATOM 2890 C C . GLN A 1 351 ? -1.699 -11.557 0.906 1.00 88.44 351 GLN A C 1
ATOM 2892 O O . GLN A 1 351 ? -1.704 -10.417 1.366 1.00 88.44 351 GLN A O 1
ATOM 2897 N N . ILE A 1 352 ? -1.101 -12.578 1.536 1.00 91.56 352 ILE A N 1
ATOM 2898 C CA . ILE A 1 352 ? -0.361 -12.463 2.797 1.00 91.56 352 ILE A CA 1
ATOM 2899 C C . ILE A 1 352 ? 1.135 -12.519 2.505 1.00 91.56 352 ILE A C 1
ATOM 2901 O O . ILE A 1 352 ? 1.637 -13.486 1.924 1.00 91.56 352 ILE A O 1
ATOM 2905 N N . ILE A 1 353 ? 1.858 -11.501 2.956 1.00 92.75 353 ILE A N 1
ATOM 2906 C CA . ILE A 1 353 ? 3.303 -11.377 2.802 1.00 92.75 353 ILE A CA 1
ATOM 2907 C C . ILE A 1 353 ? 3.918 -11.289 4.195 1.00 92.75 353 ILE A C 1
ATOM 2909 O O . ILE A 1 353 ? 3.723 -10.307 4.909 1.00 92.75 353 ILE A O 1
ATOM 2913 N N . TYR A 1 354 ? 4.680 -12.307 4.585 1.00 91.12 354 TYR A N 1
ATOM 2914 C CA . TYR A 1 354 ? 5.468 -12.254 5.806 1.00 91.12 354 TYR A CA 1
ATOM 2915 C C . TYR A 1 354 ? 6.709 -11.400 5.625 1.00 91.12 354 TYR A C 1
ATOM 2917 O O . TYR A 1 354 ? 7.414 -11.524 4.625 1.00 91.12 354 TYR A O 1
ATOM 2925 N N . ILE A 1 355 ? 6.989 -10.578 6.630 1.00 91.44 355 ILE A N 1
ATOM 2926 C CA . ILE A 1 355 ? 8.204 -9.788 6.752 1.00 91.44 355 ILE A CA 1
ATOM 2927 C C . ILE A 1 355 ? 8.981 -10.319 7.942 1.00 91.44 355 ILE A C 1
ATOM 2929 O O . ILE A 1 355 ? 8.514 -10.268 9.083 1.00 91.44 355 ILE A O 1
ATOM 2933 N N . HIS A 1 356 ? 10.188 -10.784 7.667 1.00 90.00 356 HIS A N 1
ATOM 2934 C CA . HIS A 1 356 ? 11.090 -11.337 8.663 1.00 90.00 356 HIS A CA 1
ATOM 2935 C C . HIS A 1 356 ? 12.521 -10.900 8.384 1.00 90.00 356 HIS A C 1
ATOM 2937 O O . HIS A 1 356 ? 12.795 -10.234 7.385 1.00 90.00 356 HIS A O 1
ATOM 2943 N N . ARG A 1 357 ? 13.425 -11.234 9.303 1.00 88.75 357 ARG A N 1
ATOM 2944 C CA . ARG A 1 357 ? 14.849 -10.967 9.139 1.00 88.75 357 ARG A CA 1
ATOM 2945 C C . ARG A 1 357 ? 15.612 -12.266 8.951 1.00 88.75 357 ARG A C 1
ATOM 2947 O O . ARG A 1 357 ? 15.406 -13.211 9.707 1.00 88.75 357 ARG A O 1
ATOM 2954 N N . ASN A 1 358 ? 16.515 -12.292 7.976 1.00 86.94 358 ASN A N 1
ATOM 2955 C CA . ASN A 1 358 ? 17.414 -13.425 7.784 1.00 86.94 358 ASN A CA 1
ATOM 2956 C C . ASN A 1 358 ? 18.522 -13.448 8.863 1.00 86.94 358 ASN A C 1
ATOM 2958 O O . ASN A 1 358 ? 18.606 -12.569 9.724 1.00 86.94 358 ASN A O 1
ATOM 2962 N N . GLY A 1 359 ? 19.414 -14.443 8.806 1.00 82.69 359 GLY A N 1
ATOM 2963 C CA . GLY A 1 359 ? 20.512 -14.594 9.773 1.00 82.69 359 GLY A CA 1
ATOM 2964 C C . GLY A 1 359 ? 21.520 -13.434 9.810 1.00 82.69 359 GLY A C 1
ATOM 2965 O O . GLY A 1 359 ? 22.283 -13.330 10.767 1.00 82.69 359 GLY A O 1
ATOM 2966 N N . LYS A 1 360 ? 21.516 -12.548 8.805 1.00 86.25 360 LYS A N 1
ATOM 2967 C CA . LYS A 1 360 ? 22.316 -11.311 8.756 1.00 86.25 360 LYS A CA 1
ATOM 2968 C C . LYS A 1 360 ? 21.534 -10.077 9.219 1.00 86.25 360 LYS A C 1
ATOM 2970 O O . LYS A 1 360 ? 22.037 -8.964 9.122 1.00 86.25 360 LYS A O 1
ATOM 2975 N N . TYR A 1 361 ? 20.320 -10.266 9.736 1.00 84.50 361 TYR A N 1
ATOM 2976 C CA . TYR A 1 361 ? 19.380 -9.211 10.111 1.00 84.50 361 TYR A CA 1
ATOM 2977 C C . TYR A 1 361 ? 18.881 -8.344 8.944 1.00 84.50 361 TYR A C 1
ATOM 2979 O O . TYR A 1 361 ? 18.355 -7.250 9.183 1.00 84.50 361 TYR A O 1
ATOM 2987 N N . GLU A 1 362 ? 18.992 -8.842 7.711 1.00 91.31 362 GLU A N 1
ATOM 2988 C CA . GLU A 1 362 ? 18.430 -8.217 6.513 1.00 91.31 362 GLU A CA 1
ATOM 2989 C C . GLU A 1 362 ? 16.938 -8.563 6.401 1.00 91.31 362 GLU A C 1
ATOM 2991 O O . GLU A 1 362 ? 16.519 -9.679 6.708 1.00 91.31 362 GLU A O 1
ATOM 2996 N N . ILE A 1 363 ? 16.133 -7.596 5.975 1.00 92.50 363 ILE A N 1
ATOM 2997 C CA . ILE A 1 363 ? 14.700 -7.699 5.726 1.00 92.50 363 ILE A CA 1
ATOM 2998 C C . ILE A 1 363 ? 14.467 -8.631 4.539 1.00 92.50 363 ILE A C 1
ATOM 3000 O O . ILE A 1 363 ? 15.029 -8.452 3.458 1.00 92.50 363 ILE A O 1
ATOM 3004 N N . LYS A 1 364 ? 13.568 -9.590 4.736 1.00 92.31 364 LYS A N 1
ATOM 3005 C CA . LYS A 1 364 ? 13.095 -10.514 3.716 1.00 92.31 364 LYS A CA 1
ATOM 3006 C C . LYS A 1 364 ? 11.577 -10.536 3.698 1.00 92.31 364 LYS A C 1
ATOM 3008 O O . LYS A 1 364 ? 10.928 -10.581 4.745 1.00 92.31 364 LYS A O 1
ATOM 3013 N N . THR A 1 365 ? 11.013 -10.534 2.495 1.00 92.75 365 THR A N 1
ATOM 3014 C CA . THR A 1 365 ? 9.586 -10.759 2.276 1.00 92.75 365 THR A CA 1
ATOM 3015 C C . THR A 1 365 ? 9.353 -12.175 1.771 1.00 92.75 365 THR A C 1
ATOM 3017 O O . THR A 1 365 ? 10.138 -12.736 1.006 1.00 92.75 365 THR A O 1
ATOM 3020 N N . THR A 1 366 ? 8.285 -12.818 2.227 1.00 90.25 366 THR A N 1
ATOM 3021 C CA . THR A 1 366 ? 7.924 -14.163 1.771 1.00 90.25 366 THR A CA 1
ATOM 3022 C C . THR A 1 366 ? 6.415 -14.296 1.695 1.00 90.25 366 THR A C 1
ATOM 3024 O O . THR A 1 366 ? 5.711 -14.048 2.668 1.00 90.25 366 THR A O 1
ATOM 3027 N N . ASN A 1 367 ? 5.899 -14.686 0.532 1.00 90.38 367 ASN A N 1
ATOM 3028 C CA . ASN A 1 367 ? 4.463 -14.876 0.357 1.00 90.38 367 ASN A CA 1
ATOM 3029 C C . ASN A 1 367 ? 4.006 -16.150 1.083 1.00 90.38 367 ASN A C 1
ATOM 3031 O O . ASN A 1 367 ? 4.607 -17.212 0.900 1.00 90.38 367 ASN A O 1
ATOM 3035 N N . TYR A 1 368 ? 2.920 -16.076 1.855 1.00 86.69 368 TYR A N 1
ATOM 3036 C CA . TYR A 1 368 ? 2.400 -17.215 2.619 1.00 86.69 368 TYR A CA 1
ATOM 3037 C C . TYR A 1 368 ? 2.110 -18.427 1.725 1.00 86.69 368 TYR A C 1
ATOM 3039 O O . TYR A 1 368 ? 2.392 -19.564 2.101 1.00 86.69 368 TYR A O 1
ATOM 3047 N N . SER A 1 369 ? 1.596 -18.199 0.511 1.00 84.31 369 SER A N 1
ATOM 3048 C CA . SER A 1 369 ? 1.273 -19.275 -0.437 1.00 84.31 369 SER A CA 1
ATOM 3049 C C . SER A 1 369 ? 2.485 -20.107 -0.876 1.00 84.31 369 SER A C 1
ATOM 3051 O O . SER A 1 369 ? 2.316 -21.260 -1.264 1.00 84.31 369 SER A O 1
ATOM 3053 N N . SER A 1 370 ? 3.705 -19.565 -0.779 1.00 85.00 370 SER A N 1
ATOM 3054 C CA . SER A 1 370 ? 4.935 -20.333 -1.032 1.00 85.00 370 SER A CA 1
ATOM 3055 C C . SER A 1 370 ? 5.376 -21.204 0.149 1.00 85.00 370 SER A C 1
ATOM 3057 O O . SER A 1 370 ? 6.121 -22.160 -0.054 1.00 85.00 370 SER A O 1
ATOM 3059 N N . LEU A 1 371 ? 4.912 -20.899 1.366 1.00 79.38 371 LEU A N 1
ATOM 3060 C CA . LEU A 1 371 ? 5.303 -21.584 2.600 1.00 79.38 371 LEU A CA 1
ATOM 3061 C C . LEU A 1 371 ? 4.348 -22.723 2.951 1.00 79.38 371 LEU A C 1
ATOM 3063 O O . LEU A 1 371 ? 4.786 -23.819 3.299 1.00 79.38 371 LEU A O 1
ATOM 3067 N N . SER A 1 372 ? 3.039 -22.484 2.839 1.00 67.75 372 SER A N 1
ATOM 3068 C CA . SER A 1 372 ? 2.029 -23.490 3.162 1.00 67.75 372 SER A CA 1
ATOM 3069 C C . SER A 1 372 ? 1.365 -24.058 1.915 1.00 67.75 372 SER A C 1
ATOM 3071 O O . SER A 1 372 ? 0.648 -23.359 1.200 1.00 67.75 372 SER A O 1
ATOM 3073 N N . LYS A 1 373 ? 1.536 -25.368 1.701 1.00 61.09 373 LYS A N 1
ATOM 3074 C CA . LYS A 1 373 ? 0.732 -26.153 0.746 1.00 61.09 373 LYS A CA 1
ATOM 3075 C C . LYS A 1 373 ? -0.528 -26.762 1.381 1.00 61.09 373 LYS A C 1
ATOM 3077 O O . LYS A 1 373 ? -1.322 -27.358 0.661 1.00 61.09 373 LYS A O 1
ATOM 3082 N N . ARG A 1 374 ? -0.704 -26.663 2.709 1.00 54.12 374 ARG A N 1
ATOM 3083 C CA . ARG A 1 374 ? -1.808 -27.285 3.465 1.00 54.12 374 ARG A CA 1
ATOM 3084 C C . ARG A 1 374 ? -2.652 -26.205 4.151 1.00 54.12 374 ARG A C 1
ATOM 3086 O O . ARG A 1 374 ? -2.174 -25.525 5.050 1.00 54.12 374 ARG A O 1
ATOM 3093 N N . ASN A 1 375 ? -3.911 -26.069 3.735 1.00 59.38 375 ASN A N 1
ATOM 3094 C CA . ASN A 1 375 ? -4.852 -25.045 4.220 1.00 59.38 375 ASN A CA 1
ATOM 3095 C C . ASN A 1 375 ? -5.558 -25.400 5.547 1.00 59.38 375 ASN A C 1
ATOM 3097 O O . ASN A 1 375 ? -6.495 -24.712 5.932 1.00 59.38 375 ASN A O 1
ATOM 3101 N N . GLU A 1 376 ? -5.163 -26.477 6.228 1.00 58.75 376 GLU A N 1
ATOM 3102 C CA . GLU A 1 376 ? -5.923 -27.025 7.366 1.00 58.75 376 GLU A CA 1
ATOM 3103 C C . GLU A 1 376 ? -5.606 -26.355 8.713 1.00 58.75 376 GLU A C 1
ATOM 3105 O O . GLU A 1 376 ? -6.394 -26.463 9.649 1.00 58.75 376 GLU A O 1
ATOM 3110 N N . LEU A 1 377 ? -4.473 -25.654 8.826 1.00 65.69 377 LEU A N 1
ATOM 3111 C CA . LEU A 1 377 ? -4.079 -24.963 10.056 1.00 65.69 377 LEU A CA 1
ATOM 3112 C C . LEU A 1 377 ? -4.507 -23.495 10.019 1.00 65.69 377 LEU A C 1
ATOM 3114 O O . LEU A 1 377 ? -4.365 -22.827 8.991 1.00 65.69 377 LEU A O 1
ATOM 3118 N N . LYS A 1 378 ? -4.970 -22.976 11.163 1.00 76.56 378 LYS A N 1
ATOM 3119 C CA . LYS A 1 378 ? -5.212 -21.538 11.327 1.00 76.56 378 LYS A CA 1
ATOM 3120 C C . LYS A 1 378 ? -3.912 -20.775 11.104 1.00 76.56 378 LYS A C 1
ATOM 3122 O O . LYS A 1 378 ? -2.851 -21.157 11.601 1.00 76.56 378 LYS A O 1
ATOM 3127 N N . ARG A 1 379 ? -3.986 -19.687 10.343 1.00 80.38 379 ARG A N 1
ATOM 3128 C CA . ARG A 1 379 ? -2.812 -18.893 9.960 1.00 80.38 379 ARG A CA 1
ATOM 3129 C C . ARG A 1 379 ? -2.239 -18.160 11.166 1.00 80.38 379 ARG A C 1
ATOM 3131 O O . ARG A 1 379 ? -1.021 -18.011 11.253 1.00 80.38 379 ARG A O 1
ATOM 3138 N N . SER A 1 380 ? -3.107 -17.751 12.089 1.00 79.19 380 SER A N 1
ATOM 3139 C CA . SER A 1 380 ? -2.716 -17.203 13.388 1.00 79.19 380 SER A CA 1
ATOM 3140 C C . SER A 1 380 ? -1.858 -18.190 14.183 1.00 79.19 380 SER A C 1
ATOM 3142 O O . SER A 1 380 ? -0.744 -17.841 14.567 1.00 79.19 380 SER A O 1
ATOM 3144 N N . ASP A 1 381 ? -2.309 -19.436 14.343 1.00 77.56 381 ASP A N 1
ATOM 3145 C CA . ASP A 1 381 ? -1.577 -20.487 15.066 1.00 77.56 381 ASP A CA 1
ATOM 3146 C C . ASP A 1 381 ? -0.228 -20.794 14.406 1.00 77.56 381 ASP A C 1
ATOM 3148 O O . ASP A 1 381 ? 0.799 -20.865 15.080 1.00 77.56 381 ASP A O 1
ATOM 3152 N N . VAL A 1 382 ? -0.210 -20.907 13.072 1.00 77.12 382 VAL A N 1
ATOM 3153 C CA . VAL A 1 382 ? 1.019 -21.127 12.292 1.00 77.12 382 VAL A CA 1
ATOM 3154 C C . VAL A 1 382 ? 2.042 -20.021 12.547 1.00 77.12 382 VAL A C 1
ATOM 3156 O O . VAL A 1 382 ? 3.232 -20.311 12.707 1.00 77.12 382 VAL A O 1
ATOM 3159 N N . TYR A 1 383 ? 1.579 -18.770 12.609 1.00 77.62 383 TYR A N 1
ATOM 3160 C CA . TYR A 1 383 ? 2.419 -17.621 12.910 1.00 77.62 383 TYR A CA 1
ATOM 3161 C C . TYR A 1 383 ? 2.889 -17.610 14.366 1.00 77.62 383 TYR A C 1
ATOM 3163 O O . TYR A 1 383 ? 4.073 -17.400 14.609 1.00 77.62 383 TYR A O 1
ATOM 3171 N N . PHE A 1 384 ? 2.005 -17.838 15.340 1.00 70.06 384 PHE A N 1
ATOM 3172 C CA . PHE A 1 384 ? 2.366 -17.827 16.762 1.00 70.06 384 PHE A CA 1
ATOM 3173 C C . PHE A 1 384 ? 3.347 -18.935 17.129 1.00 70.06 384 PHE A C 1
ATOM 3175 O O . PHE A 1 384 ? 4.270 -18.706 17.909 1.00 70.06 384 PHE A O 1
ATOM 3182 N N . ALA A 1 385 ? 3.168 -20.120 16.549 1.00 68.00 385 ALA A N 1
ATOM 3183 C CA . ALA A 1 385 ? 4.057 -21.252 16.756 1.00 68.00 385 ALA A CA 1
ATOM 3184 C C . ALA A 1 385 ? 5.412 -21.097 16.043 1.00 68.00 385 ALA A C 1
ATOM 3186 O O . ALA A 1 385 ? 6.253 -21.982 16.171 1.00 68.00 385 ALA A O 1
ATOM 3187 N N . ASP A 1 386 ? 5.611 -20.013 15.279 1.00 74.12 386 ASP A N 1
ATOM 3188 C CA . ASP A 1 386 ? 6.769 -19.811 14.403 1.00 74.12 386 ASP A CA 1
ATOM 3189 C C . ASP A 1 386 ? 7.051 -21.047 13.538 1.00 74.12 386 ASP A C 1
ATOM 3191 O O . ASP A 1 386 ? 8.186 -21.476 13.366 1.00 74.12 386 ASP A O 1
ATOM 3195 N N . THR A 1 387 ? 5.989 -21.651 12.990 1.00 68.94 387 THR A N 1
ATOM 3196 C CA . THR A 1 387 ? 6.061 -22.959 12.304 1.00 68.94 387 THR A CA 1
ATOM 3197 C C . THR A 1 387 ? 7.030 -22.945 11.117 1.00 68.94 387 THR A C 1
ATOM 3199 O O . THR A 1 387 ? 7.567 -23.977 10.720 1.00 68.94 387 THR A O 1
ATOM 3202 N N . PHE A 1 388 ? 7.242 -21.766 10.532 1.00 73.56 388 PHE A N 1
ATOM 3203 C CA . PHE A 1 388 ? 8.134 -21.552 9.396 1.00 73.56 388 PHE A CA 1
ATOM 3204 C C . PHE A 1 388 ? 9.542 -21.085 9.801 1.00 73.56 388 PHE A C 1
ATOM 3206 O O . PHE A 1 388 ? 10.346 -20.807 8.912 1.00 73.56 388 PHE A O 1
ATOM 3213 N N . ASN A 1 389 ? 9.852 -21.005 11.101 1.00 70.94 389 ASN A N 1
ATOM 3214 C CA . ASN A 1 389 ? 11.117 -20.509 11.653 1.00 70.94 389 ASN A CA 1
ATOM 3215 C C . ASN A 1 389 ? 11.513 -19.130 11.092 1.00 70.94 389 ASN A C 1
ATOM 3217 O O . ASN A 1 389 ? 12.652 -18.910 10.675 1.00 70.94 389 ASN A O 1
ATOM 3221 N N . LEU A 1 390 ? 10.554 -18.207 11.052 1.00 72.88 390 LEU A N 1
ATOM 3222 C CA . LEU A 1 390 ? 10.724 -16.836 10.566 1.00 72.88 390 LEU A CA 1
ATOM 3223 C C . LEU A 1 390 ? 10.999 -15.848 11.711 1.00 72.88 390 LEU A C 1
ATOM 3225 O O . LEU A 1 390 ? 11.063 -14.639 11.482 1.00 72.88 390 LEU A O 1
ATOM 3229 N N . GLY A 1 391 ? 11.156 -16.334 12.946 1.00 68.94 391 GLY A N 1
ATOM 3230 C CA . GLY A 1 391 ? 11.422 -15.494 14.109 1.00 68.94 391 GLY A CA 1
ATOM 3231 C C . GLY A 1 391 ? 10.195 -14.695 14.540 1.00 68.94 391 GLY A C 1
ATOM 3232 O O . GLY A 1 391 ? 10.321 -13.552 14.983 1.00 68.94 391 GLY A O 1
ATOM 3233 N N . THR A 1 392 ? 9.000 -15.270 14.384 1.00 70.25 392 THR A N 1
ATOM 3234 C CA . THR A 1 392 ? 7.732 -14.609 14.730 1.00 70.25 392 THR A CA 1
ATOM 3235 C C . THR A 1 392 ? 7.422 -14.633 16.230 1.00 70.25 392 THR A C 1
ATOM 3237 O O . THR A 1 392 ? 6.592 -13.851 16.700 1.00 70.25 392 THR A O 1
ATOM 3240 N N . ALA A 1 393 ? 8.101 -15.490 17.000 1.00 68.06 393 ALA A N 1
ATOM 3241 C CA . ALA A 1 393 ? 7.916 -15.630 18.440 1.00 68.06 393 ALA A CA 1
ATOM 3242 C C . ALA A 1 393 ? 8.914 -14.787 19.256 1.00 68.06 393 ALA A C 1
ATOM 3244 O O . ALA A 1 393 ? 10.108 -14.704 18.958 1.00 68.06 393 ALA A O 1
ATOM 3245 N N . ILE A 1 394 ? 8.435 -14.190 20.353 1.00 66.69 394 ILE A N 1
ATOM 3246 C CA . ILE A 1 394 ? 9.293 -13.474 21.305 1.00 66.69 394 ILE A CA 1
ATOM 3247 C C . ILE A 1 394 ? 10.192 -14.483 22.032 1.00 66.69 394 ILE A C 1
ATOM 3249 O O . ILE A 1 394 ? 9.721 -15.476 22.583 1.00 66.69 394 ILE A O 1
ATOM 3253 N N . SER A 1 395 ? 11.496 -14.202 22.094 1.00 74.25 395 SER A N 1
ATOM 3254 C CA . SER A 1 395 ? 12.461 -15.046 22.806 1.00 74.25 395 SER A CA 1
ATOM 3255 C C . SER A 1 395 ? 12.107 -15.189 24.292 1.00 74.25 395 SER A C 1
ATOM 3257 O O . SER A 1 395 ? 12.186 -14.227 25.063 1.00 74.25 395 SER A O 1
ATOM 3259 N N . TYR A 1 396 ? 11.798 -16.417 24.720 1.00 77.38 396 TYR A N 1
ATOM 3260 C CA . TYR A 1 396 ? 11.532 -16.739 26.126 1.00 77.38 396 TYR A CA 1
ATOM 3261 C C . TYR A 1 396 ? 12.713 -16.368 27.038 1.00 77.38 396 TYR A C 1
ATOM 3263 O O . TYR A 1 396 ? 12.527 -15.846 28.137 1.00 77.38 396 TYR A O 1
ATOM 3271 N N . LYS A 1 397 ? 13.951 -16.537 26.552 1.00 80.31 397 LYS A N 1
ATOM 3272 C CA . LYS A 1 397 ? 15.166 -16.095 27.255 1.00 80.31 397 LYS A CA 1
ATOM 3273 C C . LYS A 1 397 ? 15.163 -14.581 27.492 1.00 80.31 397 LYS A C 1
ATOM 3275 O O . LYS A 1 397 ? 15.495 -14.139 28.592 1.00 80.31 397 LYS A O 1
ATOM 3280 N N . ASN A 1 398 ? 14.769 -13.789 26.493 1.00 82.19 398 ASN A N 1
ATOM 3281 C CA . ASN A 1 398 ? 14.688 -12.332 26.626 1.00 82.19 398 ASN A CA 1
ATOM 3282 C C . ASN A 1 398 ? 13.594 -11.928 27.620 1.00 82.19 398 ASN A C 1
ATOM 3284 O O . ASN A 1 398 ? 13.832 -11.053 28.451 1.00 82.19 398 ASN A O 1
ATOM 3288 N N . PHE A 1 399 ? 12.442 -12.607 27.601 1.00 84.44 399 PHE A N 1
ATOM 3289 C CA . PHE A 1 399 ? 11.392 -12.409 28.602 1.00 84.44 399 PHE A CA 1
ATOM 3290 C C . PHE A 1 399 ? 11.896 -12.690 30.024 1.00 84.44 399 PHE A C 1
ATOM 3292 O O . PHE A 1 399 ? 11.695 -11.868 30.914 1.00 84.44 399 PHE A O 1
ATOM 3299 N N . LEU A 1 400 ? 12.603 -13.804 30.245 1.00 87.31 400 LEU A N 1
ATOM 3300 C CA . LEU A 1 400 ? 13.172 -14.129 31.557 1.00 87.31 400 LEU A CA 1
ATOM 3301 C C . LEU A 1 400 ? 14.193 -13.084 32.028 1.00 87.31 400 LEU A C 1
ATOM 3303 O O . LEU A 1 400 ? 14.186 -12.713 33.201 1.00 87.31 400 LEU A O 1
ATOM 3307 N N . ASN A 1 401 ? 15.055 -12.594 31.134 1.00 87.44 401 ASN A N 1
ATOM 3308 C CA . ASN A 1 401 ? 16.019 -11.540 31.458 1.00 87.44 401 ASN A CA 1
ATOM 3309 C C . ASN A 1 401 ? 15.323 -10.225 31.827 1.00 87.44 401 ASN A C 1
ATOM 3311 O O . ASN A 1 401 ? 15.666 -9.614 32.835 1.00 87.44 401 ASN A O 1
ATOM 3315 N N . MET A 1 402 ? 14.307 -9.825 31.061 1.00 89.19 402 MET A N 1
ATOM 3316 C CA . MET A 1 402 ? 13.484 -8.656 31.366 1.00 89.19 402 MET A CA 1
ATOM 3317 C C . MET A 1 402 ? 12.762 -8.826 32.711 1.00 89.19 402 MET A C 1
ATOM 3319 O O . MET A 1 402 ? 12.841 -7.945 33.561 1.00 89.19 402 MET A O 1
ATOM 3323 N N . LYS A 1 403 ? 12.167 -9.997 32.976 1.00 90.06 403 LYS A N 1
ATOM 3324 C CA . LYS A 1 403 ? 11.501 -10.304 34.252 1.00 90.06 403 LYS A CA 1
ATOM 3325 C C . LYS A 1 403 ? 12.442 -10.143 35.451 1.00 90.06 403 LYS A C 1
ATOM 3327 O O . LYS A 1 403 ? 12.017 -9.641 36.488 1.00 90.06 403 LYS A O 1
ATOM 3332 N N . LYS A 1 404 ? 13.721 -10.523 35.321 1.00 90.75 404 LYS A N 1
ATOM 3333 C CA . LYS A 1 404 ? 14.729 -10.318 36.378 1.00 90.75 404 LYS A CA 1
ATOM 3334 C C . LYS A 1 404 ? 14.927 -8.837 36.717 1.00 90.75 404 LYS A C 1
ATOM 3336 O O . LYS A 1 404 ? 15.041 -8.525 37.897 1.00 90.75 404 LYS A O 1
ATOM 3341 N N . LEU A 1 405 ? 14.912 -7.936 35.730 1.00 88.94 405 LEU A N 1
ATOM 3342 C CA . LEU A 1 405 ? 15.021 -6.487 35.966 1.00 88.94 405 LEU A CA 1
ATOM 3343 C C . LEU A 1 405 ? 13.859 -5.961 36.824 1.00 88.94 405 LEU A C 1
ATOM 3345 O O . LEU A 1 405 ? 14.082 -5.210 37.774 1.00 88.94 405 LEU A O 1
ATOM 3349 N N . PHE A 1 406 ? 12.629 -6.401 36.543 1.00 87.81 406 PHE A N 1
ATOM 3350 C CA . PHE A 1 406 ? 11.447 -6.012 37.325 1.00 87.81 406 PHE A CA 1
ATOM 3351 C C . PHE A 1 406 ? 11.470 -6.574 38.753 1.00 87.81 406 PHE A C 1
ATOM 3353 O O . PHE A 1 406 ? 11.037 -5.914 39.693 1.00 87.81 406 PHE A O 1
ATOM 3360 N N . ILE A 1 407 ? 12.022 -7.777 38.940 1.00 87.75 407 ILE A N 1
ATOM 3361 C CA . ILE A 1 407 ? 12.208 -8.353 40.278 1.00 87.75 407 ILE A CA 1
ATOM 3362 C C . ILE A 1 407 ? 13.235 -7.543 41.085 1.00 87.75 407 ILE A C 1
ATOM 3364 O O . ILE A 1 407 ? 12.994 -7.271 42.258 1.00 87.75 407 ILE A O 1
ATOM 3368 N N . LEU A 1 408 ? 14.356 -7.136 40.485 1.00 82.12 408 LEU A N 1
ATOM 3369 C CA . LEU A 1 408 ? 15.396 -6.355 41.172 1.00 82.12 408 LEU A CA 1
ATOM 3370 C C . LEU A 1 408 ? 14.880 -4.973 41.603 1.00 82.12 408 LEU A C 1
ATOM 3372 O O . LEU A 1 408 ? 14.952 -4.626 42.774 1.00 82.12 408 LEU A O 1
ATOM 3376 N N . THR A 1 409 ? 14.215 -4.260 40.695 1.00 76.00 409 THR A N 1
ATOM 3377 C CA . THR A 1 409 ? 13.600 -2.947 40.978 1.00 76.00 409 THR A CA 1
ATOM 3378 C C . THR A 1 409 ? 12.467 -2.990 42.010 1.00 76.00 409 THR A C 1
ATOM 3380 O O . THR A 1 409 ? 12.180 -1.981 42.649 1.00 76.00 409 THR A O 1
ATOM 3383 N N . SER A 1 410 ? 11.817 -4.144 42.202 1.00 69.44 410 SER A N 1
ATOM 3384 C CA . SER A 1 410 ? 10.836 -4.335 43.281 1.00 69.44 410 SER A CA 1
ATOM 3385 C C . SER A 1 410 ? 11.465 -4.554 44.662 1.00 69.44 410 SER A C 1
ATOM 3387 O O . SER A 1 410 ? 10.789 -4.354 45.669 1.00 69.44 410 SER A O 1
ATOM 3389 N N . LYS A 1 411 ? 12.743 -4.952 44.721 1.00 66.25 411 LYS A N 1
ATOM 3390 C CA . LYS A 1 411 ? 13.482 -5.147 45.974 1.00 66.25 411 LYS A CA 1
ATOM 3391 C C . LYS A 1 411 ? 14.121 -3.852 46.473 1.00 66.25 411 LYS A C 1
ATOM 3393 O O . LYS A 1 411 ? 14.026 -3.588 47.663 1.00 66.25 411 LYS A O 1
ATOM 3398 N N . ASP A 1 412 ? 14.615 -3.007 45.569 1.00 60.19 412 ASP A N 1
ATOM 3399 C CA . ASP A 1 412 ? 15.232 -1.705 45.895 1.00 60.19 412 ASP A CA 1
ATOM 3400 C C . ASP A 1 412 ? 14.252 -0.661 46.479 1.00 60.19 412 ASP A C 1
ATOM 3402 O O . ASP A 1 412 ? 14.662 0.428 46.858 1.00 60.19 412 ASP A O 1
ATOM 3406 N N . LYS A 1 413 ? 12.943 -0.952 46.534 1.00 55.12 413 LYS A N 1
ATOM 3407 C CA . LYS A 1 413 ? 11.932 -0.096 47.191 1.00 55.12 413 LYS A CA 1
ATOM 3408 C C . LYS A 1 413 ? 11.638 -0.478 48.646 1.00 55.12 413 LYS A C 1
ATOM 3410 O O . LYS A 1 413 ? 10.848 0.209 49.287 1.00 55.12 413 LYS A O 1
ATOM 3415 N N . ASN A 1 414 ? 12.205 -1.586 49.126 1.00 51.72 414 ASN A N 1
ATOM 3416 C CA . ASN A 1 414 ? 12.005 -2.097 50.485 1.00 51.72 414 ASN A CA 1
ATOM 3417 C C . ASN A 1 414 ? 13.263 -1.964 51.367 1.00 51.72 414 ASN A C 1
ATOM 3419 O O . ASN A 1 414 ? 13.281 -2.515 52.467 1.00 51.72 414 ASN A O 1
ATOM 3423 N N . GLU A 1 415 ? 14.279 -1.243 50.891 1.00 47.53 415 GLU A N 1
ATOM 3424 C CA . GLU A 1 415 ? 15.397 -0.691 51.670 1.00 47.53 415 GLU A CA 1
ATOM 3425 C C . GLU A 1 415 ? 15.280 0.836 51.661 1.00 47.53 415 GLU A C 1
ATOM 3427 O O . GLU A 1 415 ? 15.583 1.449 52.710 1.00 47.53 415 GLU A O 1
#

Secondary structure (DSSP, 8-state):
---EEEEEEEES-TTBGGGEEEEE-B-SS------TT-SEEEEETTEEEESEEEEE--TTSSHHHHHHHHHHHHHHHHH-PPPPHHHHHHH--SS-EEEEEEEEETTEEEEEEEEEEE---------SSS-------EEEEEEEEEEEE--TT--HHHHTTS--EEEEEGGG--HHHHHHS-TT--THHHHHHHHTPPPPEEEEE-S-TTS---PPTTSPP-HHHHHHH-TTEEEEEEEEE--TTSSS---EEEEEEEETTS-EEEEEGGGGGGTS-HHHHHHHHHHHHHHHHHHH-EEEEESSTTTT--HHHHHHHHHHHH-TTT-TT--EEEEEES-GGGGGG-S-GGGEEEEEE-TTS-EEEEEHHHH-S-TTS-HHHHHHTTTT-SS-SPPHHHHHHHHHHHHHHHHTT--

Foldseek 3Di:
DFWAWAKKKKAQWPLAVNRIDIDGQWDPDFDDDDDLLAQWDDDAARTTGGLEFEEAFDPPLCQVVVLLVVVQVLCCQQVVHFRDVVNCVVIHPDAWMWMWTWTDDPQKIKIKIWTKDFDPDDDQDDDPDPDRPDPGRMFTPKMWMWMDGHDNPDDPVCRVPDDTDTDDMLVPDDPVVVVVADRSGDCSVVVCVVVVDHRFDEAEADDDPPAQLADPPPDDQDVVLLCVQPVQWPDKDKDFDDPPPDPDPDRFIWMWTATPVRDIDIGTSVCVCVPDPSLSSNSSNVVVSLQVCLVRPHEYEYEALPDSHDLVSSLVSSSLSSRCVNRVRSHYYYYYHNPQQNVQSDPDQQSYWYWAADPVRRIDIDGRVVVDPDPPDRRSVCQAVCVVVRPSHDDPVVVVVVVVVVVVVVVVVVD

Sequence (415 aa):
MKKNVLKIIVENINFFEDNKFEIDFTNQLQVTNHDSTHPYYHLESRIYLAKYLAFVGVNASGKTTIIEILSAVFDFYFYNRPFNERILSKFFRGSPLKTTFIYEYNAKVFKIISIITNHNEADVILFEDDNDYYINNYSIVEEVIYEKRLNKSTVKSSLLVDGFVEIFRRSKLDEKTKVFLGENESMINILNHKTKQTVVSVIENGISLKKIPLPPLGIKIDLEIVKYLDPSIKEIKEIKLSNLKERKITNNISYLIEFEGGKEIEVSLRQLNNVLSMGTLKGMRTFFEVKEVLRSGGYYLIDEIEAHLNRTIILDIIKLFEDHETNPNNATLIFTTHYTEILDAFIRNDQIIYIHRNGKYEIKTTNYSSLSKRNELKRSDVYFADTFNLGTAISYKNFLNMKKLFILTSKDKNE

Radius of gyration: 24.18 Å; chains: 1; bounding box: 56×69×80 Å

pLDDT: mean 80.61, std 14.49, range [37.72, 97.62]